Protein AF-A0A357HHH8-F1 (afdb_monomer_lite)

Structure (mmCIF, N/CA/C/O backbone):
data_AF-A0A357HHH8-F1
#
_entry.id   AF-A0A357HHH8-F1
#
loop_
_atom_site.group_PDB
_atom_site.id
_atom_site.type_symbol
_atom_site.label_atom_id
_atom_site.label_alt_id
_atom_site.label_comp_id
_atom_site.label_asym_id
_atom_site.label_entity_id
_atom_site.label_seq_id
_atom_site.pdbx_PDB_ins_code
_atom_site.Cartn_x
_atom_site.Cartn_y
_atom_site.Cartn_z
_atom_site.occupancy
_atom_site.B_iso_or_equiv
_atom_site.auth_seq_id
_atom_site.auth_comp_id
_atom_site.auth_asym_id
_atom_site.auth_atom_id
_atom_site.pdbx_PDB_model_num
ATOM 1 N N . THR A 1 1 ? 8.959 -11.131 15.916 1.00 44.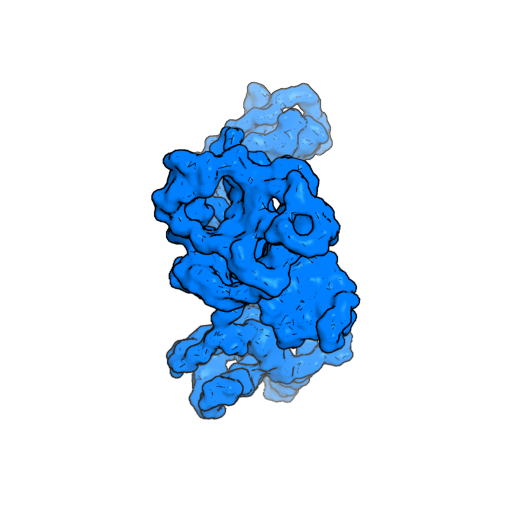88 1 THR A N 1
ATOM 2 C CA . THR A 1 1 ? 7.538 -11.019 15.528 1.00 44.88 1 THR A CA 1
ATOM 3 C C . THR A 1 1 ? 6.631 -10.989 16.749 1.00 44.88 1 THR A C 1
ATOM 5 O O . THR A 1 1 ? 6.007 -11.987 17.120 1.00 44.88 1 THR A O 1
ATOM 8 N N . TYR A 1 2 ? 6.577 -9.843 17.410 1.00 46.47 2 TYR A N 1
ATOM 9 C CA . TYR A 1 2 ? 5.491 -9.471 18.298 1.00 46.47 2 TYR A CA 1
ATOM 10 C C . TYR A 1 2 ? 4.338 -8.964 17.455 1.00 46.47 2 TYR A C 1
ATOM 12 O O . TYR A 1 2 ? 4.516 -8.138 16.579 1.00 46.47 2 TYR A O 1
ATOM 20 N N . ASN A 1 3 ? 3.145 -9.479 17.712 1.00 57.16 3 ASN A N 1
ATOM 21 C CA . ASN A 1 3 ? 1.934 -8.790 17.320 1.00 57.16 3 ASN A CA 1
ATOM 22 C C . ASN A 1 3 ? 1.091 -8.622 18.585 1.00 57.16 3 ASN A C 1
ATOM 24 O O . ASN A 1 3 ? 1.027 -9.519 19.432 1.00 57.16 3 ASN A O 1
ATOM 28 N N . GLY A 1 4 ? 0.433 -7.471 18.735 1.00 55.28 4 GLY A N 1
ATOM 29 C CA . GLY A 1 4 ? -0.492 -7.235 19.850 1.00 55.28 4 GLY A CA 1
ATOM 30 C C . GLY A 1 4 ? -1.575 -8.319 19.948 1.00 55.28 4 GLY A C 1
ATOM 31 O O . GLY A 1 4 ? -2.078 -8.599 21.032 1.00 55.28 4 GLY A O 1
ATOM 32 N N . LEU A 1 5 ? -1.858 -9.013 18.837 1.00 58.38 5 LEU A N 1
ATOM 33 C CA . LEU A 1 5 ? -2.715 -10.195 18.785 1.00 58.38 5 LEU A CA 1
ATOM 34 C C . LEU A 1 5 ? -2.187 -11.388 19.594 1.00 58.38 5 LEU A C 1
ATOM 36 O O . LEU A 1 5 ? -3.002 -12.103 20.160 1.00 58.38 5 LEU A O 1
ATOM 40 N N . ALA A 1 6 ? -0.877 -11.622 19.694 1.00 64.06 6 ALA A N 1
ATOM 41 C CA . ALA A 1 6 ? -0.313 -12.711 20.494 1.00 64.06 6 ALA A CA 1
ATOM 42 C C . ALA A 1 6 ? -0.426 -12.419 21.993 1.00 64.06 6 ALA A C 1
ATOM 44 O O . ALA A 1 6 ? -0.793 -13.307 22.762 1.00 64.06 6 ALA A O 1
ATOM 45 N N . ALA A 1 7 ? -0.175 -11.172 22.406 1.00 64.75 7 ALA A N 1
ATOM 46 C CA . ALA A 1 7 ? -0.401 -10.739 23.784 1.00 64.75 7 ALA A CA 1
ATOM 47 C C . ALA A 1 7 ? -1.900 -10.775 24.132 1.00 64.75 7 ALA A C 1
ATOM 49 O O . ALA A 1 7 ? -2.282 -11.305 25.175 1.00 64.75 7 ALA A O 1
ATOM 50 N N . LEU A 1 8 ? -2.765 -10.306 23.226 1.00 65.75 8 LEU A N 1
ATOM 51 C CA . LEU A 1 8 ? -4.217 -10.393 23.389 1.00 65.75 8 LEU A CA 1
ATOM 52 C C . LEU A 1 8 ? -4.681 -11.850 23.447 1.00 65.75 8 LEU A C 1
ATOM 54 O O . LEU A 1 8 ? -5.467 -12.210 24.314 1.00 65.75 8 LEU A O 1
ATOM 58 N N . SER A 1 9 ? -4.149 -12.711 22.580 1.00 69.75 9 SER A N 1
ATOM 59 C CA . SER A 1 9 ? -4.424 -14.147 22.580 1.00 69.75 9 SER A CA 1
ATOM 60 C C . SER A 1 9 ? -3.980 -14.800 23.884 1.00 69.75 9 SER A C 1
ATOM 62 O O . SER A 1 9 ? -4.678 -15.690 24.362 1.00 69.75 9 SER A O 1
ATOM 64 N N . ALA A 1 10 ? -2.857 -14.386 24.477 1.00 71.56 10 ALA A N 1
ATOM 65 C CA . ALA A 1 10 ? -2.412 -14.884 25.776 1.00 71.56 10 ALA A CA 1
ATOM 66 C C . ALA A 1 10 ? -3.374 -14.467 26.899 1.00 71.56 10 ALA A C 1
ATOM 68 O O . ALA A 1 10 ? -3.723 -15.301 27.733 1.00 71.56 10 ALA A O 1
ATOM 69 N N . ILE A 1 11 ? -3.857 -13.219 26.880 1.00 74.75 11 ILE A N 1
ATOM 70 C CA . ILE A 1 11 ? -4.878 -12.734 27.820 1.00 74.75 11 ILE A CA 1
ATOM 71 C C . ILE A 1 11 ? -6.183 -13.509 27.650 1.00 74.75 11 ILE A C 1
ATOM 73 O O . ILE A 1 11 ? -6.695 -14.035 28.630 1.00 74.75 11 ILE A O 1
ATOM 77 N N . LEU A 1 12 ? -6.693 -13.635 26.424 1.00 70.88 12 LEU A N 1
ATOM 78 C CA . LEU A 1 12 ? -7.927 -14.370 26.133 1.00 70.88 12 LEU A CA 1
ATOM 79 C C . LEU A 1 12 ? -7.806 -15.847 26.527 1.00 70.88 12 LEU A C 1
ATOM 81 O O . LEU A 1 12 ? -8.693 -16.390 27.173 1.00 70.88 12 LEU A O 1
ATOM 85 N N . THR A 1 13 ? -6.668 -16.482 26.240 1.00 72.06 13 THR A N 1
ATOM 86 C CA . THR A 1 13 ? -6.409 -17.873 26.646 1.00 72.06 13 THR A CA 1
ATOM 87 C C . THR A 1 13 ? -6.391 -18.022 28.169 1.00 72.06 13 THR A C 1
ATOM 89 O O . THR A 1 13 ? -6.942 -18.986 28.698 1.00 72.06 13 THR A O 1
ATOM 92 N N . ALA A 1 14 ? -5.775 -17.078 28.889 1.00 72.94 14 ALA A N 1
ATOM 93 C CA . ALA A 1 14 ? -5.769 -17.077 30.352 1.00 72.94 14 ALA A CA 1
ATOM 94 C C . ALA A 1 14 ? -7.162 -16.784 30.938 1.00 72.94 14 ALA A C 1
ATOM 96 O O . ALA A 1 14 ? -7.526 -17.343 31.972 1.00 72.94 14 ALA A O 1
ATOM 97 N N . ALA A 1 15 ? -7.946 -15.941 30.266 1.00 71.38 15 ALA A N 1
ATOM 98 C CA . ALA A 1 15 ? -9.301 -15.580 30.662 1.00 71.38 15 ALA A CA 1
ATOM 99 C C . ALA A 1 15 ? -10.331 -16.688 30.365 1.00 71.38 15 ALA A C 1
ATOM 101 O O . ALA A 1 15 ? -11.365 -16.742 31.028 1.00 71.38 15 ALA A O 1
ATOM 102 N N . GLY A 1 16 ? -10.025 -17.612 29.447 1.00 69.31 16 GLY A N 1
ATOM 103 C CA . GLY A 1 16 ? -10.891 -18.726 29.048 1.00 69.31 16 GLY A CA 1
ATOM 104 C C . GLY A 1 16 ? -11.807 -18.407 27.863 1.00 69.31 16 GLY A C 1
ATOM 105 O O . GLY A 1 16 ? -11.861 -17.273 27.395 1.00 69.31 16 GLY A O 1
ATOM 106 N N . ASP A 1 17 ? -12.519 -19.429 27.381 1.00 67.62 17 ASP A N 1
ATOM 107 C CA . ASP A 1 17 ? -13.553 -19.267 26.351 1.00 67.62 17 ASP A CA 1
ATOM 108 C C . ASP A 1 17 ? -14.755 -18.476 26.910 1.00 67.62 17 ASP A C 1
ATOM 110 O O . ASP A 1 17 ? -15.022 -18.504 28.110 1.00 67.62 17 ASP A O 1
ATOM 114 N N . ASP A 1 18 ? -15.477 -17.780 26.032 1.00 63.06 18 ASP A N 1
ATOM 115 C CA . ASP A 1 18 ? -16.805 -17.202 26.287 1.00 63.06 18 ASP A CA 1
ATOM 116 C C . ASP A 1 18 ? -17.836 -18.145 25.643 1.00 63.06 18 ASP A C 1
ATOM 118 O O . ASP A 1 18 ? -18.181 -18.016 24.463 1.00 63.06 18 ASP A O 1
ATOM 122 N N . ALA A 1 19 ? -18.215 -19.209 26.360 1.00 63.72 19 ALA A N 1
ATOM 123 C CA . ALA A 1 19 ? -19.038 -20.270 25.785 1.00 63.72 19 ALA A CA 1
ATOM 124 C C . ALA A 1 19 ? -20.502 -19.852 25.571 1.00 63.72 19 ALA A C 1
ATOM 126 O O . ALA A 1 19 ? -21.213 -20.518 24.805 1.00 63.72 19 ALA A O 1
ATOM 127 N N . ASP A 1 20 ? -20.968 -18.794 26.239 1.00 55.25 20 ASP A N 1
ATOM 128 C CA . ASP A 1 20 ? -22.347 -18.310 26.163 1.00 55.25 20 ASP A CA 1
ATOM 129 C C . ASP A 1 20 ? -22.523 -17.012 25.354 1.00 55.25 20 ASP A C 1
ATOM 131 O O . ASP A 1 20 ? -23.655 -16.685 24.974 1.00 55.25 20 ASP A O 1
ATOM 135 N N . GLY A 1 21 ? -21.422 -16.380 24.943 1.00 49.72 21 GLY A N 1
ATOM 136 C CA . GLY A 1 21 ? -21.378 -15.274 23.993 1.00 49.72 21 GLY A CA 1
ATOM 137 C C . GLY A 1 21 ? -21.816 -13.942 24.594 1.00 49.72 21 GLY A C 1
ATOM 138 O O . GLY A 1 21 ? -22.363 -13.108 23.863 1.00 49.72 21 GLY A O 1
ATOM 139 N N . ASP A 1 22 ? -21.651 -13.761 25.905 1.00 54.41 22 ASP A N 1
ATOM 140 C CA . ASP A 1 22 ? -22.041 -12.545 26.621 1.00 54.41 22 ASP A CA 1
ATOM 141 C C . ASP A 1 22 ? -20.946 -11.460 26.641 1.00 54.41 22 ASP A C 1
ATOM 143 O O . ASP A 1 22 ? -21.197 -10.333 27.080 1.00 54.41 22 ASP A O 1
ATOM 147 N N . GLY A 1 23 ? -19.767 -11.767 26.090 1.00 49.19 23 GLY A N 1
ATOM 148 C CA . GLY A 1 23 ? -18.612 -10.879 26.033 1.00 49.19 23 GLY A CA 1
ATOM 149 C C . GLY A 1 23 ? -17.696 -10.966 27.258 1.00 49.19 23 GLY A C 1
ATOM 150 O O . GLY A 1 23 ? -16.742 -10.186 27.344 1.00 49.19 23 GLY A O 1
ATOM 151 N N . ILE A 1 24 ? -17.949 -11.885 28.197 1.00 58.06 24 ILE A N 1
ATOM 152 C CA . ILE A 1 24 ? -17.159 -12.098 29.412 1.00 58.06 24 ILE A CA 1
ATOM 153 C C . ILE A 1 24 ? -16.554 -13.514 29.404 1.00 58.06 24 ILE A C 1
ATOM 155 O O . ILE A 1 24 ? -17.271 -14.503 29.330 1.00 58.06 24 ILE A O 1
ATOM 159 N N . PRO A 1 25 ? -15.228 -13.661 29.564 1.00 66.75 25 PRO A N 1
ATOM 160 C CA . PRO A 1 25 ? -14.601 -14.982 29.628 1.00 66.75 25 PRO A CA 1
ATOM 161 C C . PRO A 1 25 ? -15.040 -15.824 30.845 1.00 66.75 25 PRO A C 1
ATOM 163 O O . PRO A 1 25 ? -14.994 -15.358 31.993 1.00 66.75 25 PRO A O 1
ATOM 166 N N . ASP A 1 26 ? -15.382 -17.098 30.623 1.00 66.44 26 ASP A N 1
ATOM 167 C CA . ASP A 1 26 ? -15.958 -17.996 31.637 1.00 66.44 26 ASP A CA 1
ATOM 168 C C . ASP A 1 26 ? -15.027 -18.232 32.840 1.00 66.44 26 ASP A C 1
ATOM 170 O O . ASP A 1 26 ? -15.484 -18.307 33.988 1.00 66.44 26 ASP A O 1
ATOM 174 N N . ASN A 1 27 ? -13.705 -18.323 32.625 1.00 74.62 27 ASN A N 1
ATOM 175 C CA . ASN A 1 27 ? -12.772 -18.532 33.740 1.00 74.62 27 ASN A CA 1
ATOM 176 C C . ASN A 1 27 ? -12.619 -17.270 34.590 1.00 74.62 27 ASN A C 1
ATOM 178 O O . ASN A 1 27 ? -12.414 -17.386 35.800 1.00 74.62 27 ASN A O 1
ATOM 182 N N . LEU A 1 28 ? -12.767 -16.076 34.006 1.00 79.75 28 LEU A N 1
ATOM 183 C CA . LEU A 1 28 ? -12.794 -14.844 34.787 1.00 79.75 28 LEU A CA 1
ATOM 184 C C . LEU A 1 28 ? -14.019 -14.832 35.705 1.00 79.75 28 LEU A C 1
ATOM 186 O O . LEU A 1 28 ? -13.878 -14.596 36.904 1.00 79.75 28 LEU A O 1
ATOM 190 N N . MET A 1 29 ? -15.206 -15.153 35.184 1.00 76.69 29 MET A N 1
ATOM 191 C CA . MET A 1 29 ? -16.418 -15.206 36.005 1.00 76.69 29 MET A CA 1
ATOM 192 C C . MET A 1 29 ? -16.320 -16.284 37.093 1.00 76.69 29 MET A C 1
ATOM 194 O O . MET A 1 29 ? -16.665 -16.039 38.252 1.00 76.69 29 MET A O 1
ATOM 198 N N . ALA A 1 30 ? -15.775 -17.458 36.764 1.00 80.44 30 ALA A N 1
ATOM 199 C CA . ALA A 1 30 ? -15.530 -18.520 37.736 1.00 80.44 30 ALA A CA 1
ATOM 200 C C . ALA A 1 30 ? -14.566 -18.081 38.857 1.00 80.44 30 ALA A C 1
ATOM 202 O O . ALA A 1 30 ? -14.814 -18.382 40.029 1.00 80.44 30 ALA A O 1
ATOM 203 N N . LEU A 1 31 ? -13.504 -17.335 38.527 1.00 84.06 31 LEU A N 1
ATOM 204 C CA . LEU A 1 31 ? -12.573 -16.763 39.505 1.00 84.06 31 LEU A CA 1
ATOM 205 C C . LEU A 1 31 ? -13.253 -15.710 40.388 1.00 84.06 31 LEU A C 1
ATOM 207 O O . LEU A 1 31 ? -13.107 -15.762 41.610 1.00 84.06 31 LEU A O 1
ATOM 211 N N . ILE A 1 32 ? -14.053 -14.810 39.806 1.00 87.88 32 ILE A N 1
ATOM 212 C CA . ILE A 1 32 ? -14.824 -13.805 40.558 1.00 87.88 32 ILE A CA 1
ATOM 213 C C . ILE A 1 32 ? -15.751 -14.491 41.559 1.00 87.88 32 ILE A C 1
ATOM 215 O O . ILE A 1 32 ? -15.731 -14.169 42.748 1.00 87.88 32 ILE A O 1
ATOM 219 N N . VAL A 1 33 ? -16.529 -15.478 41.107 1.00 86.19 33 VAL A N 1
ATOM 220 C CA . VAL A 1 33 ? -17.435 -16.253 41.966 1.00 86.19 33 VAL A CA 1
ATOM 221 C C . VAL A 1 33 ? -16.657 -17.003 43.051 1.00 86.19 33 VAL A C 1
ATOM 223 O O . VAL A 1 33 ? -17.101 -17.046 44.200 1.00 86.19 33 VAL A O 1
ATOM 226 N N . GLY A 1 34 ? -15.481 -17.546 42.727 1.00 88.00 34 GLY A N 1
ATOM 227 C CA . GLY A 1 34 ? -14.582 -18.180 43.690 1.00 88.00 34 GLY A CA 1
ATOM 228 C C . GLY A 1 34 ? -14.143 -17.224 44.802 1.00 88.00 34 GLY A C 1
ATOM 229 O O . GLY A 1 34 ? -14.286 -17.544 45.986 1.00 88.00 34 GLY A O 1
ATOM 230 N N . TYR A 1 35 ? -13.686 -16.022 44.443 1.00 91.56 35 TYR A N 1
ATOM 231 C CA . TYR A 1 35 ? -13.295 -14.987 45.403 1.00 91.56 35 TYR A CA 1
ATOM 232 C C . TYR A 1 35 ? -14.480 -14.461 46.219 1.00 91.56 35 TYR A C 1
ATOM 234 O O . TYR A 1 35 ? -14.374 -14.299 47.437 1.00 91.56 35 TYR A O 1
ATOM 242 N N . MET A 1 36 ? -15.647 -14.281 45.603 1.00 92.50 36 MET A N 1
ATOM 243 C CA . MET A 1 36 ? -16.869 -13.944 46.339 1.00 92.50 36 MET A CA 1
ATOM 244 C C . MET A 1 36 ? -17.252 -15.047 47.336 1.00 92.50 36 MET A C 1
ATOM 246 O O . MET A 1 36 ? -17.614 -14.756 48.477 1.00 92.50 36 MET A O 1
ATOM 250 N N . GLY A 1 37 ? -17.102 -16.319 46.955 1.00 88.94 37 GLY A N 1
ATOM 251 C CA . GLY A 1 37 ? -17.293 -17.475 47.836 1.00 88.94 37 GLY A CA 1
ATOM 252 C C . GLY A 1 37 ? -16.300 -17.533 49.003 1.00 88.94 37 GLY A C 1
ATOM 253 O O . GLY A 1 37 ? -16.635 -18.053 50.069 1.00 88.94 37 GLY A O 1
ATOM 254 N N . ALA A 1 38 ? -15.113 -16.946 48.838 1.00 90.94 38 ALA A N 1
ATOM 255 C CA . ALA A 1 38 ? -14.117 -16.764 49.894 1.00 90.94 38 ALA A CA 1
ATOM 256 C C . ALA A 1 38 ? -14.388 -15.542 50.802 1.00 90.94 38 ALA A C 1
ATOM 258 O O . ALA A 1 38 ? -13.660 -15.332 51.773 1.00 90.94 38 ALA A O 1
ATOM 259 N N . GLY A 1 39 ? -15.448 -14.766 50.537 1.00 91.69 39 GLY A N 1
ATOM 260 C CA . GLY A 1 39 ? -15.911 -13.664 51.386 1.00 91.69 39 GLY A CA 1
ATOM 261 C C . GLY A 1 39 ? -15.473 -12.264 50.947 1.00 91.69 39 GLY A C 1
ATOM 262 O O . GLY A 1 39 ? -15.675 -11.313 51.705 1.00 91.69 39 GLY A O 1
ATOM 263 N N . TYR A 1 40 ? -14.893 -12.114 49.753 1.00 92.94 40 TYR A N 1
ATOM 264 C CA . TYR A 1 40 ? -14.553 -10.804 49.192 1.00 92.94 40 TYR A CA 1
ATOM 265 C C . TYR A 1 40 ? -15.785 -10.129 48.558 1.00 92.94 40 TYR A C 1
ATOM 267 O O . TYR A 1 40 ? -16.629 -10.816 47.976 1.00 92.94 40 TYR A O 1
ATOM 275 N N . PRO A 1 41 ? -15.925 -8.792 48.653 1.00 92.19 41 PRO A N 1
ATOM 276 C CA . PRO A 1 41 ? -16.975 -8.073 47.936 1.00 92.19 41 PRO A CA 1
ATOM 277 C C . PRO A 1 41 ? -16.732 -8.136 46.419 1.00 92.19 41 PRO A C 1
ATOM 279 O O . PRO A 1 41 ? -15.605 -8.347 45.976 1.00 92.19 41 PRO A O 1
ATOM 282 N N . GLN A 1 42 ? -17.795 -7.994 45.621 1.00 87.06 42 GLN A N 1
ATOM 283 C CA . GLN A 1 42 ? -17.763 -8.243 44.172 1.00 87.06 42 GLN A CA 1
ATOM 284 C C . GLN A 1 42 ? -16.734 -7.377 43.426 1.00 87.06 42 GLN A C 1
ATOM 286 O O . GLN A 1 42 ? -16.058 -7.862 42.523 1.00 87.06 42 GLN A O 1
ATOM 291 N N . ASP A 1 43 ? -16.584 -6.116 43.817 1.00 86.38 43 ASP A N 1
ATOM 292 C CA . ASP A 1 43 ? -15.596 -5.184 43.270 1.00 86.38 43 ASP A CA 1
ATOM 293 C C . ASP A 1 43 ? -14.156 -5.654 43.530 1.00 86.38 43 ASP A C 1
ATOM 295 O O . ASP A 1 43 ? -13.354 -5.752 42.601 1.00 86.38 43 ASP A O 1
ATOM 299 N N . ALA A 1 44 ? -13.845 -6.036 44.771 1.00 89.19 44 ALA A N 1
ATOM 300 C CA . ALA A 1 44 ? -12.538 -6.580 45.131 1.00 89.19 44 ALA A CA 1
ATOM 301 C C . ALA A 1 44 ? -12.281 -7.941 44.467 1.00 89.19 44 ALA A C 1
ATOM 303 O O . ALA A 1 44 ? -11.192 -8.175 43.953 1.00 89.19 44 ALA A O 1
ATOM 304 N N . ALA A 1 45 ? -13.288 -8.818 44.428 1.00 89.44 45 ALA A N 1
ATOM 305 C CA . ALA A 1 45 ? -13.211 -10.119 43.769 1.00 89.44 45 ALA A CA 1
ATOM 306 C C . ALA A 1 45 ? -12.917 -9.985 42.265 1.00 89.44 45 ALA A C 1
ATOM 308 O O . ALA A 1 45 ? -12.124 -10.752 41.727 1.00 89.44 45 ALA A O 1
ATOM 309 N N . THR A 1 46 ? -13.495 -8.974 41.608 1.00 88.38 46 THR A N 1
ATOM 310 C CA . THR A 1 46 ? -13.246 -8.674 40.189 1.00 88.38 46 THR A CA 1
ATOM 311 C C . THR A 1 46 ? -11.812 -8.227 39.944 1.00 88.38 46 THR A C 1
ATOM 313 O O . THR A 1 46 ? -11.153 -8.742 39.045 1.00 88.38 46 THR A O 1
ATOM 316 N N . LEU A 1 47 ? -11.286 -7.329 40.778 1.00 90.12 47 LEU A N 1
ATOM 317 C CA . LEU A 1 47 ? -9.897 -6.881 40.665 1.00 90.12 47 LEU A CA 1
ATOM 318 C C . LEU A 1 47 ? -8.887 -7.999 40.956 1.00 90.12 47 LEU A C 1
ATOM 320 O O . LEU A 1 47 ? -7.823 -8.026 40.339 1.00 90.12 47 LEU A O 1
ATOM 324 N N . MET A 1 48 ? -9.205 -8.910 41.880 1.00 89.81 48 MET A N 1
ATOM 325 C CA . MET A 1 48 ? -8.372 -10.080 42.180 1.00 89.81 48 MET A CA 1
ATOM 326 C C . MET A 1 48 ? -8.379 -11.089 41.029 1.00 89.81 48 MET A C 1
ATOM 328 O O . MET A 1 48 ? -7.318 -11.529 40.602 1.00 89.81 48 MET A O 1
ATOM 332 N N . ALA A 1 49 ? -9.551 -11.396 40.472 1.00 89.25 49 ALA A N 1
ATOM 333 C CA . ALA A 1 49 ? -9.661 -12.274 39.311 1.00 89.25 49 ALA A CA 1
ATOM 334 C C . ALA A 1 49 ? -8.933 -11.699 38.083 1.00 89.25 49 ALA A C 1
ATOM 336 O O . ALA A 1 49 ? -8.214 -12.421 37.396 1.00 89.25 49 ALA A O 1
ATOM 337 N N . LEU A 1 50 ? -9.061 -10.388 37.842 1.00 88.19 50 LEU A N 1
ATOM 338 C CA . LEU A 1 50 ? -8.339 -9.697 36.773 1.00 88.19 50 LEU A CA 1
ATOM 339 C C . LEU A 1 50 ? -6.818 -9.788 36.966 1.00 88.19 50 LEU A C 1
ATOM 341 O O . LEU A 1 50 ? -6.096 -10.021 36.001 1.00 88.19 50 LEU A O 1
ATOM 345 N N . ALA A 1 51 ? -6.331 -9.631 38.200 1.00 90.75 51 ALA A N 1
ATOM 346 C CA . ALA A 1 51 ? -4.909 -9.763 38.504 1.00 90.75 51 ALA A CA 1
ATOM 347 C C . ALA A 1 51 ? -4.373 -11.155 38.157 1.00 90.75 51 ALA A C 1
ATOM 349 O O . ALA A 1 51 ? -3.366 -11.246 37.460 1.00 90.75 51 ALA A O 1
ATOM 350 N N . ASP A 1 52 ? -5.071 -12.216 38.569 1.00 88.00 52 ASP A N 1
ATOM 351 C CA . ASP A 1 52 ? -4.649 -13.595 38.300 1.00 88.00 52 ASP A CA 1
ATOM 352 C C . ASP A 1 52 ? -4.582 -13.895 36.796 1.00 88.00 52 ASP A C 1
ATOM 354 O O . ASP A 1 52 ? -3.624 -14.508 36.319 1.00 88.00 52 ASP A O 1
ATOM 358 N N . VAL A 1 53 ? -5.583 -13.438 36.035 1.00 88.50 53 VAL A N 1
ATOM 359 C CA . VAL A 1 53 ? -5.638 -13.627 34.578 1.00 88.50 53 VAL A CA 1
ATOM 360 C C . VAL A 1 53 ? -4.491 -12.889 33.887 1.00 88.50 53 VAL A C 1
ATOM 362 O O . VAL A 1 53 ? -3.797 -13.474 33.056 1.00 88.50 53 VAL A O 1
ATOM 365 N N . ILE A 1 54 ? -4.261 -11.621 34.238 1.00 89.19 54 ILE A N 1
ATOM 366 C CA . ILE A 1 54 ? -3.205 -10.801 33.630 1.00 89.19 54 ILE A CA 1
ATOM 367 C C . ILE A 1 54 ? -1.811 -11.305 34.010 1.00 89.19 54 ILE A C 1
ATOM 369 O O . ILE A 1 54 ? -0.930 -11.356 33.150 1.00 89.19 54 ILE A O 1
ATOM 373 N N . GLU A 1 55 ? -1.606 -11.715 35.262 1.00 91.00 55 GLU A N 1
ATOM 374 C CA . GLU A 1 55 ? -0.348 -12.314 35.704 1.00 91.00 55 GLU A CA 1
ATOM 375 C C . GLU A 1 55 ? -0.067 -13.615 34.948 1.00 91.00 55 GLU A C 1
ATOM 377 O O . GLU A 1 55 ? 1.009 -13.769 34.366 1.00 91.00 55 GLU A O 1
ATOM 382 N N . GLY A 1 56 ? -1.046 -14.523 34.886 1.00 86.06 56 GLY A N 1
ATOM 383 C CA . GLY A 1 56 ? -0.921 -15.781 34.153 1.00 86.06 56 GLY A CA 1
ATOM 384 C C . GLY A 1 56 ? -0.635 -15.570 32.665 1.00 86.06 56 GLY A C 1
ATOM 385 O O . GLY A 1 56 ? 0.255 -16.219 32.110 1.00 86.06 56 GLY A O 1
ATOM 386 N N . ALA A 1 57 ? -1.335 -14.624 32.034 1.00 87.94 57 ALA A N 1
ATOM 387 C CA . ALA A 1 57 ? -1.128 -14.257 30.638 1.00 87.94 57 ALA A CA 1
ATOM 388 C C . ALA A 1 57 ? 0.283 -13.711 30.389 1.00 87.94 57 ALA A C 1
ATOM 390 O O . ALA A 1 57 ? 0.967 -14.181 29.480 1.00 87.94 57 ALA A O 1
ATOM 391 N N . PHE A 1 58 ? 0.748 -12.769 31.216 1.00 88.81 58 PHE A N 1
ATOM 392 C CA . PHE A 1 58 ? 2.088 -12.203 31.078 1.00 88.81 58 PHE A CA 1
ATOM 393 C C . PHE A 1 58 ? 3.172 -13.259 31.290 1.00 88.81 58 PHE A C 1
ATOM 395 O O . PHE A 1 58 ? 4.116 -13.323 30.511 1.00 88.81 58 PHE A O 1
ATOM 402 N N . VAL A 1 59 ? 3.037 -14.118 32.305 1.00 88.44 59 VAL A N 1
ATOM 403 C CA . VAL A 1 59 ? 4.009 -15.187 32.581 1.00 88.44 59 VAL A CA 1
ATOM 404 C C . VAL A 1 59 ? 4.080 -16.181 31.423 1.00 88.44 59 VAL A C 1
ATOM 406 O O . VAL A 1 59 ? 5.177 -16.541 30.992 1.00 88.44 59 VAL A O 1
ATOM 409 N N . ALA A 1 60 ? 2.930 -16.599 30.888 1.00 84.56 60 ALA A N 1
ATOM 410 C CA . ALA A 1 60 ? 2.876 -17.481 29.726 1.00 84.56 60 ALA A CA 1
ATOM 411 C C . ALA A 1 60 ? 3.504 -16.823 28.492 1.00 84.56 60 ALA A C 1
ATOM 413 O O . ALA A 1 60 ? 4.252 -17.467 27.759 1.00 84.56 60 ALA A O 1
ATOM 414 N N . TRP A 1 61 ? 3.231 -15.536 28.285 1.00 83.56 61 TRP A N 1
ATOM 415 C CA . TRP A 1 61 ? 3.750 -14.781 27.155 1.00 83.56 61 TRP A CA 1
ATOM 416 C C . TRP A 1 61 ? 5.267 -14.547 27.252 1.00 83.56 61 TRP A C 1
ATOM 418 O O . TRP A 1 61 ? 6.003 -14.851 26.318 1.00 83.56 61 TRP A O 1
ATOM 428 N N . ALA A 1 62 ? 5.763 -14.123 28.414 1.00 86.12 62 ALA A N 1
ATOM 429 C CA . ALA A 1 62 ? 7.183 -13.927 28.700 1.00 86.12 62 ALA A CA 1
ATOM 430 C C . ALA A 1 62 ? 8.005 -15.219 28.531 1.00 86.12 62 ALA A C 1
ATOM 432 O O . ALA A 1 62 ? 9.150 -15.178 28.077 1.00 86.12 62 ALA A O 1
ATOM 433 N N . ALA A 1 63 ? 7.414 -16.381 28.834 1.00 85.06 63 ALA A N 1
ATOM 434 C CA . ALA A 1 63 ? 8.063 -17.672 28.630 1.00 85.06 63 ALA A CA 1
ATOM 435 C C . ALA A 1 63 ? 8.399 -17.947 27.150 1.00 85.06 63 ALA A C 1
ATOM 437 O O . ALA A 1 63 ? 9.425 -18.573 26.877 1.00 85.06 63 ALA A O 1
ATOM 438 N N . TYR A 1 64 ? 7.606 -17.442 26.191 1.00 81.81 64 TYR A N 1
ATOM 439 C CA . TYR A 1 64 ? 7.932 -17.549 24.759 1.00 81.81 64 TYR A CA 1
ATOM 440 C C . TYR A 1 64 ? 9.225 -16.813 24.395 1.00 81.81 64 TYR A C 1
ATOM 442 O O . TYR A 1 64 ? 9.943 -17.249 23.498 1.00 81.81 64 TYR A O 1
ATOM 450 N N . PHE A 1 65 ? 9.555 -15.746 25.124 1.00 82.56 65 PHE A N 1
ATOM 451 C CA . PHE A 1 65 ? 10.785 -14.971 24.953 1.00 82.56 65 PHE A CA 1
ATOM 452 C C . PHE A 1 65 ? 11.932 -15.456 25.853 1.00 82.56 65 PHE A C 1
ATOM 454 O O . PHE A 1 65 ? 12.959 -14.793 25.978 1.00 82.56 65 PHE A O 1
ATOM 461 N N . GLY A 1 66 ? 11.783 -16.624 26.485 1.00 86.44 66 GLY A N 1
ATOM 462 C CA . GLY A 1 66 ? 12.831 -17.239 27.299 1.00 86.44 66 GLY A CA 1
ATOM 463 C C . GLY A 1 66 ? 12.991 -16.644 28.700 1.00 86.44 66 GLY A C 1
ATOM 464 O O . GLY A 1 66 ? 14.004 -16.906 29.349 1.00 86.44 66 GLY A O 1
ATOM 465 N N . VAL A 1 67 ? 12.013 -15.878 29.190 1.00 88.25 67 VAL A N 1
ATOM 466 C CA . VAL A 1 67 ? 12.003 -15.377 30.572 1.00 88.25 67 VAL A CA 1
ATOM 467 C C . VAL A 1 67 ? 11.618 -16.500 31.530 1.00 88.25 67 VAL A C 1
ATOM 469 O O . VAL A 1 67 ? 10.639 -17.213 31.309 1.00 88.25 67 VAL A O 1
ATOM 472 N N . ASP A 1 68 ? 12.368 -16.664 32.620 1.00 91.44 68 ASP A N 1
ATOM 473 C CA . ASP A 1 68 ? 12.005 -17.626 33.657 1.00 91.44 68 ASP A CA 1
ATOM 474 C C . ASP A 1 68 ? 10.774 -17.164 34.455 1.00 91.44 68 ASP A C 1
ATOM 476 O O . ASP A 1 68 ? 10.541 -15.970 34.647 1.00 91.44 68 ASP A O 1
ATOM 480 N N . ALA A 1 69 ? 10.006 -18.120 34.980 1.00 85.12 69 ALA A N 1
ATOM 481 C CA . ALA A 1 69 ? 8.753 -17.834 35.676 1.00 85.12 69 ALA A CA 1
ATOM 482 C C . ALA A 1 69 ? 8.914 -16.902 36.892 1.00 85.12 69 ALA A C 1
ATOM 484 O O . ALA A 1 69 ? 8.015 -16.121 37.174 1.00 85.12 69 ALA A O 1
ATOM 485 N N . THR A 1 70 ? 10.050 -16.940 37.600 1.00 90.56 70 THR A N 1
ATOM 486 C CA . THR A 1 70 ? 10.251 -16.095 38.792 1.00 90.56 70 THR A CA 1
ATOM 487 C C . THR A 1 70 ? 10.425 -14.637 38.382 1.00 90.56 70 THR A C 1
ATOM 489 O O . THR A 1 70 ? 9.805 -13.745 38.963 1.00 90.56 70 THR A O 1
ATOM 492 N N . THR A 1 71 ? 11.241 -14.399 37.355 1.00 89.38 71 THR A N 1
ATOM 493 C CA . THR A 1 71 ? 11.452 -13.065 36.786 1.00 89.38 71 THR A CA 1
ATOM 494 C C . THR A 1 71 ? 10.181 -12.546 36.109 1.00 89.38 71 THR A C 1
ATOM 496 O O . THR A 1 71 ? 9.813 -11.390 36.314 1.00 89.38 71 THR A O 1
ATOM 499 N N . ALA A 1 72 ? 9.465 -13.399 35.371 1.00 89.12 72 ALA A N 1
ATOM 500 C CA . ALA A 1 72 ? 8.211 -13.036 34.717 1.00 89.12 72 ALA A CA 1
ATOM 501 C C . ALA A 1 72 ? 7.119 -12.647 35.728 1.00 89.12 72 ALA A C 1
ATOM 503 O O . ALA A 1 72 ? 6.497 -11.602 35.568 1.00 89.12 72 ALA A O 1
ATOM 504 N N . THR A 1 73 ? 6.931 -13.415 36.807 1.00 89.88 73 THR A N 1
ATOM 505 C CA . THR A 1 73 ? 5.973 -13.076 37.876 1.00 89.88 73 THR A CA 1
ATOM 506 C C . THR A 1 73 ? 6.327 -11.756 38.565 1.00 89.88 73 THR A C 1
ATOM 508 O O . THR A 1 73 ? 5.449 -10.939 38.830 1.00 89.88 73 THR A O 1
ATOM 511 N N . ALA A 1 74 ? 7.613 -11.494 38.822 1.00 88.38 74 ALA A N 1
ATOM 512 C CA . ALA A 1 74 ? 8.032 -10.225 39.419 1.00 88.38 74 ALA A CA 1
ATOM 513 C C . ALA A 1 74 ? 7.734 -9.021 38.503 1.00 88.38 74 ALA A C 1
ATOM 515 O O . ALA A 1 74 ? 7.311 -7.970 38.985 1.00 88.38 74 ALA A O 1
ATOM 516 N N . ALA A 1 75 ? 7.926 -9.178 37.192 1.00 87.50 75 ALA A N 1
ATOM 517 C CA . ALA A 1 75 ? 7.638 -8.148 36.197 1.00 87.50 75 ALA A CA 1
ATOM 518 C C . ALA A 1 75 ? 6.128 -7.972 35.932 1.00 87.50 75 ALA A C 1
ATOM 520 O O . ALA A 1 75 ? 5.670 -6.849 35.704 1.00 87.50 75 ALA A O 1
ATOM 521 N N . ALA A 1 76 ? 5.338 -9.044 36.058 1.00 90.38 76 ALA A N 1
ATOM 522 C CA . ALA A 1 76 ? 3.885 -9.021 35.891 1.00 90.38 76 ALA A CA 1
ATOM 523 C C . ALA A 1 76 ? 3.186 -8.038 36.843 1.00 90.38 76 ALA A C 1
ATOM 525 O O . ALA A 1 76 ? 2.150 -7.479 36.491 1.00 90.38 76 ALA A O 1
ATOM 526 N N . ALA A 1 77 ? 3.764 -7.761 38.018 1.00 87.88 77 ALA A N 1
ATOM 527 C CA . ALA A 1 77 ? 3.192 -6.839 38.999 1.00 87.88 77 ALA A CA 1
ATOM 528 C C . ALA A 1 77 ? 2.904 -5.437 38.424 1.00 87.88 77 ALA A C 1
ATOM 530 O O . ALA A 1 77 ? 1.892 -4.825 38.771 1.00 87.88 77 ALA A O 1
ATOM 531 N N . ALA A 1 78 ? 3.758 -4.933 37.524 1.00 84.19 78 ALA A N 1
ATOM 532 C CA . ALA A 1 78 ? 3.546 -3.641 36.867 1.00 84.19 78 ALA A CA 1
ATOM 533 C C . ALA A 1 78 ? 2.360 -3.682 35.888 1.00 84.19 78 ALA A C 1
ATOM 535 O O . ALA A 1 78 ? 1.550 -2.756 35.846 1.00 84.19 78 ALA A O 1
ATOM 536 N N . VAL A 1 79 ? 2.232 -4.784 35.145 1.00 85.62 79 VAL A N 1
ATOM 537 C CA . VAL A 1 79 ? 1.141 -5.022 34.192 1.00 85.62 79 VAL A CA 1
ATOM 538 C C . VAL A 1 79 ? -0.195 -5.167 34.927 1.00 85.62 79 VAL A C 1
ATOM 540 O O . VAL A 1 79 ? -1.184 -4.540 34.551 1.00 85.62 79 VAL A O 1
ATOM 543 N N . VAL A 1 80 ? -0.218 -5.937 36.016 1.00 91.06 80 VAL A N 1
ATOM 544 C CA . VAL A 1 80 ? -1.399 -6.132 36.868 1.00 91.06 80 VAL A CA 1
ATOM 545 C C . VAL A 1 80 ? -1.875 -4.806 37.463 1.00 91.06 80 VAL A C 1
ATOM 547 O O . VAL A 1 80 ? -3.064 -4.492 37.394 1.00 91.06 80 VAL A O 1
ATOM 550 N N . ALA A 1 81 ? -0.957 -3.999 38.005 1.00 85.25 81 ALA A N 1
ATOM 551 C CA . ALA A 1 81 ? -1.297 -2.701 38.583 1.00 85.25 81 ALA A CA 1
ATOM 552 C C . ALA A 1 81 ? -1.919 -1.751 37.546 1.00 85.25 81 ALA A C 1
ATOM 554 O O . ALA A 1 81 ? -2.885 -1.043 37.851 1.00 85.25 81 ALA A O 1
ATOM 555 N N . TYR A 1 82 ? -1.397 -1.761 36.315 1.00 85.62 82 TYR A N 1
ATOM 556 C CA . TYR A 1 82 ? -1.980 -1.011 35.207 1.00 85.62 82 TYR A CA 1
ATOM 557 C C . TYR A 1 82 ? -3.395 -1.504 34.884 1.00 85.62 82 TYR A C 1
ATOM 559 O O . TYR A 1 82 ? -4.328 -0.705 34.905 1.00 85.62 82 TYR A O 1
ATOM 567 N N . ALA A 1 83 ? -3.580 -2.811 34.675 1.00 85.12 83 ALA A N 1
ATOM 568 C CA . ALA A 1 83 ? -4.878 -3.395 34.335 1.00 85.12 83 ALA A CA 1
ATOM 569 C C . ALA A 1 83 ? -5.961 -3.060 35.374 1.00 85.12 83 ALA A C 1
ATOM 571 O O . ALA A 1 83 ? -7.050 -2.606 35.025 1.00 85.12 83 ALA A O 1
ATOM 572 N N . GLN A 1 84 ? -5.651 -3.208 36.665 1.00 88.00 84 GLN A N 1
ATOM 573 C CA . GLN A 1 84 ? -6.580 -2.886 37.751 1.00 88.00 84 GLN A CA 1
ATOM 574 C C . GLN A 1 84 ? -6.953 -1.397 37.787 1.00 88.00 84 GLN A C 1
ATOM 576 O O . GLN A 1 84 ? -8.117 -1.054 38.004 1.00 88.00 84 GLN A O 1
ATOM 581 N N . THR A 1 85 ? -5.979 -0.512 37.557 1.00 83.56 85 THR A N 1
ATOM 582 C CA . THR A 1 85 ? -6.205 0.942 37.537 1.00 83.56 85 THR A CA 1
ATOM 583 C C . THR A 1 85 ? -7.067 1.349 36.344 1.00 83.56 85 THR A C 1
ATOM 585 O O . THR A 1 85 ? -8.014 2.121 36.502 1.00 83.56 85 THR A O 1
ATOM 588 N N . THR A 1 86 ? -6.776 0.797 35.166 1.00 79.69 86 THR A N 1
ATOM 589 C CA . THR A 1 86 ? -7.521 1.045 33.928 1.00 79.69 86 THR A CA 1
ATOM 590 C C . THR A 1 86 ? -8.962 0.561 34.048 1.00 79.69 86 THR A C 1
ATOM 592 O O . THR A 1 86 ? -9.885 1.331 33.787 1.00 79.69 86 THR A O 1
ATOM 595 N N . TYR A 1 87 ? -9.175 -0.657 34.552 1.00 85.62 87 TYR A N 1
ATOM 596 C CA . TYR A 1 87 ? -10.517 -1.191 34.783 1.00 85.62 87 TYR A CA 1
ATOM 597 C C . TYR A 1 87 ? -11.332 -0.306 35.729 1.00 85.62 87 TYR A C 1
ATOM 599 O O . TYR A 1 87 ? -12.460 0.073 35.417 1.00 85.62 87 TYR A O 1
ATOM 607 N N . ALA A 1 88 ? -10.749 0.089 36.865 1.00 83.88 88 ALA A N 1
ATOM 608 C CA . ALA A 1 88 ? -11.426 0.957 37.824 1.00 83.88 88 ALA A CA 1
ATOM 609 C C . ALA A 1 88 ? -11.808 2.319 37.213 1.00 83.88 88 ALA A C 1
ATOM 611 O O . ALA A 1 88 ? -12.888 2.839 37.501 1.00 83.88 88 ALA A O 1
ATOM 612 N N . ALA A 1 89 ? -10.952 2.884 36.356 1.00 78.56 89 ALA A N 1
ATOM 613 C CA . ALA A 1 89 ? -11.222 4.142 35.667 1.00 78.56 89 ALA A CA 1
ATOM 614 C C . ALA A 1 89 ? -12.366 4.019 34.647 1.00 78.56 89 ALA A C 1
ATOM 616 O O . ALA A 1 89 ? -13.256 4.869 34.637 1.00 78.56 89 ALA A O 1
ATOM 617 N N . LEU A 1 90 ? -12.379 2.958 33.836 1.00 75.12 90 LEU A N 1
ATOM 618 C CA . LEU A 1 90 ? -13.421 2.719 32.830 1.00 75.12 90 LEU A CA 1
ATOM 619 C C . LEU A 1 90 ? -14.785 2.443 33.476 1.00 75.12 90 LEU A C 1
ATOM 621 O O . LEU A 1 90 ? -15.795 3.030 33.086 1.00 75.12 90 LEU A O 1
ATOM 625 N N . VAL A 1 91 ? -14.813 1.652 34.552 1.00 83.25 91 VAL A N 1
ATOM 626 C CA . VAL A 1 91 ? -16.036 1.428 35.339 1.00 83.25 91 VAL A CA 1
ATOM 627 C C . VAL A 1 91 ? -16.557 2.735 35.942 1.00 83.25 91 VAL A C 1
ATOM 629 O O . VAL A 1 91 ? -17.760 2.992 35.903 1.00 83.25 91 VAL A O 1
ATOM 632 N N . ALA A 1 92 ? -15.678 3.599 36.462 1.00 80.19 92 ALA A N 1
ATOM 633 C CA . ALA A 1 92 ? -16.081 4.901 37.002 1.00 80.19 92 ALA A CA 1
ATOM 634 C C . ALA A 1 92 ? -16.678 5.837 35.933 1.00 80.19 92 ALA A C 1
ATOM 636 O O . ALA A 1 92 ? -17.484 6.708 36.264 1.00 80.19 92 ALA A O 1
ATOM 637 N N . GLN A 1 93 ? -16.311 5.644 34.664 1.00 79.69 93 GLN A N 1
ATOM 638 C CA . GLN A 1 93 ? -16.866 6.361 33.514 1.00 79.69 93 GLN A CA 1
ATOM 639 C C . GLN A 1 93 ? -18.165 5.734 32.980 1.00 79.69 93 GLN A C 1
ATOM 641 O O . GLN A 1 93 ? -18.822 6.330 32.129 1.00 79.69 93 GLN A O 1
ATOM 646 N N . GLY A 1 94 ? -18.572 4.573 33.502 1.00 82.25 94 GLY A N 1
ATOM 647 C CA . GLY A 1 94 ? -19.763 3.856 33.053 1.00 82.25 94 GLY A CA 1
ATOM 648 C C . GLY A 1 94 ? -19.583 3.140 31.713 1.00 82.25 94 GLY A C 1
ATOM 649 O O . GLY A 1 94 ? -20.569 2.960 31.002 1.00 82.25 94 GLY A O 1
ATOM 650 N N . ASP A 1 95 ? -18.351 2.760 31.366 1.00 68.31 95 ASP A N 1
ATOM 651 C CA . ASP A 1 95 ? -18.050 2.002 30.151 1.00 68.31 95 ASP A CA 1
ATOM 652 C C . ASP A 1 95 ? -18.650 0.578 30.235 1.00 68.31 95 ASP A C 1
ATOM 654 O O . ASP A 1 95 ? -18.278 -0.179 31.141 1.00 68.31 95 ASP A O 1
ATOM 658 N N . PRO A 1 96 ? -19.582 0.198 29.336 1.00 68.44 96 PRO A N 1
ATOM 659 C CA . PRO A 1 96 ? -20.163 -1.144 29.322 1.00 68.44 96 PRO A CA 1
ATOM 660 C C . PRO A 1 96 ? -19.153 -2.234 28.931 1.00 68.44 96 PRO A C 1
ATOM 662 O O . PRO A 1 96 ? -19.338 -3.379 29.330 1.00 68.44 96 PRO A O 1
ATOM 665 N N . ASP A 1 97 ? -18.075 -1.876 28.227 1.00 72.12 97 ASP A N 1
ATOM 666 C CA . ASP A 1 97 ? -17.061 -2.796 27.700 1.00 72.12 97 ASP A CA 1
ATOM 667 C C . ASP A 1 97 ? -15.732 -2.692 28.474 1.00 72.12 97 ASP A C 1
ATOM 669 O O . ASP A 1 97 ? -14.669 -3.090 27.987 1.00 72.12 97 ASP A O 1
ATOM 673 N N . ALA A 1 98 ? -15.775 -2.176 29.710 1.00 72.56 98 ALA A N 1
ATOM 674 C CA . ALA A 1 98 ? -14.602 -1.850 30.526 1.00 72.56 98 ALA A CA 1
ATOM 675 C C . ALA A 1 98 ? -13.576 -2.992 30.631 1.00 72.56 98 ALA A C 1
ATOM 677 O O . ALA A 1 98 ? -12.368 -2.751 30.670 1.00 72.56 98 ALA A O 1
ATOM 678 N N . LEU A 1 99 ? -14.043 -4.241 30.681 1.00 71.56 99 LEU A N 1
ATOM 679 C CA . LEU A 1 99 ? -13.188 -5.421 30.765 1.00 71.56 99 LEU A CA 1
ATOM 680 C C . LEU A 1 99 ? -12.407 -5.669 29.462 1.00 71.56 99 LEU A C 1
ATOM 682 O O . LEU A 1 99 ? -11.191 -5.856 29.505 1.00 71.56 99 LEU A O 1
ATOM 686 N N . MET A 1 100 ? -13.088 -5.614 28.315 1.00 68.12 100 MET A N 1
ATOM 687 C CA . MET A 1 100 ? -12.473 -5.797 26.998 1.00 68.12 100 MET A CA 1
ATOM 688 C C . MET A 1 100 ? -11.505 -4.649 26.691 1.00 68.12 100 MET A C 1
ATOM 690 O O . MET A 1 100 ? -10.361 -4.880 26.299 1.00 68.12 100 MET A O 1
ATOM 694 N N . ASN A 1 101 ? -11.913 -3.414 26.985 1.00 69.25 101 ASN A N 1
ATOM 695 C CA . ASN A 1 101 ? -11.068 -2.232 26.822 1.00 69.25 101 ASN A CA 1
ATOM 696 C C . ASN A 1 101 ? -9.836 -2.266 27.742 1.00 69.25 101 ASN A C 1
ATOM 698 O O . ASN A 1 101 ? -8.738 -1.898 27.325 1.00 69.25 101 ASN A O 1
ATOM 702 N N . THR A 1 102 ? -9.973 -2.787 28.967 1.00 76.75 102 THR A N 1
ATOM 703 C CA . THR A 1 102 ? -8.827 -3.028 29.857 1.00 76.75 102 THR A CA 1
ATOM 704 C C . THR A 1 102 ? -7.883 -4.078 29.280 1.00 76.75 102 THR A C 1
ATOM 706 O O . THR A 1 102 ? -6.670 -3.868 29.297 1.00 76.75 102 THR A O 1
ATOM 709 N N . ALA A 1 103 ? -8.405 -5.192 28.757 1.00 70.94 103 ALA A N 1
ATOM 710 C CA . ALA A 1 103 ? -7.587 -6.243 28.158 1.00 70.94 103 ALA A CA 1
ATOM 711 C C . ALA A 1 103 ? -6.764 -5.696 26.982 1.00 70.94 103 ALA A C 1
ATOM 713 O O . ALA A 1 103 ? -5.546 -5.868 26.966 1.00 70.94 103 ALA A O 1
ATOM 714 N N . MET A 1 104 ? -7.399 -4.948 26.073 1.00 66.56 104 MET A N 1
ATOM 715 C CA . MET A 1 104 ? -6.734 -4.292 24.941 1.00 66.56 104 MET A CA 1
ATOM 716 C C . MET A 1 104 ? -5.689 -3.254 25.370 1.00 66.56 104 MET A C 1
ATOM 718 O O . MET A 1 104 ? -4.611 -3.194 24.793 1.00 66.56 104 MET A O 1
ATOM 722 N N . ALA A 1 105 ? -5.961 -2.442 26.394 1.00 68.81 105 ALA A N 1
ATOM 723 C CA . ALA A 1 105 ? -4.974 -1.483 26.895 1.00 68.81 105 ALA A CA 1
ATOM 724 C C . ALA A 1 105 ? -3.773 -2.185 27.559 1.00 68.81 105 ALA A C 1
ATOM 726 O O . ALA A 1 105 ? -2.636 -1.716 27.497 1.00 68.81 105 ALA A O 1
ATOM 727 N N . THR A 1 106 ? -4.018 -3.331 28.199 1.00 75.44 106 THR A N 1
ATOM 728 C CA . THR A 1 106 ? -2.999 -4.061 28.959 1.00 75.44 106 THR A CA 1
ATOM 729 C C . THR A 1 106 ? -1.995 -4.778 28.052 1.00 75.44 106 THR A C 1
ATOM 731 O O . THR A 1 106 ? -0.831 -4.900 28.437 1.00 75.44 106 THR A O 1
ATOM 734 N N . THR A 1 107 ? -2.375 -5.191 26.835 1.00 71.62 107 THR A N 1
ATOM 735 C CA . THR A 1 107 ? -1.452 -5.864 25.897 1.00 71.62 107 THR A CA 1
ATOM 736 C C . THR A 1 107 ? -0.235 -5.012 25.551 1.00 71.62 107 THR A C 1
ATOM 738 O O . THR A 1 107 ? 0.883 -5.518 25.536 1.00 71.62 107 THR A O 1
ATOM 741 N N . THR A 1 108 ? -0.424 -3.707 25.349 1.00 67.00 108 THR A N 1
ATOM 742 C CA . THR A 1 108 ? 0.671 -2.775 25.038 1.00 67.00 108 THR A CA 1
ATOM 743 C C . THR A 1 108 ? 1.641 -2.640 26.212 1.00 67.00 108 THR A C 1
ATOM 745 O O . THR A 1 108 ? 2.860 -2.626 26.035 1.00 67.00 108 THR A O 1
ATOM 748 N N . VAL A 1 109 ? 1.112 -2.601 27.438 1.00 76.44 109 VAL A N 1
ATOM 749 C CA . VAL A 1 109 ? 1.926 -2.502 28.658 1.00 76.44 109 VAL A CA 1
ATOM 750 C C . VAL A 1 109 ? 2.745 -3.768 28.888 1.00 76.44 109 VAL A C 1
ATOM 752 O O . VAL A 1 109 ? 3.896 -3.667 29.311 1.00 76.44 109 VAL A O 1
ATOM 755 N N . MET A 1 110 ? 2.206 -4.948 28.561 1.00 81.88 110 MET A N 1
ATOM 756 C CA . MET A 1 110 ? 2.978 -6.193 28.600 1.00 81.88 110 MET A CA 1
ATOM 757 C C . MET A 1 110 ? 4.248 -6.083 27.742 1.00 81.88 110 MET A C 1
ATOM 759 O O . MET A 1 110 ? 5.337 -6.395 28.227 1.00 81.88 110 MET A O 1
ATOM 763 N N . GLY A 1 111 ? 4.134 -5.603 26.498 1.00 77.69 111 GLY A N 1
ATOM 764 C CA . GLY A 1 111 ? 5.288 -5.416 25.611 1.00 77.69 111 GLY A CA 1
ATOM 765 C C . GLY A 1 111 ? 6.307 -4.422 26.166 1.00 77.69 111 GLY A C 1
ATOM 766 O O . GLY A 1 111 ? 7.495 -4.728 26.251 1.00 77.69 111 GLY A O 1
ATOM 767 N N . GLY A 1 112 ? 5.845 -3.270 26.661 1.00 75.19 112 GLY A N 1
ATOM 768 C CA . GLY A 1 112 ? 6.725 -2.278 27.285 1.00 75.19 112 GLY A CA 1
ATOM 769 C C . GLY A 1 112 ? 7.511 -2.820 28.487 1.00 75.19 112 GLY A C 1
ATOM 770 O O . GLY A 1 112 ? 8.688 -2.498 28.650 1.00 75.19 112 GLY A O 1
ATOM 771 N N . VAL A 1 113 ? 6.895 -3.677 29.310 1.00 80.94 113 VAL A N 1
ATOM 772 C CA . VAL A 1 113 ? 7.560 -4.298 30.468 1.00 80.94 113 VAL A CA 1
ATOM 773 C C . VAL A 1 113 ? 8.653 -5.278 30.037 1.00 80.94 113 VAL A C 1
ATOM 775 O O . VAL A 1 113 ? 9.746 -5.236 30.597 1.00 80.94 113 VAL A O 1
ATOM 778 N N . LEU A 1 114 ? 8.405 -6.122 29.033 1.00 81.12 114 LEU A N 1
ATOM 779 C CA . LEU A 1 114 ? 9.427 -7.032 28.503 1.00 81.12 114 LEU A CA 1
ATOM 780 C C . LEU A 1 114 ? 10.577 -6.262 27.820 1.00 81.12 114 LEU A C 1
ATOM 782 O O . LEU A 1 114 ? 11.742 -6.585 28.053 1.00 81.12 114 LEU A O 1
ATOM 786 N N . ASN A 1 115 ? 10.287 -5.184 27.086 1.00 77.06 115 ASN A N 1
ATOM 787 C CA . ASN A 1 115 ? 11.321 -4.327 26.496 1.00 77.06 115 ASN A CA 1
ATOM 788 C C . ASN A 1 115 ? 12.197 -3.673 27.583 1.00 77.06 115 ASN A C 1
ATOM 790 O O . ASN A 1 115 ? 13.425 -3.686 27.516 1.00 77.06 115 ASN A O 1
ATOM 794 N N . ALA A 1 116 ? 11.583 -3.199 28.673 1.00 76.88 116 ALA A N 1
ATOM 795 C CA . ALA A 1 116 ? 12.310 -2.676 29.831 1.00 76.88 116 ALA A CA 1
ATOM 796 C C . ALA A 1 116 ? 13.205 -3.727 30.526 1.00 76.88 116 ALA A C 1
ATOM 798 O O . ALA A 1 116 ? 14.143 -3.361 31.237 1.00 76.88 116 ALA A O 1
ATOM 799 N N . MET A 1 117 ? 12.955 -5.023 30.309 1.00 78.50 117 MET A N 1
ATOM 800 C CA . MET A 1 117 ? 13.815 -6.124 30.762 1.00 78.50 117 MET A CA 1
ATOM 801 C C . MET A 1 117 ? 14.993 -6.406 29.812 1.00 78.50 117 MET A C 1
ATOM 803 O O . MET A 1 117 ? 15.788 -7.305 30.085 1.00 78.50 117 MET A O 1
ATOM 807 N N . GLY A 1 118 ? 15.137 -5.640 28.726 1.00 75.31 118 GLY A N 1
ATOM 808 C CA . GLY A 1 118 ? 16.172 -5.827 27.707 1.00 75.31 118 GLY A CA 1
ATOM 809 C C . GLY A 1 118 ? 15.873 -6.969 26.736 1.00 75.31 118 GLY A C 1
ATOM 810 O O . GLY A 1 118 ? 16.793 -7.482 26.101 1.00 75.31 118 GLY A O 1
ATOM 811 N N . ILE A 1 119 ? 14.612 -7.399 26.660 1.00 77.62 119 ILE A N 1
ATOM 812 C CA . ILE A 1 119 ? 14.145 -8.384 25.688 1.00 77.62 119 ILE A CA 1
ATOM 813 C C . ILE A 1 119 ? 13.734 -7.609 24.450 1.00 77.62 119 ILE A C 1
ATOM 815 O O . ILE A 1 119 ? 12.824 -6.787 24.514 1.00 77.62 119 ILE A O 1
ATOM 819 N N . ASP A 1 120 ? 14.422 -7.874 23.346 1.00 66.19 120 ASP A N 1
ATOM 820 C CA . ASP A 1 120 ? 14.078 -7.299 22.056 1.00 66.19 120 ASP A CA 1
ATOM 821 C C . ASP A 1 120 ? 12.804 -7.969 21.542 1.00 66.19 120 ASP A C 1
ATOM 823 O O . ASP A 1 120 ? 12.797 -9.127 21.108 1.00 66.19 120 ASP A O 1
ATOM 827 N N . ILE A 1 121 ? 11.699 -7.257 21.708 1.00 63.19 121 ILE A N 1
ATOM 828 C CA . ILE A 1 121 ? 10.402 -7.660 21.203 1.00 63.19 121 ILE A CA 1
ATOM 829 C C . ILE A 1 121 ? 10.280 -7.037 19.819 1.00 63.19 121 ILE A C 1
ATOM 831 O O . ILE A 1 121 ? 9.639 -6.012 19.651 1.00 63.19 121 ILE A O 1
ATOM 835 N N . ASP A 1 122 ? 10.942 -7.652 18.847 1.00 51.41 122 ASP A N 1
ATOM 836 C CA . ASP A 1 122 ? 10.843 -7.275 17.439 1.00 51.41 122 ASP A CA 1
ATOM 837 C C . ASP A 1 122 ? 9.378 -7.422 16.970 1.00 51.41 122 ASP A C 1
ATOM 839 O O . ASP A 1 122 ? 8.902 -8.546 16.755 1.00 51.41 122 ASP A O 1
ATOM 843 N N . ASP A 1 123 ? 8.655 -6.305 16.865 1.00 52.75 123 ASP A N 1
ATOM 844 C CA . ASP A 1 123 ? 7.426 -6.089 16.087 1.00 52.75 123 ASP A CA 1
ATOM 845 C C . ASP A 1 123 ? 7.700 -5.309 14.805 1.00 52.75 123 ASP A C 1
ATOM 847 O O . ASP A 1 123 ? 6.857 -4.531 14.370 1.00 52.75 123 ASP A O 1
ATOM 851 N N . SER A 1 124 ? 8.858 -5.520 14.175 1.00 44.81 124 SER A N 1
ATOM 852 C CA . SER A 1 124 ? 9.310 -4.779 12.992 1.00 44.81 124 SER A CA 1
ATOM 853 C C . SER A 1 124 ? 8.446 -4.954 11.732 1.00 44.81 124 SER A C 1
ATOM 855 O O . SER A 1 124 ? 8.857 -4.570 10.641 1.00 44.81 124 SER A O 1
ATOM 857 N N . ASP A 1 125 ? 7.246 -5.525 11.840 1.00 48.91 125 ASP A N 1
ATOM 858 C CA . ASP A 1 125 ? 6.180 -5.383 10.850 1.00 48.91 125 ASP A CA 1
ATOM 859 C C . ASP A 1 125 ? 5.172 -4.258 11.188 1.00 48.91 125 ASP A C 1
ATOM 861 O O . ASP A 1 125 ? 4.234 -4.035 10.421 1.00 48.91 125 ASP A O 1
ATOM 865 N N . HIS A 1 126 ? 5.341 -3.535 12.304 1.00 43.12 126 HIS A N 1
ATOM 866 C CA . HIS A 1 126 ? 4.352 -2.597 12.847 1.00 43.12 126 HIS A CA 1
ATOM 867 C C . HIS A 1 126 ? 4.901 -1.307 13.501 1.00 43.12 126 HIS A C 1
ATOM 869 O O . HIS A 1 126 ? 4.082 -0.439 13.830 1.00 43.12 126 HIS A O 1
ATOM 875 N N . ASP A 1 127 ? 6.216 -1.099 13.653 1.00 40.50 127 ASP A N 1
ATOM 876 C CA . ASP A 1 127 ? 6.774 0.187 14.090 1.00 40.50 127 ASP A CA 1
ATOM 877 C C . ASP A 1 127 ? 7.137 1.098 12.901 1.00 40.50 127 ASP A C 1
ATOM 879 O O . ASP A 1 127 ? 7.948 0.795 12.029 1.00 40.50 127 ASP A O 1
ATOM 883 N N . TYR A 1 128 ? 6.498 2.269 12.840 1.00 37.41 128 TYR A N 1
ATOM 884 C CA . TYR A 1 128 ? 6.897 3.314 11.902 1.00 37.41 128 TYR A CA 1
ATOM 885 C C . TYR A 1 128 ? 8.238 3.894 12.356 1.00 37.41 128 TYR A C 1
ATOM 887 O O . TYR A 1 128 ? 8.293 4.754 13.239 1.00 37.41 128 TYR A O 1
ATOM 895 N N . ASP A 1 129 ? 9.318 3.423 11.742 1.00 37.69 129 ASP A N 1
ATOM 896 C CA . ASP A 1 129 ? 10.647 4.005 11.874 1.00 37.69 129 ASP A CA 1
ATOM 897 C C . ASP A 1 129 ? 10.848 5.084 10.783 1.00 37.69 129 ASP A C 1
ATOM 899 O O . ASP A 1 129 ? 11.056 4.751 9.615 1.00 37.69 129 ASP A O 1
ATOM 903 N N . PRO A 1 130 ? 10.844 6.391 11.123 1.00 38.47 130 PRO A N 1
ATOM 904 C CA . PRO A 1 130 ? 11.083 7.474 10.162 1.00 38.47 130 PRO A CA 1
ATOM 905 C C . PRO A 1 130 ? 12.533 7.525 9.644 1.00 38.47 130 PRO A C 1
ATOM 907 O O . PRO A 1 130 ? 12.882 8.422 8.875 1.00 38.47 130 PRO A O 1
ATOM 910 N N . THR A 1 131 ? 13.393 6.617 10.108 1.00 35.75 131 THR A N 1
ATOM 911 C CA . THR A 1 131 ? 14.772 6.414 9.655 1.00 35.75 131 THR A CA 1
ATOM 912 C C . THR A 1 131 ? 14.990 5.060 8.973 1.00 35.75 131 THR A C 1
ATOM 914 O O . THR A 1 131 ? 16.071 4.834 8.420 1.00 35.75 131 THR A O 1
ATOM 917 N N . SER A 1 132 ? 13.968 4.197 8.939 1.00 35.09 132 SER A N 1
ATOM 918 C CA . SER A 1 132 ? 14.008 2.932 8.216 1.00 35.09 132 SER A CA 1
ATOM 919 C C . SER A 1 132 ? 13.956 3.218 6.723 1.00 35.09 132 SER A C 1
ATOM 921 O O . SER A 1 132 ? 13.036 3.841 6.199 1.00 35.09 132 SER A O 1
ATOM 923 N N . THR A 1 133 ? 14.987 2.749 6.033 1.00 38.75 133 THR A N 1
ATOM 924 C CA . THR A 1 133 ? 15.046 2.679 4.568 1.00 38.75 133 THR A CA 1
ATOM 925 C C . THR A 1 133 ? 14.629 1.296 4.066 1.00 38.75 133 THR A C 1
ATOM 927 O O . THR A 1 133 ? 14.661 1.043 2.865 1.00 38.75 133 THR A O 1
ATOM 930 N N . THR A 1 134 ? 14.213 0.387 4.958 1.00 38.47 134 THR A N 1
ATOM 931 C CA . THR A 1 134 ? 13.627 -0.900 4.575 1.00 38.47 134 THR A CA 1
ATOM 932 C C . THR A 1 134 ? 12.127 -0.719 4.437 1.00 38.47 134 THR A C 1
ATOM 934 O O . THR A 1 134 ? 11.344 -0.909 5.362 1.00 38.47 134 THR A O 1
ATOM 937 N N . SER A 1 135 ? 11.790 -0.262 3.242 1.00 45.41 135 SER A N 1
ATOM 938 C CA . SER A 1 135 ? 10.467 -0.110 2.673 1.00 45.41 135 SER A CA 1
ATOM 939 C C . SER A 1 135 ? 9.538 -1.293 2.963 1.00 45.41 135 SER A C 1
ATOM 941 O O . SER A 1 135 ? 9.899 -2.443 2.732 1.00 45.41 135 SER A O 1
ATOM 943 N N . ASP A 1 136 ? 8.284 -0.982 3.283 1.00 62.09 136 ASP A N 1
ATOM 944 C CA . ASP A 1 136 ? 7.098 -1.852 3.148 1.00 62.09 136 ASP A CA 1
ATOM 945 C C . ASP A 1 136 ? 6.945 -2.462 1.722 1.00 62.09 136 ASP A C 1
ATOM 947 O O . ASP A 1 136 ? 6.142 -3.358 1.460 1.00 62.09 136 ASP A O 1
ATOM 951 N N . ASN A 1 137 ? 7.778 -2.004 0.787 1.00 72.00 137 ASN A N 1
ATOM 952 C CA . ASN A 1 137 ? 7.946 -2.544 -0.547 1.00 72.00 137 ASN A CA 1
ATOM 953 C C . ASN A 1 137 ? 8.601 -3.937 -0.534 1.00 72.00 137 ASN A C 1
ATOM 955 O O . ASN A 1 137 ? 9.734 -4.125 -0.092 1.00 72.00 137 ASN A O 1
ATOM 959 N N . GLN A 1 138 ? 7.890 -4.911 -1.093 1.00 83.69 138 GLN A N 1
ATOM 960 C CA . GLN A 1 138 ? 8.316 -6.305 -1.194 1.00 83.69 138 GLN A CA 1
ATOM 961 C C . GLN A 1 138 ? 9.330 -6.559 -2.324 1.00 83.69 138 GLN A C 1
ATOM 963 O O . GLN A 1 138 ? 9.814 -7.688 -2.461 1.00 83.69 138 GLN A O 1
ATOM 968 N N . LEU A 1 139 ? 9.619 -5.560 -3.167 1.00 84.25 139 LEU A N 1
ATOM 969 C CA . LEU A 1 139 ? 10.569 -5.662 -4.277 1.00 84.25 139 LEU A CA 1
ATOM 970 C C . LEU A 1 139 ? 11.977 -5.273 -3.825 1.00 84.25 139 LEU A C 1
ATOM 972 O O . LEU A 1 139 ? 12.195 -4.228 -3.219 1.00 84.25 139 LEU A O 1
ATOM 976 N N . ALA A 1 140 ? 12.966 -6.092 -4.180 1.00 88.19 140 ALA A N 1
ATOM 977 C CA . ALA A 1 140 ? 14.368 -5.755 -3.947 1.00 88.19 140 ALA A CA 1
ATOM 978 C C . ALA A 1 140 ? 14.901 -4.837 -5.057 1.00 88.19 140 ALA A C 1
ATOM 980 O O . ALA A 1 140 ? 14.583 -5.054 -6.222 1.00 88.19 140 ALA A O 1
ATOM 981 N N . ASN A 1 141 ? 15.779 -3.879 -4.742 1.00 86.31 141 ASN A N 1
ATOM 982 C CA . ASN A 1 141 ? 16.383 -2.990 -5.752 1.00 86.31 141 ASN A CA 1
ATOM 983 C C . ASN A 1 141 ? 15.316 -2.297 -6.636 1.00 86.31 141 ASN A C 1
ATOM 985 O O . ASN A 1 141 ? 15.384 -2.326 -7.867 1.00 86.31 141 ASN A O 1
ATOM 989 N N . SER A 1 142 ? 14.286 -1.741 -5.994 1.00 86.69 142 SER A N 1
ATOM 990 C CA . SER A 1 142 ? 13.119 -1.104 -6.619 1.00 86.69 142 SER A CA 1
ATOM 991 C C . SER A 1 142 ? 13.445 0.128 -7.464 1.00 86.69 142 SER A C 1
ATOM 993 O O . SER A 1 142 ? 12.851 0.295 -8.527 1.00 86.69 142 SER A O 1
ATOM 995 N N . GLY A 1 143 ? 14.394 0.950 -7.008 1.00 84.06 143 GLY A N 1
ATOM 996 C CA . GLY A 1 143 ? 14.918 2.125 -7.724 1.00 84.06 143 GLY A CA 1
ATOM 997 C C . GLY A 1 143 ? 16.134 1.825 -8.607 1.00 84.06 143 GLY A C 1
ATOM 998 O O . GLY A 1 143 ? 16.826 2.721 -9.052 1.00 84.06 143 GLY A O 1
ATOM 999 N N . PHE A 1 144 ? 16.467 0.549 -8.825 1.00 89.06 144 PHE A N 1
ATOM 1000 C CA . PHE A 1 144 ? 17.557 0.111 -9.709 1.00 89.06 144 PHE A CA 1
ATOM 1001 C C . PHE A 1 144 ? 18.984 0.624 -9.418 1.00 89.06 144 PHE A C 1
ATOM 1003 O O . PHE A 1 144 ? 19.880 0.411 -10.240 1.00 89.06 144 PHE A O 1
ATOM 1010 N N . GLU A 1 145 ? 19.246 1.189 -8.240 1.00 89.00 145 GLU A N 1
ATOM 1011 C CA . GLU A 1 145 ? 20.566 1.716 -7.854 1.00 89.00 145 GLU A CA 1
ATOM 1012 C C . GLU A 1 145 ? 21.680 0.659 -7.816 1.00 89.00 145 GLU A C 1
ATOM 1014 O O . GLU A 1 145 ? 22.856 0.961 -8.032 1.00 89.00 145 GLU A O 1
ATOM 1019 N N . ASP A 1 146 ? 21.314 -0.614 -7.649 1.00 90.62 146 ASP A N 1
ATOM 1020 C CA . ASP A 1 146 ? 22.233 -1.754 -7.730 1.00 90.62 146 ASP A CA 1
ATOM 1021 C C . ASP A 1 146 ? 22.224 -2.424 -9.122 1.00 90.62 146 ASP A C 1
ATOM 1023 O O . ASP A 1 146 ? 22.516 -3.620 -9.286 1.00 90.62 146 ASP A O 1
ATOM 1027 N N . GLY A 1 147 ? 21.864 -1.660 -10.157 1.00 89.94 147 GLY A N 1
ATOM 1028 C CA . GLY A 1 147 ? 21.809 -2.089 -11.550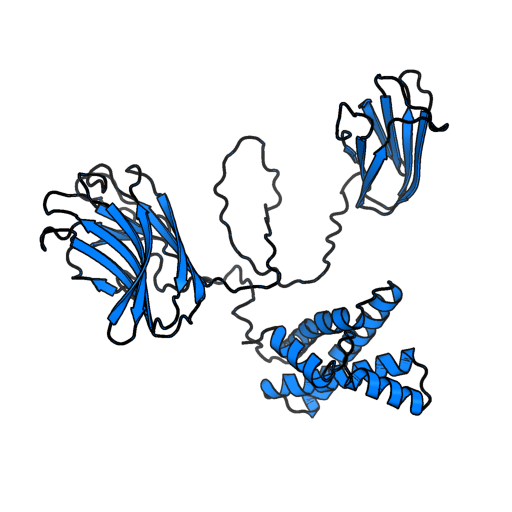 1.00 89.94 147 GLY A CA 1
ATOM 1029 C C . GLY A 1 147 ? 20.769 -3.187 -11.785 1.00 89.94 147 GLY A C 1
ATOM 1030 O O . GLY A 1 147 ? 19.606 -3.071 -11.409 1.00 89.94 147 GLY A O 1
ATOM 1031 N N . PHE A 1 148 ? 21.178 -4.291 -12.419 1.00 91.31 148 PHE A N 1
ATOM 1032 C CA . PHE A 1 148 ? 20.275 -5.405 -12.753 1.00 91.31 148 PHE A CA 1
ATOM 1033 C C . PHE A 1 148 ? 20.026 -6.393 -11.603 1.00 91.31 148 PHE A C 1
ATOM 1035 O O . PHE A 1 148 ? 19.335 -7.393 -11.802 1.00 91.31 148 PHE A O 1
ATOM 1042 N N . THR A 1 149 ? 20.610 -6.166 -10.426 1.00 92.56 149 THR A N 1
ATOM 1043 C CA . THR A 1 149 ? 20.517 -7.089 -9.286 1.00 92.56 149 THR A CA 1
ATOM 1044 C C . THR A 1 149 ? 19.057 -7.351 -8.908 1.00 92.56 149 THR A C 1
ATOM 1046 O O . THR A 1 149 ? 18.244 -6.432 -8.924 1.00 92.56 149 THR A O 1
ATOM 1049 N N . SER A 1 150 ? 18.730 -8.607 -8.585 1.00 91.38 150 SER A N 1
ATOM 1050 C CA . SER A 1 150 ? 17.390 -9.088 -8.186 1.00 91.38 150 SER A CA 1
ATOM 1051 C C . SER A 1 150 ? 16.302 -9.089 -9.266 1.00 91.38 150 SER A C 1
ATOM 1053 O O . SER A 1 150 ? 15.230 -9.637 -9.027 1.00 91.38 150 SER A O 1
ATOM 1055 N N . TRP A 1 151 ? 16.573 -8.568 -10.464 1.00 95.69 151 TRP A N 1
ATOM 1056 C CA . TRP A 1 151 ? 15.599 -8.515 -11.552 1.00 95.69 151 TRP A CA 1
ATOM 1057 C C . TRP A 1 151 ? 15.855 -9.582 -12.619 1.00 95.69 151 TRP A C 1
ATOM 1059 O O . TRP A 1 151 ? 16.920 -9.641 -13.238 1.00 95.69 151 TRP A O 1
ATOM 1069 N N . GLU A 1 152 ? 14.835 -10.384 -12.892 1.00 97.06 152 GLU A N 1
ATOM 1070 C CA . GLU A 1 152 ? 14.793 -11.372 -13.965 1.00 97.06 152 GLU A CA 1
ATOM 1071 C C . GLU A 1 152 ? 14.269 -10.759 -15.267 1.00 97.06 152 GLU A C 1
ATOM 1073 O O . GLU A 1 152 ? 13.659 -9.686 -15.281 1.00 97.06 152 GLU A O 1
ATOM 1078 N N . VAL A 1 153 ? 14.548 -11.429 -16.389 1.00 96.06 153 VAL A N 1
ATOM 1079 C CA . VAL A 1 153 ? 14.209 -10.943 -17.732 1.00 96.06 153 VAL A CA 1
ATOM 1080 C C . VAL A 1 153 ? 13.657 -12.061 -18.598 1.00 96.06 153 VAL A C 1
ATOM 1082 O O . VAL A 1 153 ? 14.065 -13.216 -18.478 1.00 96.06 153 VAL A O 1
ATOM 1085 N N . TYR A 1 154 ? 12.777 -11.706 -19.528 1.00 93.88 154 TYR A N 1
ATOM 1086 C CA . TYR A 1 154 ? 12.293 -12.622 -20.559 1.00 93.88 154 TYR A CA 1
ATOM 1087 C C . TYR A 1 154 ? 11.970 -11.858 -21.848 1.00 93.88 154 TYR A C 1
ATOM 1089 O O . TYR A 1 154 ? 11.326 -10.814 -21.765 1.00 93.88 154 TYR A O 1
ATOM 1097 N N . PRO A 1 155 ? 12.339 -12.363 -23.038 1.00 91.69 155 PRO A N 1
ATOM 1098 C CA . PRO A 1 155 ? 13.031 -13.628 -23.306 1.00 91.69 155 PRO A CA 1
ATOM 1099 C C . PRO A 1 155 ? 14.553 -13.570 -23.102 1.00 91.69 155 PRO A C 1
ATOM 1101 O O . PRO A 1 155 ? 15.179 -14.610 -22.907 1.00 91.69 155 PRO A O 1
ATOM 1104 N N . HIS A 1 156 ? 15.158 -12.381 -23.148 1.00 91.25 156 HIS A N 1
ATOM 1105 C CA . HIS A 1 156 ? 16.588 -12.150 -22.916 1.00 91.25 156 HIS A CA 1
ATOM 1106 C C . HIS A 1 156 ? 16.865 -10.667 -22.645 1.00 91.25 156 HIS A C 1
ATOM 1108 O O . HIS A 1 156 ? 16.075 -9.795 -22.988 1.00 91.25 156 HIS A O 1
ATOM 1114 N N . GLY A 1 157 ? 18.038 -10.360 -22.091 1.00 89.25 157 GLY A N 1
ATOM 1115 C CA . GLY A 1 157 ? 18.396 -9.005 -21.666 1.00 89.25 157 GLY A CA 1
ATOM 1116 C C . GLY A 1 157 ? 18.983 -8.075 -22.734 1.00 89.25 157 GLY A C 1
ATOM 1117 O O . GLY A 1 157 ? 19.668 -7.129 -22.366 1.00 89.25 157 GLY A O 1
ATOM 1118 N N . ASN A 1 158 ? 18.767 -8.337 -24.028 1.00 92.38 158 ASN A N 1
ATOM 1119 C CA . ASN A 1 158 ? 19.403 -7.564 -25.115 1.00 92.38 158 ASN A CA 1
ATOM 1120 C C . ASN A 1 158 ? 18.675 -6.251 -25.448 1.00 92.38 158 ASN A C 1
ATOM 1122 O O . ASN A 1 158 ? 19.294 -5.360 -26.027 1.00 92.38 158 ASN A O 1
ATOM 1126 N N . SER A 1 159 ? 17.389 -6.132 -25.100 1.00 93.31 159 SER A N 1
ATOM 1127 C CA . SER A 1 159 ? 16.560 -4.957 -25.414 1.00 93.31 159 SER A CA 1
ATOM 1128 C C . SER A 1 159 ? 16.285 -4.076 -24.194 1.00 93.31 159 SER A C 1
ATOM 1130 O O . SER A 1 159 ? 15.168 -3.615 -23.961 1.00 93.31 159 SER A O 1
ATOM 1132 N N . GLN A 1 160 ? 17.306 -3.896 -23.364 1.00 94.56 160 GLN A N 1
ATOM 1133 C CA . GLN A 1 160 ? 17.221 -3.132 -22.127 1.00 94.56 160 GLN A CA 1
ATOM 1134 C C . GLN A 1 160 ? 18.591 -2.586 -21.719 1.00 94.56 160 GLN A C 1
ATOM 1136 O O . GLN A 1 160 ? 19.629 -3.146 -22.076 1.00 94.56 160 GLN A O 1
ATOM 1141 N N . ALA A 1 161 ? 18.595 -1.502 -20.953 1.00 95.81 161 ALA A N 1
ATOM 1142 C CA . ALA A 1 161 ? 19.807 -0.885 -20.429 1.00 95.81 161 ALA A CA 1
ATOM 1143 C C . ALA A 1 161 ? 19.520 -0.189 -19.099 1.00 95.81 161 ALA A C 1
ATOM 1145 O O . ALA A 1 161 ? 18.391 0.226 -18.850 1.00 95.81 161 ALA A O 1
ATOM 1146 N N . MET A 1 162 ? 20.553 -0.033 -18.277 1.00 95.75 162 MET A N 1
ATOM 1147 C CA . MET A 1 162 ? 20.538 0.959 -17.206 1.00 95.75 162 MET A CA 1
ATOM 1148 C C . MET A 1 162 ? 20.863 2.328 -17.797 1.00 95.75 162 MET A C 1
ATOM 1150 O O . MET A 1 162 ? 21.650 2.409 -18.743 1.00 95.75 162 MET A O 1
ATOM 1154 N N . ILE A 1 163 ? 20.263 3.378 -17.250 1.00 96.06 163 ILE A N 1
ATOM 1155 C CA . ILE A 1 163 ? 20.625 4.761 -17.545 1.00 96.06 163 ILE A CA 1
ATOM 1156 C C . ILE A 1 163 ? 20.775 5.525 -16.233 1.00 96.06 163 ILE A C 1
ATOM 1158 O O . ILE A 1 163 ? 19.945 5.390 -15.337 1.00 96.06 163 ILE A O 1
ATOM 1162 N N . GLY A 1 164 ? 21.851 6.293 -16.115 1.00 93.88 164 GLY A N 1
ATOM 1163 C CA . GLY A 1 164 ? 22.103 7.136 -14.949 1.00 93.88 164 GLY A CA 1
ATOM 1164 C C . GLY A 1 164 ? 21.584 8.562 -15.126 1.00 93.88 164 GLY A C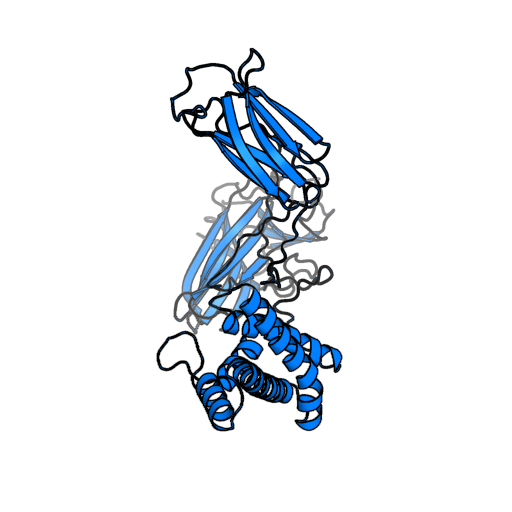 1
ATOM 1165 O O . GLY A 1 164 ? 21.527 9.089 -16.243 1.00 93.88 164 GLY A O 1
ATOM 1166 N N . THR A 1 165 ? 21.270 9.230 -14.019 1.00 91.12 165 THR A N 1
ATOM 1167 C CA . THR A 1 165 ? 21.024 10.674 -13.994 1.00 91.12 165 THR A CA 1
ATOM 1168 C C . THR A 1 165 ? 22.242 11.419 -14.555 1.00 91.12 165 THR A C 1
ATOM 1170 O O . THR A 1 165 ? 23.382 11.225 -14.135 1.00 91.12 165 THR A O 1
ATOM 1173 N N . GLY A 1 166 ? 22.003 12.288 -15.537 1.00 92.94 166 GLY A N 1
ATOM 1174 C CA . GLY A 1 166 ? 23.035 13.036 -16.256 1.00 92.94 166 GLY A CA 1
ATOM 1175 C C . GLY A 1 166 ? 23.562 12.359 -17.526 1.00 92.94 166 GLY A C 1
ATOM 1176 O O . GLY A 1 166 ? 24.295 13.003 -18.281 1.00 92.94 166 GLY A O 1
ATOM 1177 N N . GLU A 1 167 ? 23.186 11.110 -17.816 1.00 95.69 167 GLU A N 1
ATOM 1178 C CA . GLU A 1 167 ? 23.545 10.450 -19.075 1.00 95.69 167 GLU A CA 1
ATOM 1179 C C . GLU A 1 167 ? 22.674 10.932 -20.240 1.00 95.69 167 GLU A C 1
ATOM 1181 O O . GLU A 1 167 ? 21.510 11.282 -20.069 1.00 95.69 167 GLU A O 1
ATOM 1186 N N . VAL A 1 168 ? 23.231 10.966 -21.454 1.00 95.69 168 VAL A N 1
ATOM 1187 C CA . VAL A 1 168 ? 22.495 11.439 -22.637 1.00 95.69 168 VAL A CA 1
ATOM 1188 C C . VAL A 1 168 ? 21.510 10.372 -23.109 1.00 95.69 168 VAL A C 1
ATOM 1190 O O . VAL A 1 168 ? 21.906 9.245 -23.416 1.00 95.69 168 VAL A O 1
ATOM 1193 N N . MET A 1 169 ? 20.234 10.739 -23.223 1.00 94.06 169 MET A N 1
ATOM 1194 C CA . MET A 1 169 ? 19.196 9.836 -23.714 1.00 94.06 169 MET A CA 1
ATOM 1195 C C . MET A 1 169 ? 19.388 9.519 -25.200 1.00 94.06 169 MET A C 1
ATOM 1197 O O . MET A 1 169 ? 19.804 10.365 -25.997 1.00 94.06 169 MET A O 1
ATOM 1201 N N . TYR A 1 170 ? 19.056 8.284 -25.582 1.00 90.69 170 TYR A N 1
ATOM 1202 C CA . TYR A 1 170 ? 19.184 7.801 -26.957 1.00 90.69 170 TYR A CA 1
ATOM 1203 C C . TYR A 1 170 ? 18.501 8.740 -27.960 1.00 90.69 170 TYR A C 1
ATOM 1205 O O . TYR A 1 170 ? 17.370 9.155 -27.744 1.00 90.69 170 TYR A O 1
ATOM 1213 N N . ASN A 1 171 ? 19.184 9.027 -29.073 1.00 91.00 171 ASN A N 1
ATOM 1214 C CA . ASN A 1 171 ? 18.695 9.883 -30.161 1.00 91.00 171 ASN A CA 1
ATOM 1215 C C . ASN A 1 171 ? 18.416 11.352 -29.764 1.00 91.00 171 ASN A C 1
ATOM 1217 O O . ASN A 1 171 ? 17.758 12.082 -30.503 1.00 91.00 171 ASN A O 1
ATOM 1221 N N . THR A 1 172 ? 18.952 11.806 -28.628 1.00 92.19 172 THR A N 1
ATOM 1222 C CA . THR A 1 172 ? 18.774 13.175 -28.121 1.00 92.19 172 THR A CA 1
ATOM 1223 C C . THR A 1 172 ? 20.124 13.826 -27.798 1.00 92.19 172 THR A C 1
ATOM 1225 O O . THR A 1 172 ? 21.178 13.189 -27.847 1.00 92.19 172 THR A O 1
ATOM 1228 N N . THR A 1 173 ? 20.089 15.108 -27.431 1.00 93.06 173 THR A N 1
ATOM 1229 C CA . THR A 1 173 ? 21.174 15.783 -26.694 1.00 93.06 173 THR A CA 1
ATOM 1230 C C . THR A 1 173 ? 20.803 16.060 -25.234 1.00 93.06 173 THR A C 1
ATOM 1232 O O . THR A 1 173 ? 21.520 16.787 -24.550 1.00 93.06 173 THR A O 1
ATOM 1235 N N . GLU A 1 174 ? 19.657 15.557 -24.786 1.00 93.62 174 GLU A N 1
ATOM 1236 C CA . GLU A 1 174 ? 19.101 15.807 -23.461 1.00 93.62 174 GLU A CA 1
ATOM 1237 C C . GLU A 1 174 ? 19.633 14.782 -22.464 1.00 93.62 174 GLU A C 1
ATOM 1239 O O . GLU A 1 174 ? 19.889 13.624 -22.805 1.00 93.62 174 GLU A O 1
ATOM 1244 N N . THR A 1 175 ? 19.828 15.220 -21.225 1.00 94.00 175 THR A N 1
ATOM 1245 C CA . THR A 1 175 ? 20.277 14.351 -20.139 1.00 94.00 175 THR A CA 1
ATOM 1246 C C . THR A 1 175 ? 19.084 13.740 -19.424 1.00 94.00 175 THR A C 1
ATOM 1248 O O . THR A 1 175 ? 18.126 14.447 -19.115 1.00 94.00 175 THR A O 1
ATOM 1251 N N . PHE A 1 176 ? 19.170 12.450 -19.126 1.00 94.88 176 PHE A N 1
ATOM 1252 C CA . PHE A 1 176 ? 18.205 11.733 -18.310 1.00 94.88 176 PHE A CA 1
ATOM 1253 C C . PHE A 1 176 ? 18.267 12.201 -16.853 1.00 94.88 176 PHE A C 1
ATOM 1255 O O . PHE A 1 176 ? 19.334 12.567 -16.355 1.00 94.88 176 PHE A O 1
ATOM 1262 N N . VAL A 1 177 ? 17.125 12.174 -16.176 1.00 92.38 177 VAL A N 1
ATOM 1263 C CA . VAL A 1 177 ? 17.013 12.381 -14.732 1.00 92.38 177 VAL A CA 1
ATOM 1264 C C . VAL A 1 177 ? 16.085 11.290 -14.212 1.00 92.38 177 VAL A C 1
ATOM 1266 O O . VAL A 1 177 ? 14.940 11.219 -14.664 1.00 92.38 177 VAL A O 1
ATOM 1269 N N . ALA A 1 178 ? 16.606 10.440 -13.324 1.00 86.62 178 ALA A N 1
ATOM 1270 C CA . ALA A 1 178 ? 15.841 9.404 -12.635 1.00 86.62 178 ALA A CA 1
ATOM 1271 C C . ALA A 1 178 ? 14.676 10.026 -11.849 1.00 86.62 178 ALA A C 1
ATOM 1273 O O . ALA A 1 178 ? 14.701 11.224 -11.540 1.00 86.62 178 ALA A O 1
ATOM 1274 N N . PHE A 1 179 ? 13.633 9.243 -11.582 1.00 81.56 179 PHE A N 1
ATOM 1275 C CA . PHE A 1 179 ? 12.500 9.735 -10.803 1.00 81.56 179 PHE A CA 1
ATOM 1276 C C . PHE A 1 179 ? 12.928 9.965 -9.352 1.00 81.56 179 PHE A C 1
ATOM 1278 O O . PHE A 1 179 ? 12.727 11.051 -8.802 1.00 81.56 179 PHE A O 1
ATOM 1285 N N . GLU A 1 180 ? 13.594 8.965 -8.782 1.00 81.50 180 GLU A N 1
ATOM 1286 C CA . GLU A 1 180 ? 14.261 9.018 -7.490 1.00 81.50 180 GLU A CA 1
ATOM 1287 C C . GLU A 1 180 ? 15.648 8.374 -7.624 1.00 81.50 180 GLU A C 1
ATOM 1289 O O . GLU A 1 180 ? 15.872 7.546 -8.495 1.00 81.50 180 GLU A O 1
ATOM 1294 N N . GLY A 1 181 ? 16.609 8.791 -6.797 1.00 81.94 181 GLY A N 1
ATOM 1295 C CA . GLY A 1 181 ? 17.962 8.234 -6.844 1.00 81.94 181 GLY A CA 1
ATOM 1296 C C . GLY A 1 181 ? 18.787 8.660 -8.067 1.00 81.94 181 GLY A C 1
ATOM 1297 O O . GLY A 1 181 ? 18.673 9.784 -8.572 1.00 81.94 181 GLY A O 1
ATOM 1298 N N . ASP A 1 182 ? 19.694 7.781 -8.487 1.00 87.06 182 ASP A N 1
ATOM 1299 C CA . ASP A 1 182 ? 20.730 8.043 -9.482 1.00 87.06 182 ASP A CA 1
ATOM 1300 C C . ASP A 1 182 ? 20.526 7.253 -10.784 1.00 87.06 182 ASP A C 1
ATOM 1302 O O . ASP A 1 182 ? 21.203 7.563 -11.773 1.00 87.06 182 ASP A O 1
ATOM 1306 N N . SER A 1 183 ? 19.621 6.268 -10.849 1.00 90.69 183 SER A N 1
ATOM 1307 C CA . SER A 1 183 ? 19.467 5.444 -12.053 1.00 90.69 183 SER A CA 1
ATOM 1308 C C . SER A 1 183 ? 18.052 4.938 -12.319 1.00 90.69 183 SER A C 1
ATOM 1310 O O . SER A 1 183 ? 17.217 4.860 -11.442 1.00 90.69 183 SER A O 1
ATOM 1312 N N . ALA A 1 184 ? 17.789 4.574 -13.573 1.00 95.19 184 ALA A N 1
ATOM 1313 C CA . ALA A 1 184 ? 16.544 3.936 -13.982 1.00 95.19 184 ALA A CA 1
ATOM 1314 C C . ALA A 1 184 ? 16.811 2.868 -15.042 1.00 95.19 184 ALA A C 1
ATOM 1316 O O . ALA A 1 184 ? 17.898 2.781 -15.634 1.00 95.19 184 ALA A O 1
ATOM 1317 N N . ARG A 1 185 ? 15.788 2.071 -15.350 1.00 95.44 185 ARG A N 1
ATOM 1318 C CA . ARG A 1 185 ? 15.886 1.021 -16.364 1.00 95.44 185 ARG A CA 1
ATOM 1319 C C . ARG A 1 185 ? 15.151 1.393 -17.641 1.00 95.44 185 ARG A C 1
ATOM 1321 O O . ARG A 1 185 ? 13.959 1.664 -17.629 1.00 95.44 185 ARG A O 1
ATOM 1328 N N . LYS A 1 186 ? 15.846 1.330 -18.776 1.00 96.31 186 LYS A N 1
ATOM 1329 C CA . LYS A 1 186 ? 15.274 1.491 -20.118 1.00 96.31 186 LYS A CA 1
ATOM 1330 C C . LYS A 1 186 ? 14.882 0.136 -20.709 1.00 96.31 186 LYS A C 1
ATOM 1332 O O . LYS A 1 186 ? 15.695 -0.789 -20.699 1.00 96.31 186 LYS A O 1
ATOM 1337 N N . LEU A 1 187 ? 13.689 0.043 -21.296 1.00 95.56 187 LEU A N 1
ATOM 1338 C CA . LEU A 1 187 ? 13.208 -1.096 -22.084 1.00 95.56 187 LEU A CA 1
ATOM 1339 C C . LEU A 1 187 ? 12.765 -0.634 -23.479 1.00 95.56 187 LEU A C 1
ATOM 1341 O O . LEU A 1 187 ? 12.170 0.433 -23.631 1.00 95.56 187 LEU A O 1
ATOM 1345 N N . TRP A 1 188 ? 13.018 -1.456 -24.498 1.00 93.62 188 TRP A N 1
ATOM 1346 C CA . TRP A 1 188 ? 12.546 -1.230 -25.870 1.00 93.62 188 TRP A CA 1
ATOM 1347 C C . TRP A 1 188 ? 12.134 -2.539 -26.557 1.00 93.62 188 TRP A C 1
ATOM 1349 O O . TRP A 1 188 ? 12.268 -3.628 -25.990 1.00 93.62 188 TRP A O 1
ATOM 1359 N N . GLY A 1 189 ? 11.607 -2.431 -27.779 1.00 89.62 189 GLY A N 1
ATOM 1360 C CA . GLY A 1 189 ? 11.188 -3.575 -28.594 1.00 89.62 189 GLY A CA 1
ATOM 1361 C C . GLY A 1 189 ? 12.293 -4.615 -28.843 1.00 89.62 189 GLY A C 1
ATOM 1362 O O . GLY A 1 189 ? 13.482 -4.300 -28.905 1.00 89.62 189 GLY A O 1
ATOM 1363 N N . LEU A 1 190 ? 11.905 -5.883 -29.000 1.00 89.00 190 LEU A N 1
ATOM 1364 C CA . LEU A 1 190 ? 12.839 -6.972 -29.314 1.00 89.00 190 LEU A CA 1
ATOM 1365 C C . LEU A 1 190 ? 13.345 -6.893 -30.757 1.00 89.00 190 LEU A C 1
ATOM 1367 O O . LEU A 1 190 ? 14.470 -7.294 -31.028 1.00 89.00 190 LEU A O 1
ATOM 1371 N N . TYR A 1 191 ? 12.535 -6.361 -31.681 1.00 84.44 191 TYR A N 1
ATOM 1372 C CA . TYR A 1 191 ? 12.817 -6.358 -33.125 1.00 84.44 191 TYR A CA 1
ATOM 1373 C C . TYR A 1 191 ? 13.103 -7.757 -33.708 1.00 84.44 191 TYR A C 1
ATOM 1375 O O . TYR A 1 191 ? 13.610 -7.897 -34.824 1.00 84.44 191 TYR A O 1
ATOM 1383 N N . GLU A 1 192 ? 12.741 -8.801 -32.963 1.00 80.50 192 GLU A N 1
ATOM 1384 C CA . GLU A 1 192 ? 12.872 -10.208 -33.301 1.00 80.50 192 GLU A CA 1
ATOM 1385 C C . GLU A 1 192 ? 11.771 -11.006 -32.590 1.00 80.50 192 GLU A C 1
ATOM 1387 O O . GLU A 1 192 ? 11.470 -10.752 -31.427 1.00 80.50 192 GLU A O 1
ATOM 1392 N N . GLY A 1 193 ? 11.149 -11.970 -33.282 1.00 71.75 193 GLY A N 1
ATOM 1393 C CA . GLY A 1 193 ? 10.100 -12.819 -32.690 1.00 71.75 193 GLY A CA 1
ATOM 1394 C C . GLY A 1 193 ? 8.712 -12.737 -33.337 1.00 71.75 193 GLY A C 1
ATOM 1395 O O . GLY A 1 193 ? 7.854 -13.555 -33.016 1.00 71.75 193 GLY A O 1
ATOM 1396 N N . GLY A 1 194 ? 8.487 -11.846 -34.309 1.00 78.38 194 GLY A N 1
ATOM 1397 C CA . GLY A 1 194 ? 7.260 -11.828 -35.111 1.00 78.38 194 GLY A CA 1
ATOM 1398 C C . GLY A 1 194 ? 6.165 -10.929 -34.535 1.00 78.38 194 GLY A C 1
ATOM 1399 O O . GLY A 1 194 ? 6.269 -9.713 -34.639 1.00 78.38 194 GLY A O 1
ATOM 1400 N N . THR A 1 195 ? 5.076 -11.510 -34.021 1.00 80.69 195 THR A N 1
ATOM 1401 C CA . THR A 1 195 ? 3.897 -10.757 -33.549 1.00 80.69 195 THR A CA 1
ATOM 1402 C C . THR A 1 195 ? 3.738 -10.830 -32.034 1.00 80.69 195 THR A C 1
ATOM 1404 O O . THR A 1 195 ? 3.852 -11.923 -31.485 1.00 80.69 195 THR A O 1
ATOM 1407 N N . ASN A 1 196 ? 3.364 -9.716 -31.394 1.00 80.81 196 ASN A N 1
ATOM 1408 C CA . ASN A 1 196 ? 3.124 -9.595 -29.943 1.00 80.81 196 ASN A CA 1
ATOM 1409 C C . ASN A 1 196 ? 4.336 -9.992 -29.089 1.00 80.81 196 ASN A C 1
ATOM 1411 O O . ASN A 1 196 ? 4.240 -10.797 -28.166 1.00 80.81 196 ASN A O 1
ATOM 1415 N N . MET A 1 197 ? 5.488 -9.431 -29.435 1.00 88.06 197 MET A N 1
ATOM 1416 C CA . MET A 1 197 ? 6.758 -9.688 -28.772 1.00 88.06 197 MET A CA 1
ATOM 1417 C C . MET A 1 197 ? 6.794 -8.944 -27.432 1.00 88.06 197 MET A C 1
ATOM 1419 O O . MET A 1 197 ? 6.675 -7.719 -27.404 1.00 88.06 197 MET A O 1
ATOM 1423 N N . GLU A 1 198 ? 6.950 -9.676 -26.331 1.00 91.38 198 GLU A N 1
ATOM 1424 C CA . GLU A 1 198 ? 7.033 -9.117 -24.977 1.00 91.38 198 GLU A CA 1
ATOM 1425 C C . GLU A 1 198 ? 8.480 -9.110 -24.471 1.00 91.38 198 GLU A C 1
ATOM 1427 O O . GLU A 1 198 ? 9.141 -10.143 -24.434 1.00 91.38 198 GLU A O 1
ATOM 1432 N N . ASN A 1 199 ? 8.969 -7.945 -24.059 1.00 94.31 199 ASN A N 1
ATOM 1433 C CA . ASN A 1 199 ? 10.253 -7.785 -23.385 1.00 94.31 199 ASN A CA 1
ATOM 1434 C C . ASN A 1 199 ? 9.998 -7.434 -21.921 1.00 94.31 199 ASN A C 1
ATOM 1436 O O . ASN A 1 199 ? 9.499 -6.350 -21.633 1.00 94.31 199 ASN A O 1
ATOM 1440 N N . ASN A 1 200 ? 10.300 -8.360 -21.021 1.00 95.94 200 ASN A N 1
ATOM 1441 C CA . ASN A 1 200 ? 9.874 -8.346 -19.631 1.00 95.94 200 ASN A CA 1
ATOM 1442 C C . ASN A 1 200 ? 11.051 -8.127 -18.688 1.00 95.94 200 ASN A C 1
ATOM 1444 O O . ASN A 1 200 ? 12.134 -8.682 -18.890 1.00 95.94 200 ASN A O 1
ATOM 1448 N N . VAL A 1 201 ? 10.765 -7.426 -17.597 1.00 97.12 201 VAL A N 1
ATOM 1449 C CA . VAL A 1 201 ? 11.612 -7.274 -16.416 1.00 97.12 201 VAL A CA 1
ATOM 1450 C C . VAL A 1 201 ? 10.738 -7.509 -15.190 1.00 97.12 201 VAL A C 1
ATOM 1452 O O . VAL A 1 201 ? 9.722 -6.835 -15.047 1.00 97.12 201 VAL A O 1
ATOM 1455 N N . PHE A 1 202 ? 11.088 -8.469 -14.334 1.00 97.81 202 PHE A N 1
ATOM 1456 C CA . PHE A 1 202 ? 10.238 -8.869 -13.204 1.00 97.81 202 PHE A CA 1
ATOM 1457 C C . PHE A 1 202 ? 11.025 -9.497 -12.050 1.00 97.81 202 PHE A C 1
ATOM 1459 O O . PHE A 1 202 ? 12.181 -9.878 -12.213 1.00 97.81 202 PHE A O 1
ATOM 1466 N N . GLN A 1 203 ? 10.374 -9.647 -10.899 1.00 97.31 203 GLN A N 1
ATOM 1467 C CA . GLN A 1 203 ? 10.817 -10.504 -9.795 1.00 97.31 203 GLN A CA 1
ATOM 1468 C C . GLN A 1 203 ? 9.823 -11.647 -9.593 1.00 97.31 203 GLN A C 1
ATOM 1470 O O . GLN A 1 203 ? 8.611 -11.450 -9.734 1.00 97.31 203 GLN A O 1
ATOM 1475 N N . THR A 1 204 ? 10.330 -12.842 -9.280 1.00 96.94 204 THR A N 1
ATOM 1476 C CA . THR A 1 204 ? 9.507 -14.042 -9.080 1.00 96.94 204 THR A CA 1
ATOM 1477 C C . THR A 1 204 ? 9.376 -14.407 -7.602 1.00 96.94 204 THR A C 1
ATOM 1479 O O . THR A 1 204 ? 10.366 -14.585 -6.894 1.00 96.94 204 THR A O 1
ATOM 1482 N N . TYR A 1 205 ? 8.138 -14.632 -7.171 1.00 94.00 205 TYR A N 1
ATOM 1483 C CA . TYR A 1 205 ? 7.761 -15.066 -5.830 1.00 94.00 205 TYR A CA 1
ATOM 1484 C C . TYR A 1 205 ? 7.244 -16.509 -5.864 1.00 94.00 205 TYR A C 1
ATOM 1486 O O . TYR A 1 205 ? 6.324 -16.838 -6.618 1.00 94.00 205 TYR A O 1
ATOM 1494 N N . TRP A 1 206 ? 7.832 -17.375 -5.034 1.00 92.12 206 TRP A N 1
ATOM 1495 C CA . TRP A 1 206 ? 7.613 -18.826 -5.051 1.00 92.12 206 TRP A CA 1
ATOM 1496 C C . TRP A 1 206 ? 6.856 -19.291 -3.809 1.00 92.12 206 TRP A C 1
ATOM 1498 O O . TRP A 1 206 ? 7.451 -19.467 -2.749 1.00 92.12 206 TRP A O 1
ATOM 1508 N N . GLY A 1 207 ? 5.543 -19.497 -3.926 1.00 75.94 207 GLY A N 1
ATOM 1509 C CA . GLY A 1 207 ? 4.697 -19.987 -2.830 1.00 75.94 207 GLY A CA 1
ATOM 1510 C C . GLY A 1 207 ? 4.638 -19.082 -1.590 1.00 75.94 207 GLY A C 1
ATOM 1511 O O . GLY A 1 207 ? 4.080 -19.492 -0.577 1.00 75.94 207 GLY A O 1
ATOM 1512 N N . THR A 1 208 ? 5.212 -17.877 -1.654 1.00 79.50 208 TH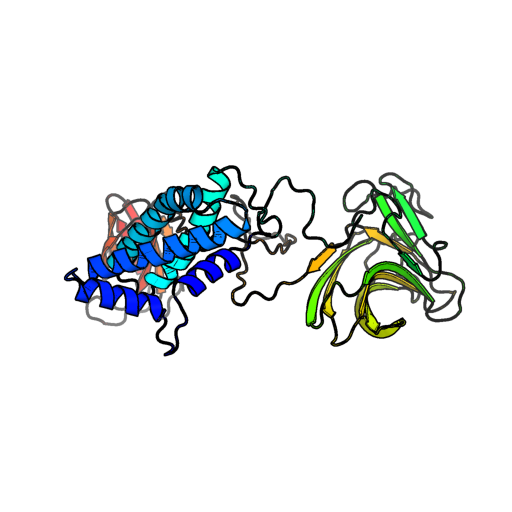R A N 1
ATOM 1513 C CA . THR A 1 208 ? 5.237 -16.895 -0.560 1.00 79.50 208 THR A CA 1
ATOM 1514 C C . THR A 1 208 ? 3.951 -16.079 -0.485 1.00 79.50 208 THR A C 1
ATOM 1516 O O . THR A 1 208 ? 3.545 -15.683 0.603 1.00 79.50 208 THR A O 1
ATOM 1519 N N . LEU A 1 209 ? 3.285 -15.856 -1.622 1.00 81.62 209 LEU A N 1
ATOM 1520 C CA . LEU A 1 209 ? 1.993 -15.176 -1.690 1.00 81.62 209 LEU A CA 1
ATOM 1521 C C . LEU A 1 209 ? 0.877 -16.224 -1.719 1.00 81.62 209 LEU A C 1
ATOM 1523 O O . LEU A 1 209 ? 0.766 -17.006 -2.666 1.00 81.62 209 LEU A O 1
ATOM 1527 N N . GLY A 1 210 ? 0.080 -16.262 -0.653 1.00 79.06 210 GLY A N 1
ATOM 1528 C CA . GLY A 1 210 ? -1.023 -17.205 -0.503 1.00 79.06 210 GLY A CA 1
ATOM 1529 C C . GLY A 1 210 ? -2.195 -16.908 -1.439 1.00 79.06 210 GLY A C 1
ATOM 1530 O O . GLY A 1 210 ? -2.319 -15.828 -2.015 1.00 79.06 210 GLY A O 1
ATOM 1531 N N . ALA A 1 211 ? -3.103 -17.876 -1.576 1.00 78.75 211 ALA A N 1
ATOM 1532 C CA . ALA A 1 211 ? -4.352 -17.655 -2.298 1.00 78.75 211 ALA A CA 1
ATOM 1533 C C . ALA A 1 211 ? -5.141 -16.497 -1.669 1.00 78.75 211 ALA A C 1
ATOM 1535 O O . ALA A 1 211 ? -5.279 -16.426 -0.448 1.00 78.75 211 ALA A O 1
ATOM 1536 N N . TYR A 1 212 ? -5.695 -15.639 -2.524 1.00 78.94 212 TYR A N 1
ATOM 1537 C CA . TYR A 1 212 ? -6.440 -14.432 -2.166 1.00 78.94 212 TYR A CA 1
ATOM 1538 C C . TYR A 1 212 ? -5.624 -13.338 -1.472 1.00 78.94 212 TYR A C 1
ATOM 1540 O O . TYR A 1 212 ? -6.214 -12.350 -1.038 1.00 78.94 212 TYR A O 1
ATOM 1548 N N . THR A 1 213 ? -4.294 -13.463 -1.399 1.00 77.94 213 THR A N 1
ATOM 1549 C CA . THR A 1 213 ? -3.445 -12.335 -1.011 1.00 77.94 213 THR A CA 1
ATOM 1550 C C . THR A 1 213 ? -3.701 -11.179 -1.973 1.00 77.94 213 THR A C 1
ATOM 1552 O O . THR A 1 213 ? -3.577 -11.331 -3.191 1.00 77.94 213 THR A O 1
ATOM 1555 N N . GLN A 1 214 ? -4.091 -10.040 -1.412 1.00 81.19 214 GLN A N 1
ATOM 1556 C CA . GLN A 1 214 ? -4.246 -8.791 -2.139 1.00 81.19 214 GLN A CA 1
ATOM 1557 C C . GLN A 1 214 ? -2.949 -8.003 -2.026 1.00 81.19 214 GLN A C 1
ATOM 1559 O O . GLN A 1 214 ? -2.293 -8.042 -0.988 1.00 81.19 214 GLN A O 1
ATOM 1564 N N . PHE A 1 215 ? -2.562 -7.317 -3.089 1.00 82.25 215 PHE A N 1
ATOM 1565 C CA . PHE A 1 215 ? -1.384 -6.459 -3.094 1.00 82.25 215 PHE A CA 1
ATOM 1566 C C . PHE A 1 215 ? -1.518 -5.410 -4.191 1.00 82.25 215 PHE A C 1
ATOM 1568 O O . PHE A 1 215 ? -2.211 -5.638 -5.182 1.00 82.25 215 PHE A O 1
ATOM 1575 N N . ASP A 1 216 ? -0.852 -4.281 -4.021 1.00 85.50 216 ASP A N 1
ATOM 1576 C CA . ASP A 1 216 ? -0.764 -3.231 -5.026 1.00 85.50 216 ASP A CA 1
ATOM 1577 C C . ASP A 1 216 ? 0.648 -3.189 -5.592 1.00 85.50 216 ASP A C 1
ATOM 1579 O O . ASP A 1 216 ? 1.623 -3.344 -4.858 1.00 85.50 216 ASP A O 1
ATOM 1583 N N . VAL A 1 217 ? 0.747 -2.994 -6.904 1.00 90.81 217 VAL A N 1
ATOM 1584 C CA . VAL A 1 217 ? 2.016 -2.791 -7.604 1.00 90.81 217 VAL A CA 1
ATOM 1585 C C . VAL A 1 217 ? 1.987 -1.419 -8.251 1.00 90.81 217 VAL A C 1
ATOM 1587 O O . VAL A 1 217 ? 1.004 -1.092 -8.917 1.00 90.81 217 VAL A O 1
ATOM 1590 N N . SER A 1 218 ? 3.057 -0.645 -8.112 1.00 91.06 218 SER A N 1
ATOM 1591 C CA . SER A 1 218 ? 3.239 0.626 -8.808 1.00 91.06 218 SER A CA 1
ATOM 1592 C C . SER A 1 218 ? 4.634 0.777 -9.398 1.00 91.06 218 SER A C 1
ATOM 1594 O O . SER A 1 218 ? 5.561 0.075 -9.003 1.00 91.06 218 SER A O 1
ATOM 1596 N N . ALA A 1 219 ? 4.772 1.678 -10.364 1.00 93.06 219 ALA A N 1
ATOM 1597 C CA . ALA A 1 219 ? 6.056 2.119 -10.892 1.00 93.06 219 ALA A CA 1
ATOM 1598 C C . ALA A 1 219 ? 5.910 3.479 -11.580 1.00 93.06 219 ALA A C 1
ATOM 1600 O O . ALA A 1 219 ? 4.835 3.815 -12.094 1.00 93.06 219 ALA A O 1
ATOM 1601 N N . GLU A 1 220 ? 7.012 4.211 -11.660 1.00 92.44 220 GLU A N 1
ATOM 1602 C CA . GLU A 1 220 ? 7.100 5.460 -12.402 1.00 92.44 220 GLU A CA 1
ATOM 1603 C C . GLU A 1 220 ? 7.603 5.194 -13.813 1.00 92.44 220 GLU A C 1
ATOM 1605 O O . GLU A 1 220 ? 8.600 4.504 -14.025 1.00 92.44 220 GLU A O 1
ATOM 1610 N N . ILE A 1 221 ? 6.888 5.726 -14.804 1.00 94.81 221 ILE A N 1
ATOM 1611 C CA . ILE A 1 221 ? 7.160 5.477 -16.219 1.00 94.81 221 ILE A CA 1
ATOM 1612 C C . ILE A 1 221 ? 7.452 6.783 -16.943 1.00 94.81 221 ILE A C 1
ATOM 1614 O O . ILE A 1 221 ? 6.660 7.721 -16.907 1.00 94.81 221 ILE A O 1
ATOM 1618 N N . TYR A 1 222 ? 8.536 6.808 -17.709 1.00 94.25 222 TYR A N 1
ATOM 1619 C CA . TYR A 1 222 ? 8.894 7.922 -18.578 1.00 94.25 222 TYR A CA 1
ATOM 1620 C C . TYR A 1 222 ? 9.138 7.439 -20.007 1.00 94.25 222 TYR A C 1
ATOM 1622 O O . TYR A 1 222 ? 9.698 6.372 -20.241 1.00 94.25 222 TYR A O 1
ATOM 1630 N N . THR A 1 223 ? 8.745 8.228 -21.000 1.00 94.94 223 THR A N 1
ATOM 1631 C CA . THR A 1 223 ? 9.140 8.011 -22.398 1.00 94.94 223 THR A CA 1
ATOM 1632 C C . THR A 1 223 ? 9.628 9.327 -22.979 1.00 94.94 223 THR A C 1
ATOM 1634 O O . THR A 1 223 ? 9.102 10.379 -22.629 1.00 94.94 223 THR A O 1
ATOM 1637 N N . ASN A 1 224 ? 10.651 9.289 -23.830 1.00 94.25 224 ASN A N 1
ATOM 1638 C CA . ASN A 1 224 ? 11.223 10.494 -24.424 1.00 94.25 224 ASN A CA 1
ATOM 1639 C C . ASN A 1 224 ? 10.656 10.713 -25.828 1.00 94.25 224 ASN A C 1
ATOM 1641 O O . ASN A 1 224 ? 10.538 9.759 -26.593 1.00 94.25 224 ASN A O 1
ATOM 1645 N N . SER A 1 225 ? 10.380 11.957 -26.213 1.00 93.94 225 SER A N 1
ATOM 1646 C CA . SER A 1 225 ? 9.816 12.266 -27.536 1.00 93.94 225 SER A CA 1
ATOM 1647 C C . SER A 1 225 ? 10.701 11.833 -28.716 1.00 93.94 225 SER A C 1
ATOM 1649 O O . SER A 1 225 ? 10.185 11.594 -29.811 1.00 93.94 225 SER A O 1
ATOM 1651 N N . ALA A 1 226 ? 12.014 11.667 -28.523 1.00 92.88 226 ALA A N 1
ATOM 1652 C CA . ALA A 1 226 ? 12.938 11.185 -29.552 1.00 92.88 226 ALA A CA 1
ATOM 1653 C C . ALA A 1 226 ? 12.954 9.654 -29.740 1.00 92.88 226 ALA A C 1
ATOM 1655 O O . ALA A 1 226 ? 13.493 9.178 -30.744 1.00 92.88 226 ALA A O 1
ATOM 1656 N N . ASP A 1 227 ? 12.385 8.894 -28.798 1.00 91.81 227 ASP A N 1
ATOM 1657 C CA . ASP A 1 227 ? 12.268 7.424 -28.814 1.00 91.81 227 ASP A CA 1
ATOM 1658 C C . ASP A 1 227 ? 10.962 6.978 -28.125 1.00 91.81 227 ASP A C 1
ATOM 1660 O O . ASP A 1 227 ? 10.938 6.115 -27.242 1.00 91.81 227 ASP A O 1
ATOM 1664 N N . ASP A 1 228 ? 9.884 7.663 -28.506 1.00 90.81 228 ASP A N 1
ATOM 1665 C CA . ASP A 1 228 ? 8.572 7.613 -27.862 1.00 90.81 228 ASP A CA 1
ATOM 1666 C C . ASP A 1 228 ? 7.899 6.237 -28.007 1.00 90.81 228 ASP A C 1
ATOM 1668 O O . ASP A 1 228 ? 7.721 5.731 -29.116 1.00 90.81 228 ASP A O 1
ATOM 1672 N N . LEU A 1 229 ? 7.461 5.665 -26.883 1.00 91.31 229 LEU A N 1
ATOM 1673 C CA . LEU A 1 229 ? 6.668 4.433 -26.796 1.00 91.31 229 LEU A CA 1
ATOM 1674 C C . LEU A 1 229 ? 5.378 4.489 -27.633 1.00 91.31 229 LEU A C 1
ATOM 1676 O O . LEU A 1 229 ? 4.849 3.462 -28.053 1.00 91.31 229 LEU A O 1
ATOM 1680 N N . ASN A 1 230 ? 4.854 5.687 -27.886 1.00 84.44 230 ASN A N 1
ATOM 1681 C CA . ASN A 1 230 ? 3.654 5.900 -28.687 1.00 84.44 230 ASN A CA 1
ATOM 1682 C C . ASN A 1 230 ? 3.882 5.726 -30.196 1.00 84.44 230 ASN A C 1
ATOM 1684 O O . ASN A 1 230 ? 2.923 5.832 -30.970 1.00 84.44 230 ASN A O 1
ATOM 1688 N N . GLN A 1 231 ? 5.117 5.475 -30.640 1.00 83.81 231 GLN A N 1
ATOM 1689 C CA . GLN A 1 231 ? 5.425 5.230 -32.045 1.00 83.81 231 GLN A CA 1
ATOM 1690 C C . GLN A 1 231 ? 4.843 3.888 -32.512 1.00 83.81 231 GLN A C 1
ATOM 1692 O O . GLN A 1 231 ? 5.315 2.802 -32.183 1.00 83.81 231 GLN A O 1
ATOM 1697 N N . GLY A 1 232 ? 3.795 3.970 -33.331 1.00 85.38 232 GLY A N 1
ATOM 1698 C CA . GLY A 1 232 ? 3.079 2.798 -33.826 1.00 85.38 232 GLY A CA 1
ATOM 1699 C C . GLY A 1 232 ? 2.167 2.184 -32.760 1.00 85.38 232 GLY A C 1
ATOM 1700 O O . GLY A 1 232 ? 1.418 2.871 -32.055 1.00 85.38 232 GLY A O 1
ATOM 1701 N N . ASN A 1 233 ? 2.180 0.858 -32.680 1.00 88.75 233 ASN A N 1
ATOM 1702 C CA . ASN A 1 233 ? 1.297 0.076 -31.825 1.00 88.75 233 ASN A CA 1
ATOM 1703 C C . ASN A 1 233 ? 1.982 -0.444 -30.551 1.00 88.75 233 ASN A C 1
ATOM 1705 O O . ASN A 1 233 ? 1.327 -1.142 -29.782 1.00 88.75 233 ASN A O 1
ATOM 1709 N N . GLY A 1 234 ? 3.233 -0.054 -30.281 1.00 89.81 234 GLY A N 1
ATOM 1710 C CA . GLY A 1 234 ? 3.945 -0.389 -29.045 1.00 89.81 234 GLY A CA 1
ATOM 1711 C C . GLY A 1 234 ? 3.234 0.126 -27.790 1.00 89.81 234 GLY A C 1
ATOM 1712 O O . GLY A 1 234 ? 2.520 1.128 -27.827 1.00 89.81 234 GLY A O 1
ATOM 1713 N N . TYR A 1 235 ? 3.339 -0.598 -26.682 1.00 93.56 235 TYR A N 1
ATOM 1714 C CA . TYR A 1 235 ? 2.824 -0.148 -25.387 1.00 93.56 235 TYR A CA 1
ATOM 1715 C C . TYR A 1 235 ? 3.557 -0.842 -24.247 1.00 93.56 235 TYR A C 1
ATOM 1717 O O . TYR A 1 235 ? 4.147 -1.907 -24.428 1.00 93.56 235 TYR A O 1
ATOM 1725 N N . GLY A 1 236 ? 3.517 -0.234 -23.069 1.00 94.94 236 GLY A N 1
ATOM 1726 C CA . GLY A 1 236 ? 4.051 -0.835 -21.861 1.00 94.94 236 GLY A CA 1
ATOM 1727 C C . GLY A 1 236 ? 2.941 -1.444 -21.018 1.00 94.94 236 GLY A C 1
ATOM 1728 O O . GLY A 1 236 ? 1.770 -1.067 -21.133 1.00 94.94 236 GLY A O 1
ATOM 1729 N N . VAL A 1 237 ? 3.305 -2.417 -20.192 1.00 96.75 237 VAL A N 1
ATOM 1730 C CA . VAL A 1 237 ? 2.381 -3.093 -19.285 1.00 96.75 237 VAL A CA 1
ATOM 1731 C C . VAL A 1 237 ? 3.048 -3.278 -17.937 1.00 96.75 237 VAL A C 1
ATOM 1733 O O . VAL A 1 237 ? 4.071 -3.953 -17.867 1.00 96.75 237 VAL A O 1
ATOM 1736 N N . LEU A 1 238 ? 2.451 -2.721 -16.887 1.00 97.44 238 LEU A N 1
ATOM 1737 C CA . LEU A 1 238 ? 2.755 -3.071 -15.501 1.00 97.44 238 LEU A CA 1
ATOM 1738 C C . LEU A 1 238 ? 1.870 -4.261 -15.119 1.00 97.44 238 LEU A C 1
ATOM 1740 O O . LEU A 1 238 ? 0.667 -4.235 -15.394 1.00 97.44 238 LEU A O 1
ATOM 1744 N N . PHE A 1 239 ? 2.451 -5.316 -14.549 1.00 98.00 239 PHE A N 1
ATOM 1745 C CA . PHE A 1 239 ? 1.745 -6.578 -14.346 1.00 98.00 239 PHE A CA 1
ATOM 1746 C C . PHE A 1 239 ? 2.082 -7.293 -13.036 1.00 98.00 239 PHE A C 1
ATOM 1748 O O . PHE A 1 239 ? 3.189 -7.194 -12.504 1.00 98.00 239 PHE A O 1
ATOM 1755 N N . ALA A 1 240 ? 1.141 -8.149 -12.637 1.00 97.81 240 ALA A N 1
ATOM 1756 C CA . ALA A 1 240 ? 1.368 -9.339 -11.835 1.00 97.81 240 ALA A CA 1
ATOM 1757 C C . ALA A 1 240 ? 0.883 -10.584 -12.607 1.00 97.81 240 ALA A C 1
ATOM 1759 O O . ALA A 1 240 ? -0.317 -10.767 -12.808 1.00 97.81 240 ALA A O 1
ATOM 1760 N N . LYS A 1 241 ? 1.803 -11.444 -13.066 1.00 97.88 241 LYS A N 1
ATOM 1761 C CA . LYS A 1 241 ? 1.502 -12.709 -13.763 1.00 97.88 241 LYS A CA 1
ATOM 1762 C C . LYS A 1 241 ? 1.412 -13.859 -12.762 1.00 97.88 241 LYS A C 1
ATOM 1764 O O . LYS A 1 241 ? 2.204 -13.938 -11.825 1.00 97.88 241 LYS A O 1
ATOM 1769 N N . TYR A 1 242 ? 0.491 -14.785 -13.006 1.00 97.50 242 TYR A N 1
ATOM 1770 C CA . TYR A 1 242 ? 0.202 -15.916 -12.132 1.00 97.50 242 TYR A CA 1
ATOM 1771 C C . TYR A 1 242 ? 0.397 -17.242 -12.852 1.00 97.50 242 TYR A C 1
ATOM 1773 O O . TYR A 1 242 ? -0.105 -17.445 -13.964 1.00 97.50 242 TYR A O 1
ATOM 1781 N N . PHE A 1 243 ? 1.050 -18.184 -12.175 1.00 97.19 243 PHE A N 1
ATOM 1782 C CA . PHE A 1 243 ? 1.235 -19.537 -12.679 1.00 97.19 243 PHE A CA 1
ATOM 1783 C C . PHE A 1 243 ? 0.946 -20.580 -11.599 1.00 97.19 243 PHE A C 1
ATOM 1785 O O . PHE A 1 243 ? 1.266 -20.415 -10.417 1.00 97.19 243 PHE A O 1
ATOM 1792 N N . TYR A 1 244 ? 0.349 -21.687 -12.024 1.00 94.69 244 TYR A N 1
ATOM 1793 C CA . TYR A 1 244 ? 0.303 -22.912 -11.238 1.00 94.69 244 TYR A CA 1
ATOM 1794 C C . TYR A 1 244 ? 1.688 -23.574 -11.203 1.00 94.69 244 TYR A C 1
ATOM 1796 O O . TYR A 1 244 ? 2.608 -23.184 -11.930 1.00 94.69 244 TYR A O 1
ATOM 1804 N N . ASP A 1 245 ? 1.821 -24.612 -10.377 1.00 93.00 245 ASP A N 1
ATOM 1805 C CA . ASP A 1 245 ? 3.033 -25.428 -10.338 1.00 93.00 245 ASP A CA 1
ATOM 1806 C C . ASP A 1 245 ? 3.405 -25.949 -11.742 1.00 93.00 245 ASP A C 1
ATOM 1808 O O . ASP A 1 245 ? 2.543 -26.278 -12.563 1.00 93.00 245 ASP A O 1
ATOM 1812 N N . GLY A 1 246 ? 4.703 -25.973 -12.044 1.00 93.12 246 GLY A N 1
ATOM 1813 C CA . GLY A 1 246 ? 5.208 -26.316 -13.375 1.00 93.12 246 GLY A CA 1
ATOM 1814 C C . GLY A 1 246 ? 4.970 -25.261 -14.468 1.00 93.12 246 GLY A C 1
ATOM 1815 O O . GLY A 1 246 ? 4.970 -25.624 -15.643 1.00 93.12 246 GLY A O 1
ATOM 1816 N N . TRP A 1 247 ? 4.795 -23.980 -14.110 1.00 94.50 247 TRP A N 1
ATOM 1817 C CA . TRP A 1 247 ? 4.658 -22.839 -15.039 1.00 94.50 247 TRP A CA 1
ATOM 1818 C C . TRP A 1 247 ? 3.388 -22.838 -15.907 1.00 94.50 247 TRP A C 1
ATOM 1820 O O . TRP A 1 247 ? 3.337 -22.182 -16.950 1.00 94.50 247 TRP A O 1
ATOM 1830 N N . ALA A 1 248 ? 2.335 -23.550 -15.502 1.00 96.12 248 ALA A N 1
ATOM 1831 C CA . ALA A 1 248 ? 1.067 -23.486 -16.224 1.00 96.12 248 ALA A CA 1
ATOM 1832 C C . ALA A 1 248 ? 0.382 -22.125 -15.993 1.00 96.12 248 ALA A C 1
ATOM 1834 O O . ALA A 1 248 ? 0.163 -21.721 -14.854 1.00 96.12 248 ALA A O 1
ATOM 1835 N N . TRP A 1 249 ? 0.036 -21.428 -17.079 1.00 96.31 249 TRP A N 1
ATOM 1836 C CA . TRP A 1 249 ? -0.572 -20.093 -17.048 1.00 96.31 249 TRP A CA 1
ATOM 1837 C C . TRP A 1 249 ? -1.891 -20.068 -16.263 1.00 96.31 249 TRP A C 1
ATOM 1839 O O . TRP A 1 249 ? -2.812 -20.821 -16.587 1.00 96.31 249 TRP A O 1
ATOM 1849 N N . ALA A 1 250 ? -1.992 -19.179 -15.271 1.00 93.50 250 ALA A N 1
ATOM 1850 C CA . ALA A 1 250 ? -3.204 -18.971 -14.476 1.00 93.50 250 ALA A CA 1
ATOM 1851 C C . ALA A 1 250 ? -3.897 -17.629 -14.777 1.00 93.50 250 ALA A C 1
ATOM 1853 O O . ALA A 1 250 ? -5.114 -17.531 -14.631 1.00 93.50 250 ALA A O 1
ATOM 1854 N N . GLY A 1 251 ? -3.159 -16.615 -15.240 1.00 96.31 251 GLY A N 1
ATOM 1855 C CA . GLY A 1 251 ? -3.700 -15.299 -15.595 1.00 96.31 251 GLY A CA 1
ATOM 1856 C C . GLY A 1 251 ? -2.731 -14.164 -15.274 1.00 96.31 251 GLY A C 1
ATOM 1857 O O . GLY A 1 251 ? -1.592 -14.416 -14.886 1.00 96.31 251 GLY A O 1
ATOM 1858 N N . MET A 1 252 ? -3.186 -12.919 -15.421 1.00 96.81 252 MET A N 1
ATOM 1859 C CA . MET A 1 252 ? -2.478 -11.747 -14.902 1.00 96.81 252 MET A CA 1
ATOM 1860 C C . MET A 1 252 ? -3.457 -10.635 -14.531 1.00 96.81 252 MET A C 1
ATOM 1862 O O . MET A 1 252 ? -4.468 -10.471 -15.216 1.00 96.81 252 MET A O 1
ATOM 1866 N N . ASP A 1 253 ? -3.091 -9.853 -13.522 1.00 97.06 253 ASP A N 1
ATOM 1867 C CA . ASP A 1 253 ? -3.607 -8.502 -13.315 1.00 97.06 253 ASP A CA 1
ATOM 1868 C C . ASP A 1 253 ? -2.618 -7.517 -13.954 1.00 97.06 253 ASP A C 1
ATOM 1870 O O . ASP A 1 253 ? -1.400 -7.689 -13.851 1.00 97.06 253 ASP A O 1
ATOM 1874 N N . SER A 1 254 ? -3.113 -6.519 -14.689 1.00 96.94 254 SER A N 1
ATOM 1875 C CA . SER A 1 254 ? -2.236 -5.598 -15.421 1.00 96.94 254 SER A CA 1
ATOM 1876 C C . SER A 1 254 ? -2.882 -4.259 -15.748 1.00 96.94 254 SER A C 1
ATOM 1878 O O . SER A 1 254 ? -4.079 -4.206 -16.036 1.00 96.94 254 SER A O 1
ATOM 1880 N N . VAL A 1 255 ? -2.059 -3.216 -15.851 1.00 95.06 255 VAL A N 1
ATOM 1881 C CA . VAL A 1 255 ? -2.420 -1.938 -16.475 1.00 95.06 255 VAL A CA 1
ATOM 1882 C C . VAL A 1 255 ? -1.543 -1.699 -17.703 1.00 95.06 255 VAL A C 1
ATOM 1884 O O . VAL A 1 255 ? -0.321 -1.835 -17.664 1.00 95.06 255 VAL A O 1
ATOM 1887 N N . HIS A 1 256 ? -2.182 -1.380 -18.827 1.00 94.38 256 HIS A N 1
ATOM 1888 C CA . HIS A 1 256 ? -1.487 -0.981 -20.047 1.00 94.38 256 HIS A CA 1
ATOM 1889 C C . HIS A 1 256 ? -1.291 0.527 -20.027 1.00 94.38 256 HIS A C 1
ATOM 1891 O O . HIS A 1 256 ? -2.240 1.261 -19.746 1.00 94.38 256 HIS A O 1
ATOM 1897 N N . PHE A 1 257 ? -0.107 0.991 -20.407 1.00 92.06 257 PHE A N 1
ATOM 1898 C CA . PHE A 1 257 ? 0.191 2.411 -20.413 1.00 92.06 257 PHE A CA 1
ATOM 1899 C C . PHE A 1 257 ? 0.776 2.894 -21.734 1.00 92.06 257 PHE A C 1
ATOM 1901 O O . PHE A 1 257 ? 1.510 2.208 -22.454 1.00 92.06 257 PHE A O 1
ATOM 1908 N N . ARG A 1 258 ? 0.408 4.143 -22.004 1.00 86.50 258 ARG A N 1
ATOM 1909 C CA . ARG A 1 258 ? 0.934 5.054 -23.010 1.00 86.50 258 ARG A CA 1
ATOM 1910 C C . ARG A 1 258 ? 0.854 6.440 -22.383 1.00 86.50 258 ARG A C 1
ATOM 1912 O O . ARG A 1 258 ? -0.229 6.849 -21.968 1.00 86.50 258 ARG A O 1
ATOM 1919 N N . GLY A 1 259 ? 1.988 7.111 -22.243 1.00 77.56 259 GLY A N 1
ATOM 1920 C CA . GLY A 1 259 ? 2.084 8.408 -21.572 1.00 77.56 259 GLY A CA 1
ATOM 1921 C C . GLY A 1 259 ? 2.426 9.516 -22.556 1.00 77.56 259 GLY A C 1
ATOM 1922 O O . GLY A 1 259 ? 2.947 9.243 -23.635 1.00 77.56 259 GLY A O 1
ATOM 1923 N N . ALA A 1 260 ? 2.148 10.768 -22.191 1.00 87.00 260 ALA A N 1
ATOM 1924 C CA . ALA A 1 260 ? 2.744 11.896 -22.904 1.00 87.00 260 ALA A CA 1
ATOM 1925 C C . ALA A 1 260 ? 4.279 11.816 -22.780 1.00 87.00 260 ALA A C 1
ATOM 1927 O O . ALA A 1 260 ? 4.763 11.513 -21.686 1.00 87.00 260 ALA A O 1
ATOM 1928 N N . PRO A 1 261 ? 5.041 12.056 -23.857 1.00 92.50 261 PRO A N 1
ATOM 1929 C CA . PRO A 1 261 ? 6.489 12.038 -23.763 1.00 92.50 261 PRO A CA 1
ATOM 1930 C C . PRO A 1 261 ? 7.008 13.182 -22.888 1.00 92.50 261 PRO A C 1
ATOM 1932 O O . PRO A 1 261 ? 6.338 14.195 -22.685 1.00 92.50 261 PRO A O 1
ATOM 1935 N N . ASP A 1 262 ? 8.234 13.007 -22.415 1.00 93.56 262 ASP A N 1
ATOM 1936 C CA . ASP A 1 262 ? 9.036 13.976 -21.674 1.00 93.56 262 ASP A CA 1
ATOM 1937 C C . ASP A 1 262 ? 8.504 14.324 -20.272 1.00 93.56 262 ASP A C 1
ATOM 1939 O O . ASP A 1 262 ? 8.924 15.309 -19.665 1.00 93.56 262 ASP A O 1
ATOM 1943 N N . THR A 1 263 ? 7.634 13.477 -19.713 1.00 92.31 263 THR A N 1
ATOM 1944 C CA . THR A 1 263 ? 7.158 13.565 -18.325 1.00 92.31 263 THR A CA 1
ATOM 1945 C C . THR A 1 263 ? 7.060 12.182 -17.682 1.00 92.31 263 THR A C 1
ATOM 1947 O O . THR A 1 263 ? 6.756 11.205 -18.366 1.00 92.31 263 THR A O 1
ATOM 1950 N N . TRP A 1 264 ? 7.288 12.105 -16.369 1.00 91.19 264 TRP A N 1
ATOM 1951 C CA . TRP A 1 264 ? 7.033 10.900 -15.573 1.00 91.19 264 TRP A CA 1
ATOM 1952 C C . TRP A 1 264 ? 5.530 10.690 -15.362 1.00 91.19 264 TRP A C 1
ATOM 1954 O O . TRP A 1 264 ? 4.778 11.654 -15.206 1.00 91.19 264 TRP A O 1
ATOM 1964 N N . HIS A 1 265 ? 5.101 9.430 -15.380 1.00 86.12 265 HIS A N 1
ATOM 1965 C CA . HIS A 1 265 ? 3.724 9.003 -15.160 1.00 86.12 265 HIS A CA 1
ATOM 1966 C C . HIS A 1 265 ? 3.691 7.846 -14.169 1.00 86.12 265 HIS A C 1
ATOM 1968 O O . HIS A 1 265 ? 4.179 6.757 -14.478 1.00 86.12 265 HIS A O 1
ATOM 1974 N N . HIS A 1 266 ? 2.993 8.054 -13.060 1.00 87.25 266 HIS A N 1
ATOM 1975 C CA . HIS A 1 266 ? 2.694 6.999 -12.107 1.00 87.25 266 HIS A CA 1
ATOM 1976 C C . HIS A 1 266 ? 1.742 5.967 -12.719 1.00 87.25 266 HIS A C 1
ATOM 1978 O O . HIS A 1 266 ? 0.694 6.321 -13.275 1.00 87.25 266 HIS A O 1
ATOM 1984 N N . GLN A 1 267 ? 2.081 4.686 -12.603 1.00 89.94 267 GLN A N 1
ATOM 1985 C CA . GLN A 1 267 ? 1.208 3.570 -12.961 1.00 89.94 267 GLN A CA 1
ATOM 1986 C C . GLN A 1 267 ? 1.024 2.657 -11.761 1.00 89.94 267 GLN A C 1
ATOM 1988 O O . GLN A 1 267 ? 1.987 2.361 -11.062 1.00 89.94 267 GLN A O 1
ATOM 1993 N N . SER A 1 268 ? -0.198 2.165 -11.561 1.00 89.94 268 SER A N 1
ATOM 1994 C CA . SER A 1 268 ? -0.498 1.212 -10.498 1.00 89.94 268 SER A CA 1
ATOM 1995 C C . SER A 1 268 ? -1.547 0.180 -10.905 1.00 89.94 268 SER A C 1
ATOM 1997 O O . SER A 1 268 ? -2.388 0.417 -11.777 1.00 89.94 268 SER A O 1
ATOM 1999 N N . VAL A 1 269 ? -1.475 -0.997 -10.284 1.00 88.38 269 VAL A N 1
ATOM 2000 C CA . VAL A 1 269 ? -2.427 -2.093 -10.458 1.00 88.38 269 VAL A CA 1
ATOM 2001 C C . VAL A 1 269 ? -2.657 -2.821 -9.135 1.00 88.38 269 VAL A C 1
ATOM 2003 O O . VAL A 1 269 ? -1.723 -3.322 -8.509 1.00 88.38 269 VAL A O 1
ATOM 2006 N N . SER A 1 270 ? -3.925 -2.912 -8.738 1.00 87.50 270 SER A N 1
ATOM 2007 C CA . SER A 1 270 ? -4.358 -3.737 -7.612 1.00 87.50 270 SER A CA 1
ATOM 2008 C C . SER A 1 270 ? -4.538 -5.178 -8.058 1.00 87.50 270 SER A C 1
ATOM 2010 O O . SER A 1 270 ? -5.198 -5.454 -9.061 1.00 87.50 270 SER A O 1
ATOM 2012 N N . CYS A 1 271 ? -3.967 -6.090 -7.288 1.00 87.50 271 CYS A N 1
ATOM 2013 C CA . CYS A 1 271 ? -3.803 -7.485 -7.649 1.00 87.50 271 CYS A CA 1
ATOM 2014 C C . CYS A 1 271 ? -4.437 -8.400 -6.597 1.00 87.50 271 CYS A C 1
ATOM 2016 O O . CYS A 1 271 ? -4.462 -8.084 -5.405 1.00 87.50 271 CYS A O 1
ATOM 2018 N N . THR A 1 272 ? -4.945 -9.562 -7.012 1.00 85.94 272 THR A N 1
ATOM 2019 C CA . THR A 1 272 ? -5.405 -10.609 -6.080 1.00 85.94 272 THR A CA 1
ATOM 2020 C C . THR A 1 272 ? -4.938 -11.977 -6.547 1.00 85.94 272 THR A C 1
ATOM 2022 O O . THR A 1 272 ? -5.365 -12.449 -7.595 1.00 85.94 272 THR A O 1
ATOM 2025 N N . VAL A 1 273 ? -4.117 -12.660 -5.741 1.00 86.75 273 VAL A N 1
ATOM 2026 C CA . VAL A 1 273 ? -3.589 -13.990 -6.088 1.00 86.75 273 VAL A CA 1
ATOM 2027 C C . VAL A 1 273 ? -4.735 -15.003 -6.256 1.00 86.75 273 VAL A C 1
ATOM 2029 O O . VAL A 1 273 ? -5.456 -15.278 -5.290 1.00 86.75 273 VAL A O 1
ATOM 2032 N N . PRO A 1 274 ? -4.915 -15.613 -7.443 1.00 82.88 274 PRO A N 1
ATOM 2033 C CA . PRO A 1 274 ? -5.943 -16.630 -7.650 1.00 82.88 274 PRO A CA 1
ATOM 2034 C C . PRO A 1 274 ? -5.721 -17.901 -6.815 1.00 82.88 274 PRO A C 1
ATOM 2036 O O . PRO A 1 274 ? -4.597 -18.276 -6.477 1.00 82.88 274 PRO A O 1
ATOM 2039 N N . LEU A 1 275 ? -6.805 -18.630 -6.531 1.00 88.00 275 LEU A N 1
ATOM 2040 C CA . LEU A 1 275 ? -6.727 -19.908 -5.821 1.00 88.00 275 LEU A CA 1
ATOM 2041 C C . LEU A 1 275 ? -5.845 -20.921 -6.572 1.00 88.00 275 LEU A C 1
ATOM 2043 O O . LEU A 1 275 ? -6.063 -21.203 -7.751 1.00 88.00 275 LEU A O 1
ATOM 2047 N N . GLY A 1 276 ? -4.901 -21.528 -5.850 1.00 83.31 276 GLY A N 1
ATOM 2048 C CA . GLY A 1 276 ? -4.038 -22.601 -6.352 1.00 83.31 276 GLY A CA 1
ATOM 2049 C C . GLY A 1 276 ? -2.782 -22.131 -7.089 1.00 83.31 276 GLY A C 1
ATOM 2050 O O . GLY A 1 276 ? -1.995 -22.977 -7.509 1.00 83.31 276 GLY A O 1
ATOM 2051 N N . VAL A 1 277 ? -2.579 -20.820 -7.239 1.00 91.06 277 VAL A N 1
ATOM 2052 C CA . VAL A 1 277 ? -1.355 -20.246 -7.816 1.00 91.06 277 VAL A CA 1
ATOM 2053 C C . VAL A 1 277 ? -0.154 -20.560 -6.928 1.00 91.06 277 VAL A C 1
ATOM 2055 O O . VAL A 1 277 ? -0.237 -20.485 -5.705 1.00 91.06 277 VAL A O 1
ATOM 2058 N N . ALA A 1 278 ? 0.952 -20.943 -7.565 1.00 92.44 278 ALA A N 1
ATOM 2059 C CA . ALA A 1 278 ? 2.202 -21.306 -6.899 1.00 92.44 278 ALA A CA 1
ATOM 2060 C C . ALA A 1 278 ? 3.323 -20.294 -7.170 1.00 92.44 278 ALA A C 1
ATOM 2062 O O . ALA A 1 278 ? 4.264 -20.195 -6.384 1.00 92.44 278 ALA A O 1
ATOM 2063 N N . ILE A 1 279 ? 3.236 -19.562 -8.283 1.00 96.94 279 ILE A N 1
ATOM 2064 C CA . ILE A 1 279 ? 4.271 -18.639 -8.744 1.00 96.94 279 ILE A CA 1
ATOM 2065 C C . ILE A 1 279 ? 3.603 -17.322 -9.129 1.00 96.94 279 ILE A C 1
ATOM 2067 O O . ILE A 1 279 ? 2.643 -17.312 -9.906 1.00 96.94 279 ILE A O 1
ATOM 2071 N N . VAL A 1 280 ? 4.137 -16.220 -8.610 1.00 97.56 280 VAL A N 1
ATOM 2072 C CA . VAL A 1 280 ? 3.728 -14.860 -8.975 1.00 97.56 280 VAL A CA 1
ATOM 2073 C C . VAL A 1 280 ? 4.938 -14.122 -9.531 1.00 97.56 280 VAL A C 1
ATOM 2075 O O . VAL A 1 280 ? 6.010 -14.172 -8.937 1.00 97.56 280 VAL A O 1
ATOM 2078 N N . GLN A 1 281 ? 4.779 -13.444 -10.664 1.00 97.81 281 GLN A N 1
ATOM 2079 C CA . GLN A 1 281 ? 5.800 -12.557 -11.222 1.00 97.81 281 GLN A CA 1
ATOM 2080 C C . GLN A 1 281 ? 5.281 -11.132 -11.248 1.00 97.81 281 GLN A C 1
ATOM 2082 O O . GLN A 1 281 ? 4.232 -10.887 -11.837 1.00 97.81 281 GLN A O 1
ATOM 2087 N N . VAL A 1 282 ? 6.027 -10.204 -10.660 1.00 97.88 282 VAL A N 1
ATOM 2088 C CA . VAL A 1 282 ? 5.672 -8.782 -10.613 1.00 97.88 282 VAL A CA 1
ATOM 2089 C C . VAL A 1 282 ? 6.707 -7.987 -11.388 1.00 97.88 282 VAL A C 1
ATOM 2091 O O . VAL A 1 282 ? 7.906 -8.185 -11.193 1.00 97.88 282 VAL A O 1
ATOM 2094 N N . GLY A 1 283 ? 6.263 -7.115 -12.290 1.00 97.56 283 GLY A N 1
ATOM 2095 C CA . GLY A 1 283 ? 7.184 -6.339 -13.107 1.00 97.56 283 GLY A CA 1
ATOM 2096 C C . GLY A 1 283 ? 6.523 -5.551 -14.226 1.00 97.56 283 GLY A C 1
ATOM 2097 O O . GLY A 1 283 ? 5.321 -5.291 -14.210 1.00 97.56 283 GLY A O 1
ATOM 2098 N N . VAL A 1 284 ? 7.332 -5.180 -15.215 1.00 97.56 284 VAL A N 1
ATOM 2099 C CA . VAL A 1 284 ? 6.896 -4.436 -16.399 1.00 97.56 284 VAL A CA 1
ATOM 2100 C C . VAL A 1 284 ? 7.347 -5.131 -17.673 1.00 97.56 284 VAL A C 1
ATOM 2102 O O . VAL A 1 284 ? 8.362 -5.831 -17.706 1.00 97.56 284 VAL A O 1
ATOM 2105 N N . MET A 1 285 ? 6.601 -4.928 -18.752 1.00 96.00 285 MET A N 1
ATOM 2106 C CA . MET A 1 285 ? 7.019 -5.339 -20.084 1.00 96.00 285 MET A CA 1
ATOM 2107 C C . MET A 1 285 ? 6.759 -4.278 -21.140 1.00 96.00 285 MET A C 1
ATOM 2109 O O . MET A 1 285 ? 5.754 -3.572 -21.104 1.00 96.00 285 MET A O 1
ATOM 2113 N N . HIS A 1 286 ? 7.654 -4.223 -22.121 1.00 95.31 286 HIS A N 1
ATOM 2114 C CA . HIS A 1 286 ? 7.402 -3.584 -23.402 1.00 95.31 286 HIS A CA 1
ATOM 2115 C C . HIS A 1 286 ? 6.755 -4.600 -24.342 1.00 95.31 286 HIS A C 1
ATOM 2117 O O . HIS A 1 286 ? 7.346 -5.642 -24.632 1.00 95.31 286 HIS A O 1
ATOM 2123 N N . VAL A 1 287 ? 5.573 -4.287 -24.866 1.00 93.44 287 VAL A N 1
ATOM 2124 C CA . VAL A 1 287 ? 4.894 -5.100 -25.874 1.00 93.44 287 VAL A CA 1
ATOM 2125 C C . VAL A 1 287 ? 5.044 -4.442 -27.236 1.00 93.44 287 VAL A C 1
ATOM 2127 O O . 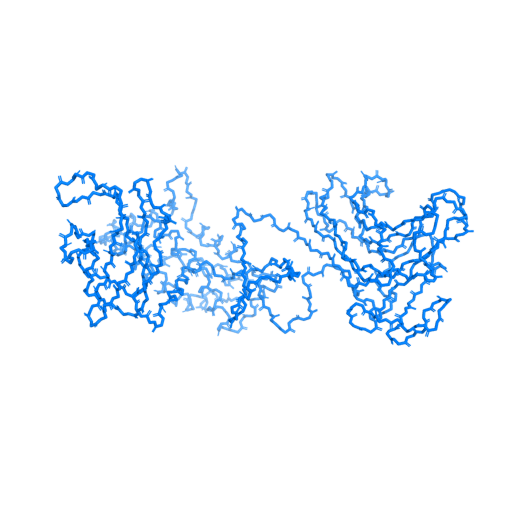VAL A 1 287 ? 4.642 -3.299 -27.449 1.00 93.44 287 VAL A O 1
ATOM 2130 N N . GLN A 1 288 ? 5.614 -5.197 -28.169 1.00 90.88 288 GLN A N 1
ATOM 2131 C CA . GLN A 1 288 ? 5.824 -4.810 -29.554 1.00 90.88 288 GLN A CA 1
ATOM 2132 C C . GLN A 1 288 ? 4.958 -5.707 -30.463 1.00 90.88 288 GLN A C 1
ATOM 2134 O O . GLN A 1 288 ? 5.333 -6.853 -30.740 1.00 90.88 288 GLN A O 1
ATOM 2139 N N . PRO A 1 289 ? 3.776 -5.240 -30.914 1.00 89.75 289 PRO A N 1
ATOM 2140 C CA . PRO A 1 289 ? 2.864 -6.057 -31.719 1.00 89.75 289 PRO A CA 1
ATOM 2141 C C . PRO A 1 289 ? 3.451 -6.545 -33.047 1.00 89.75 289 PRO A C 1
ATOM 2143 O O . PRO A 1 289 ? 3.106 -7.642 -33.486 1.00 89.75 289 PRO A O 1
ATOM 2146 N N . SER A 1 290 ? 4.342 -5.775 -33.668 1.00 87.44 290 SER A N 1
ATOM 2147 C CA . SER A 1 290 ? 5.046 -6.101 -34.909 1.00 87.44 290 SER A CA 1
ATOM 2148 C C . SER A 1 290 ? 6.448 -5.487 -34.940 1.00 87.44 290 SER A C 1
ATOM 2150 O O . SER A 1 290 ? 6.726 -4.528 -34.229 1.00 87.44 290 SER A O 1
ATOM 2152 N N . ASN A 1 291 ? 7.328 -5.984 -35.815 1.00 85.50 291 ASN A N 1
ATOM 2153 C CA . ASN A 1 291 ? 8.690 -5.448 -35.971 1.00 85.50 291 ASN A CA 1
ATOM 2154 C C . ASN A 1 291 ? 8.751 -3.955 -36.358 1.00 85.50 291 ASN A C 1
ATOM 2156 O O . ASN A 1 291 ? 9.808 -3.348 -36.197 1.00 85.50 291 ASN A O 1
ATOM 2160 N N . ASP A 1 292 ? 7.651 -3.393 -36.868 1.00 83.56 292 ASP A N 1
ATOM 2161 C CA . ASP A 1 292 ? 7.542 -1.986 -37.275 1.00 83.56 292 ASP A CA 1
ATOM 2162 C C . ASP A 1 292 ? 7.043 -1.077 -36.135 1.00 83.56 292 ASP A C 1
ATOM 2164 O O . ASP A 1 292 ? 6.951 0.140 -36.300 1.00 83.56 292 ASP A O 1
ATOM 2168 N N . ASP A 1 293 ? 6.687 -1.649 -34.982 1.00 87.12 293 ASP A N 1
ATOM 2169 C CA . ASP A 1 293 ? 6.345 -0.880 -33.790 1.00 87.12 293 ASP A CA 1
ATOM 2170 C C . ASP A 1 293 ? 7.633 -0.545 -33.032 1.00 87.12 293 ASP A C 1
ATOM 2172 O O . ASP A 1 293 ? 8.456 -1.424 -32.770 1.00 87.12 293 ASP A O 1
ATOM 2176 N N . HIS A 1 294 ? 7.823 0.730 -32.712 1.00 83.94 294 HIS A N 1
ATOM 2177 C CA . HIS A 1 294 ? 9.070 1.265 -32.172 1.00 83.94 294 HIS A CA 1
ATOM 2178 C C . HIS A 1 294 ? 8.834 1.918 -30.810 1.00 83.94 294 HIS A C 1
ATOM 2180 O O . HIS A 1 294 ? 7.720 1.922 -30.288 1.00 83.94 294 HIS A O 1
ATOM 2186 N N . GLY A 1 295 ? 9.903 2.480 -30.256 1.00 90.69 295 GLY A N 1
ATOM 2187 C CA . GLY A 1 295 ? 9.858 3.246 -29.028 1.00 90.69 295 GLY A CA 1
ATOM 2188 C C . GLY A 1 295 ? 10.450 2.514 -27.840 1.00 90.69 295 GLY A C 1
ATOM 2189 O O . GLY A 1 295 ? 10.855 1.344 -27.890 1.00 90.69 295 GLY A O 1
ATOM 2190 N N . SER A 1 296 ? 10.517 3.266 -26.755 1.00 94.25 296 SER A N 1
ATOM 2191 C CA . SER A 1 296 ? 11.072 2.820 -25.496 1.00 94.25 296 SER A CA 1
ATOM 2192 C C . SER A 1 296 ? 10.384 3.508 -24.333 1.00 94.25 296 SER A C 1
ATOM 2194 O O . SER A 1 296 ? 9.769 4.569 -24.472 1.00 94.25 296 SER A O 1
ATOM 2196 N N . PHE A 1 297 ? 10.533 2.922 -23.158 1.00 95.94 297 PHE A N 1
ATOM 2197 C CA . PHE A 1 297 ? 10.251 3.622 -21.921 1.00 95.94 297 PHE A CA 1
ATOM 2198 C C . PHE A 1 297 ? 11.347 3.351 -20.904 1.00 95.94 297 PHE A C 1
ATOM 2200 O O . PHE A 1 297 ? 12.141 2.415 -21.022 1.00 95.94 297 PHE A O 1
ATOM 2207 N N . TYR A 1 298 ? 11.365 4.220 -19.917 1.00 96.25 298 TYR A N 1
ATOM 2208 C CA . TYR A 1 298 ? 12.188 4.186 -18.738 1.00 96.25 298 TYR A CA 1
ATOM 2209 C C . TYR A 1 298 ? 11.258 3.902 -17.570 1.00 96.25 298 TYR A C 1
ATOM 2211 O O . TYR A 1 298 ? 10.134 4.407 -17.540 1.00 96.25 298 TYR A O 1
ATOM 2219 N N . VAL A 1 299 ? 11.706 3.056 -16.659 1.00 95.94 299 VAL A N 1
ATOM 2220 C CA . VAL A 1 299 ? 10.970 2.702 -15.457 1.00 95.94 299 VAL A CA 1
ATOM 2221 C C . VAL A 1 299 ? 11.865 2.868 -14.248 1.00 95.94 299 VAL A C 1
ATOM 2223 O O . VAL A 1 299 ? 13.054 2.534 -14.305 1.00 95.94 299 VAL A O 1
ATOM 2226 N N . ASP A 1 300 ? 11.273 3.386 -13.188 1.00 89.31 300 ASP A N 1
ATOM 2227 C 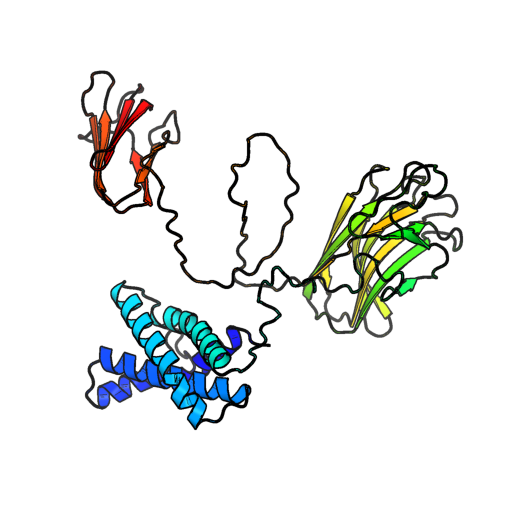CA . ASP A 1 300 ? 11.927 3.666 -11.924 1.00 89.31 300 ASP A CA 1
ATOM 2228 C C . ASP A 1 300 ? 10.928 3.533 -10.764 1.00 89.31 300 ASP A C 1
ATOM 2230 O O . ASP A 1 300 ? 9.725 3.385 -11.000 1.00 89.31 300 ASP A O 1
ATOM 2234 N N . ASP A 1 301 ? 11.447 3.535 -9.539 1.00 86.31 301 ASP A N 1
ATOM 2235 C CA . ASP A 1 301 ? 10.710 3.488 -8.272 1.00 86.31 301 ASP A CA 1
ATOM 2236 C C . ASP A 1 301 ? 9.548 2.475 -8.264 1.00 86.31 301 ASP A C 1
ATOM 2238 O O . ASP A 1 301 ? 8.364 2.786 -8.110 1.00 86.31 301 ASP A O 1
ATOM 2242 N N . PHE A 1 302 ? 9.887 1.207 -8.505 1.00 89.00 302 PHE A N 1
ATOM 2243 C CA . PHE A 1 302 ? 8.912 0.127 -8.408 1.00 89.00 302 PHE A CA 1
ATOM 2244 C C . PHE A 1 302 ? 8.469 -0.083 -6.969 1.00 89.00 302 PHE A C 1
ATOM 2246 O O . PHE A 1 302 ? 9.310 -0.282 -6.103 1.00 89.00 302 PHE A O 1
ATOM 2253 N N . SER A 1 303 ? 7.172 -0.235 -6.727 1.00 85.94 303 SER A N 1
ATOM 2254 C CA . SER A 1 303 ? 6.677 -0.671 -5.427 1.00 85.94 303 SER A CA 1
ATOM 2255 C C . SER A 1 303 ? 5.717 -1.845 -5.507 1.00 85.94 303 SER A C 1
ATOM 2257 O O . SER A 1 303 ? 4.929 -1.961 -6.442 1.00 85.94 303 SER A O 1
ATOM 2259 N N . MET A 1 304 ? 5.789 -2.725 -4.512 1.00 85.62 304 MET A N 1
ATOM 2260 C CA . MET A 1 304 ? 4.808 -3.762 -4.238 1.00 85.62 304 MET A CA 1
ATOM 2261 C C . MET A 1 304 ? 4.462 -3.754 -2.749 1.00 85.62 304 MET A C 1
ATOM 2263 O O . MET A 1 304 ? 5.315 -4.074 -1.928 1.00 85.62 304 MET A O 1
ATOM 2267 N N . HIS A 1 305 ? 3.202 -3.492 -2.410 1.00 78.75 305 HIS A N 1
ATOM 2268 C CA . HIS A 1 305 ? 2.704 -3.517 -1.031 1.00 78.75 305 HIS A CA 1
ATOM 2269 C C . HIS A 1 305 ? 1.669 -4.627 -0.862 1.00 78.75 305 HIS A C 1
ATOM 2271 O O . HIS A 1 305 ? 0.723 -4.714 -1.645 1.00 78.75 305 HIS A O 1
ATOM 2277 N N . ILE A 1 306 ? 1.828 -5.489 0.147 1.00 77.56 306 ILE A N 1
ATOM 2278 C CA . ILE A 1 306 ? 0.826 -6.518 0.460 1.00 77.56 306 ILE A CA 1
ATOM 2279 C C . ILE A 1 306 ? -0.302 -5.881 1.271 1.00 77.56 306 ILE A C 1
ATOM 2281 O O . ILE A 1 306 ? -0.085 -5.330 2.346 1.00 77.56 306 ILE A O 1
ATOM 2285 N N . ASN A 1 307 ? -1.529 -6.015 0.776 1.00 66.75 307 ASN A N 1
ATOM 2286 C CA . ASN A 1 307 ? -2.720 -5.526 1.450 1.00 66.75 307 ASN A CA 1
ATOM 2287 C C . ASN A 1 307 ? -3.148 -6.532 2.512 1.00 66.75 307 ASN A C 1
ATOM 2289 O O . ASN A 1 307 ? -3.699 -7.596 2.211 1.00 66.75 307 ASN A O 1
ATOM 2293 N N . TYR A 1 308 ? -2.923 -6.183 3.772 1.00 59.59 308 TYR A N 1
ATOM 2294 C CA . TYR A 1 308 ? -3.418 -6.966 4.892 1.00 59.59 308 TYR A CA 1
ATOM 2295 C C . TYR A 1 308 ? -4.910 -6.658 5.113 1.00 59.59 308 TYR A C 1
ATOM 2297 O O . TYR A 1 308 ? -5.274 -5.500 5.338 1.00 59.59 308 TYR A O 1
ATOM 2305 N N . PRO A 1 309 ? -5.812 -7.657 5.031 1.00 43.03 309 PRO A N 1
ATOM 2306 C CA . PRO A 1 309 ? -7.233 -7.446 5.261 1.00 43.03 309 PRO A CA 1
ATOM 2307 C C . PRO A 1 309 ? -7.467 -7.152 6.744 1.00 43.03 309 PRO A C 1
ATOM 2309 O O . PRO A 1 309 ? -7.598 -8.058 7.566 1.00 43.03 309 PRO A O 1
ATOM 2312 N N . PHE A 1 310 ? -7.528 -5.873 7.096 1.00 40.91 310 PHE A N 1
ATOM 2313 C CA . PHE A 1 310 ? -7.915 -5.459 8.436 1.00 40.91 310 PHE A CA 1
ATOM 2314 C C . PHE A 1 310 ? -9.443 -5.379 8.525 1.00 40.91 310 PHE A C 1
ATOM 2316 O O . PHE A 1 310 ? -10.058 -4.673 7.722 1.00 40.91 310 PHE A O 1
ATOM 2323 N N . PRO A 1 311 ? -10.079 -6.015 9.528 1.00 34.72 311 PRO A N 1
ATOM 2324 C CA . PRO A 1 311 ? -11.513 -5.861 9.776 1.00 34.72 311 PRO A CA 1
ATOM 2325 C C . PRO A 1 311 ? -11.932 -4.397 9.997 1.00 34.72 311 PRO A C 1
ATOM 2327 O O . PRO A 1 311 ? -13.087 -4.051 9.768 1.00 34.72 311 PRO A O 1
ATOM 2330 N N . ASN A 1 312 ? -10.986 -3.539 10.413 1.00 36.50 312 ASN A N 1
ATOM 2331 C CA . ASN A 1 312 ? -11.241 -2.193 10.928 1.00 36.50 312 ASN A CA 1
ATOM 2332 C C . ASN A 1 312 ? -10.265 -1.132 10.370 1.00 36.50 312 ASN A C 1
ATOM 2334 O O . ASN A 1 312 ? -9.844 -0.237 11.102 1.00 36.50 312 ASN A O 1
ATOM 2338 N N . GLY A 1 313 ? -9.855 -1.229 9.101 1.00 37.59 313 GLY A N 1
ATOM 2339 C CA . GLY A 1 313 ? -8.968 -0.226 8.496 1.00 37.59 313 GLY A CA 1
ATOM 2340 C C . GLY A 1 313 ? -9.571 1.189 8.541 1.00 37.59 313 GLY A C 1
ATOM 2341 O O . GLY A 1 313 ? -10.720 1.393 8.146 1.00 37.59 313 GLY A O 1
ATOM 2342 N N . ARG A 1 314 ? -8.801 2.178 9.015 1.00 35.16 314 ARG A N 1
ATOM 2343 C CA . ARG A 1 314 ? -9.167 3.605 9.006 1.00 35.16 314 ARG A CA 1
ATOM 2344 C C . ARG A 1 314 ? -8.248 4.363 8.055 1.00 35.16 314 ARG A C 1
ATOM 2346 O O . ARG A 1 314 ? -7.034 4.284 8.179 1.00 35.16 314 ARG A O 1
ATOM 2353 N N . LEU A 1 315 ? -8.837 5.147 7.156 1.00 38.28 315 LEU A N 1
ATOM 2354 C CA . LEU A 1 315 ? -8.118 6.093 6.305 1.00 38.28 315 LEU A CA 1
ATOM 2355 C C . LEU A 1 315 ? -7.736 7.331 7.136 1.00 38.28 315 LEU A C 1
ATOM 2357 O O . LEU A 1 315 ? -8.623 8.006 7.662 1.00 38.28 315 LEU A O 1
ATOM 2361 N N . VAL A 1 316 ? -6.440 7.621 7.277 1.00 36.03 316 VAL A N 1
ATOM 2362 C CA . VAL A 1 316 ? -5.932 8.793 8.012 1.00 36.03 316 VAL A CA 1
ATOM 2363 C C . VAL A 1 316 ? -5.251 9.741 7.030 1.00 36.03 316 VAL A C 1
ATOM 2365 O O . VAL A 1 316 ? -4.361 9.341 6.291 1.00 36.03 316 VAL A O 1
ATOM 2368 N N . PHE A 1 317 ? -5.658 11.010 7.036 1.00 37.75 317 PHE A N 1
ATOM 2369 C CA . PHE A 1 317 ? -4.953 12.080 6.335 1.00 37.75 317 PHE A CA 1
ATOM 2370 C C . PHE A 1 317 ? -4.188 12.907 7.366 1.00 37.75 317 PHE A C 1
ATOM 2372 O O . PHE A 1 317 ? -4.812 13.588 8.180 1.00 37.75 317 PHE A O 1
ATOM 2379 N N . GLN A 1 318 ? -2.856 12.883 7.324 1.00 40.19 318 GLN A N 1
ATOM 2380 C CA . GLN A 1 318 ? -2.038 13.843 8.059 1.00 40.19 318 GLN A CA 1
ATOM 2381 C C . GLN A 1 318 ? -1.548 14.915 7.088 1.00 40.19 318 GLN A C 1
ATOM 2383 O O . GLN A 1 318 ? -0.672 14.681 6.262 1.00 40.19 318 GLN A O 1
ATOM 2388 N N . ILE A 1 319 ? -2.121 16.111 7.187 1.00 42.66 319 ILE A N 1
ATOM 2389 C CA . ILE A 1 319 ? -1.572 17.302 6.540 1.00 42.66 319 ILE A CA 1
ATOM 2390 C C . ILE A 1 319 ? -0.790 18.023 7.633 1.00 42.66 319 ILE A C 1
ATOM 2392 O O . ILE A 1 319 ? -1.394 18.539 8.572 1.00 42.66 319 ILE A O 1
ATOM 2396 N N . GLY A 1 320 ? 0.546 17.991 7.559 1.00 34.44 320 GLY A N 1
ATOM 2397 C CA . GLY A 1 320 ? 1.414 18.669 8.532 1.00 34.44 320 GLY A CA 1
ATOM 2398 C C . GLY A 1 320 ? 1.006 20.134 8.728 1.00 34.44 320 GLY A C 1
ATOM 2399 O O . GLY A 1 320 ? 0.419 20.702 7.816 1.00 34.44 320 GLY A O 1
ATOM 2400 N N . ASN A 1 321 ? 1.304 20.721 9.898 1.00 38.03 321 ASN A N 1
ATOM 2401 C CA . ASN A 1 321 ? 0.865 22.038 10.422 1.00 38.03 321 ASN A CA 1
ATOM 2402 C C . ASN A 1 321 ? 0.956 23.261 9.468 1.00 38.03 321 ASN A C 1
ATOM 2404 O O . ASN A 1 321 ? 1.596 24.270 9.760 1.00 38.03 321 ASN A O 1
ATOM 2408 N N . SER A 1 322 ? 0.294 23.240 8.323 1.00 39.12 322 SER A N 1
ATOM 2409 C CA . SER A 1 322 ? 0.197 24.346 7.387 1.00 39.12 322 SER A CA 1
ATOM 2410 C C . SER A 1 322 ? -1.141 24.275 6.681 1.00 39.12 322 SER A C 1
ATOM 2412 O O . SER A 1 322 ? -1.516 23.265 6.092 1.00 39.12 322 SER A O 1
ATOM 2414 N N . CYS A 1 323 ? -1.873 25.381 6.779 1.00 37.25 323 CYS A N 1
ATOM 2415 C CA . CYS A 1 323 ? -3.129 25.605 6.087 1.00 37.25 323 CYS A CA 1
ATOM 2416 C C . CYS A 1 323 ? -2.994 25.227 4.607 1.00 37.25 323 CYS A C 1
ATOM 2418 O O . CYS A 1 323 ? -2.068 25.700 3.953 1.00 37.25 323 CYS A O 1
ATOM 2420 N N . VAL A 1 324 ? -3.938 24.451 4.070 1.00 41.16 324 VAL A N 1
ATOM 2421 C CA . VAL A 1 324 ? -4.068 24.257 2.620 1.00 41.16 324 VAL A CA 1
ATOM 2422 C C . VAL A 1 324 ? -4.634 25.557 2.033 1.00 41.16 324 VAL A C 1
ATOM 2424 O O . VAL A 1 324 ? -5.792 25.886 2.317 1.00 41.16 324 VAL A O 1
ATOM 2427 N N . PRO A 1 325 ? -3.864 26.353 1.267 1.00 39.88 325 PRO A N 1
ATOM 2428 C CA . PRO A 1 325 ? -4.441 27.471 0.537 1.00 39.88 325 PRO A CA 1
ATOM 2429 C C . PRO A 1 325 ? -5.438 26.936 -0.501 1.00 39.88 325 PRO A C 1
ATOM 2431 O O . PRO A 1 325 ? -5.204 25.931 -1.167 1.00 39.88 325 PRO A O 1
ATOM 2434 N N . VAL A 1 326 ? -6.588 27.596 -0.620 1.00 33.09 326 VAL A N 1
ATOM 2435 C CA . VAL A 1 326 ? -7.628 27.224 -1.588 1.00 33.09 326 VAL A CA 1
ATOM 2436 C C . VAL A 1 326 ? -7.077 27.416 -3.014 1.00 33.09 326 VAL A C 1
ATOM 2438 O O . VAL A 1 326 ? -6.515 28.473 -3.291 1.00 33.09 326 VAL A O 1
ATOM 2441 N N . PHE A 1 327 ? -7.304 26.432 -3.901 1.00 34.59 327 PHE A N 1
ATOM 2442 C CA . PHE A 1 327 ? -6.967 26.391 -5.346 1.00 34.59 327 PHE A CA 1
ATOM 2443 C C . PHE A 1 327 ? -5.600 25.819 -5.781 1.00 34.59 327 PHE A C 1
ATOM 2445 O O . PHE A 1 327 ? -5.074 26.243 -6.808 1.00 34.59 327 PHE A O 1
ATOM 2452 N N . GLU A 1 328 ? -5.068 24.799 -5.104 1.00 36.97 328 GLU A N 1
ATOM 2453 C CA . GLU A 1 328 ? -3.979 23.972 -5.654 1.00 36.97 328 GLU A CA 1
ATOM 2454 C C . GLU A 1 328 ? -4.380 22.494 -5.747 1.00 36.97 328 GLU A C 1
ATOM 2456 O O . GLU A 1 328 ? -5.078 21.970 -4.879 1.00 36.97 328 GLU A O 1
ATOM 2461 N N . TYR A 1 329 ? -3.935 21.831 -6.817 1.00 38.16 329 TYR A N 1
ATOM 2462 C CA . TYR A 1 329 ? -3.919 20.374 -6.915 1.00 38.16 329 TYR A CA 1
ATOM 2463 C C . TYR A 1 329 ? -2.566 19.902 -6.380 1.00 38.16 329 TYR A C 1
ATOM 2465 O O . TYR A 1 329 ? -1.529 20.376 -6.842 1.00 38.16 329 TYR A O 1
ATOM 2473 N N . ARG A 1 330 ? -2.576 18.997 -5.402 1.00 39.66 330 ARG A N 1
ATOM 2474 C CA . ARG A 1 330 ? -1.389 18.262 -4.964 1.00 39.66 330 ARG A CA 1
ATOM 2475 C C . ARG A 1 330 ? -1.629 16.780 -5.153 1.00 39.66 330 ARG A C 1
ATOM 2477 O O . ARG A 1 330 ? -2.729 16.306 -4.869 1.00 39.66 330 ARG A O 1
ATOM 2484 N N . ASP A 1 331 ? -0.586 16.079 -5.573 1.00 38.41 331 ASP A N 1
ATOM 2485 C CA . ASP A 1 331 ? -0.571 14.627 -5.547 1.00 38.41 331 ASP A CA 1
ATOM 2486 C C . ASP A 1 331 ? -0.704 14.167 -4.095 1.00 38.41 331 ASP A C 1
ATOM 2488 O O . ASP A 1 331 ? 0.027 14.603 -3.199 1.00 38.41 331 ASP A O 1
ATOM 2492 N N . VAL A 1 332 ? -1.728 13.353 -3.855 1.00 38.28 332 VAL A N 1
ATOM 2493 C CA . VAL A 1 332 ? -1.976 12.727 -2.563 1.00 38.28 332 VAL A CA 1
ATOM 2494 C C . VAL A 1 332 ? -1.316 11.364 -2.624 1.00 38.28 332 VAL A C 1
ATOM 2496 O O . VAL A 1 332 ? -1.859 10.438 -3.223 1.00 38.28 332 VAL A O 1
ATOM 2499 N N . PHE A 1 333 ? -0.150 11.247 -1.999 1.00 34.78 333 PHE A N 1
ATOM 2500 C CA . PHE A 1 333 ? 0.450 9.949 -1.735 1.00 34.78 333 PHE A CA 1
ATOM 2501 C C . PHE A 1 333 ? -0.397 9.254 -0.669 1.00 34.78 333 PHE A C 1
ATOM 2503 O O . PHE A 1 333 ? -0.451 9.688 0.484 1.00 34.78 333 PHE A O 1
ATOM 2510 N N . VAL A 1 334 ? -1.127 8.216 -1.073 1.00 36.97 334 VAL A N 1
ATOM 2511 C CA . VAL A 1 334 ? -1.860 7.362 -0.140 1.00 36.97 334 VAL A CA 1
ATOM 2512 C C . VAL A 1 334 ? -0.848 6.400 0.466 1.00 36.97 334 VAL A C 1
ATOM 2514 O O . VAL A 1 334 ? -0.427 5.447 -0.177 1.00 36.97 334 VAL A O 1
ATOM 2517 N N . SER A 1 335 ? -0.446 6.680 1.700 1.00 36.12 335 SER A N 1
ATOM 2518 C CA . SER A 1 335 ? 0.307 5.753 2.541 1.00 36.12 335 SER A CA 1
ATOM 2519 C C . SER A 1 335 ? -0.660 5.139 3.552 1.00 36.12 335 SER A C 1
ATOM 2521 O O . SER A 1 335 ? -1.396 5.852 4.242 1.00 36.12 335 SER A O 1
ATOM 2523 N N . PHE A 1 336 ? -0.689 3.809 3.626 1.00 37.84 336 PHE A N 1
ATOM 2524 C CA . PHE A 1 336 ? -1.359 3.099 4.708 1.00 37.84 336 PHE A CA 1
ATOM 2525 C C . PHE A 1 336 ? -0.405 3.053 5.902 1.00 37.84 336 PHE A C 1
ATOM 2527 O O . PHE A 1 336 ? 0.385 2.130 6.046 1.00 37.84 336 PHE A O 1
ATOM 2534 N N . ALA A 1 337 ? -0.455 4.072 6.758 1.00 36.09 337 ALA A N 1
ATOM 2535 C CA . ALA A 1 337 ? 0.295 4.065 8.007 1.00 36.09 337 ALA A CA 1
ATOM 2536 C C . ALA A 1 337 ? -0.515 3.378 9.119 1.00 36.09 337 ALA A C 1
ATOM 2538 O O . ALA A 1 337 ? -1.672 3.731 9.377 1.00 36.09 337 ALA A O 1
ATOM 2539 N N . ASN A 1 338 ? 0.108 2.426 9.816 1.00 40.91 338 ASN A N 1
ATOM 2540 C CA . ASN A 1 338 ? -0.378 1.929 11.100 1.00 40.91 338 ASN A CA 1
ATOM 2541 C C . ASN A 1 338 ? -0.293 3.078 12.116 1.00 40.91 338 ASN A C 1
ATOM 2543 O O . ASN A 1 338 ? 0.795 3.477 12.522 1.00 40.91 338 ASN A O 1
ATOM 2547 N N . VAL A 1 339 ? -1.432 3.619 12.553 1.00 37.19 339 VAL A N 1
ATOM 2548 C CA . VAL A 1 339 ? -1.445 4.399 13.794 1.00 37.19 339 VAL A CA 1
ATOM 2549 C C . VAL A 1 339 ? -1.479 3.365 14.912 1.00 37.19 339 VAL A C 1
ATOM 2551 O O . VAL A 1 339 ? -2.542 2.830 15.219 1.00 37.19 339 VAL A O 1
ATOM 2554 N N . GLY A 1 340 ? -0.308 3.051 15.473 1.00 42.38 340 GLY A N 1
ATOM 2555 C CA . GLY A 1 340 ? -0.094 2.148 16.613 1.00 42.38 340 GLY A CA 1
ATOM 2556 C C . GLY A 1 340 ? -0.713 2.632 17.930 1.00 42.38 340 GLY A C 1
ATOM 2557 O O . GLY A 1 340 ? -0.166 2.412 19.003 1.00 42.38 340 GLY A O 1
ATOM 2558 N N . GLU A 1 341 ? -1.868 3.283 17.856 1.00 35.22 341 GLU A N 1
ATOM 2559 C CA . GLU A 1 341 ? -2.703 3.667 18.975 1.00 35.22 341 GLU A CA 1
ATOM 2560 C C . GLU A 1 341 ? -4.168 3.462 18.578 1.00 35.22 341 GLU A C 1
ATOM 2562 O O . GLU A 1 341 ? -4.787 4.277 17.894 1.00 35.22 341 GLU A O 1
ATOM 2567 N N . ALA A 1 342 ? -4.772 2.405 19.117 1.00 40.88 342 ALA A N 1
ATOM 2568 C CA . ALA A 1 342 ? -6.124 2.531 19.646 1.00 40.88 342 ALA A CA 1
ATOM 2569 C C . ALA A 1 342 ? -6.025 3.079 21.078 1.00 40.88 342 ALA A C 1
ATOM 2571 O O . ALA A 1 342 ? -6.475 2.468 22.041 1.00 40.88 342 ALA A O 1
ATOM 2572 N N . GLY A 1 343 ? -5.386 4.236 21.218 1.00 36.03 343 GLY A N 1
ATOM 2573 C CA . GLY A 1 343 ? -5.738 5.166 22.267 1.00 36.03 343 GLY A CA 1
ATOM 2574 C C . GLY A 1 343 ? -6.870 6.020 21.720 1.00 36.03 343 GLY A C 1
ATOM 2575 O O . GLY A 1 343 ? -6.800 6.511 20.592 1.00 36.03 343 GLY A O 1
ATOM 2576 N N . VAL A 1 344 ? -7.889 6.287 22.531 1.00 33.25 344 VAL A N 1
ATOM 2577 C CA . VAL A 1 344 ? -8.497 7.613 22.443 1.00 33.25 344 VAL A CA 1
ATOM 2578 C C . VAL A 1 344 ? -7.428 8.575 22.958 1.00 33.25 344 VAL A C 1
ATOM 2580 O O . VAL A 1 344 ? -7.467 9.018 24.099 1.00 33.25 344 VAL A O 1
ATOM 2583 N N . ILE A 1 345 ? -6.439 8.889 22.122 1.00 36.22 345 ILE A N 1
ATOM 2584 C CA . ILE A 1 345 ? -5.882 10.227 22.159 1.00 36.22 345 ILE A CA 1
ATOM 2585 C C . ILE A 1 345 ? -6.994 11.105 21.605 1.00 36.22 345 ILE A C 1
ATOM 2587 O O . ILE A 1 345 ? -7.071 11.394 20.414 1.00 36.22 345 ILE A O 1
ATOM 2591 N N . SER A 1 346 ? -7.885 11.555 22.492 1.00 36.62 346 SER A N 1
ATOM 2592 C CA . SER A 1 346 ? -8.255 12.948 22.350 1.00 36.62 346 SER A CA 1
ATOM 2593 C C . SER A 1 346 ? -6.946 13.700 22.582 1.00 36.62 346 SER A C 1
ATOM 2595 O O . SER A 1 346 ? -6.619 14.102 23.699 1.00 36.62 346 SER A O 1
ATOM 2597 N N . GLU A 1 347 ? -6.188 13.937 21.512 1.00 36.81 347 GLU A N 1
ATOM 2598 C CA . GLU A 1 347 ? -5.749 15.308 21.361 1.00 36.81 347 GLU A CA 1
ATOM 2599 C C . GLU A 1 347 ? -7.055 16.095 21.297 1.00 36.81 347 GLU A C 1
ATOM 2601 O O . GLU A 1 347 ? -7.651 16.294 20.240 1.00 36.81 347 GLU A O 1
ATOM 2606 N N . ASP A 1 348 ? -7.567 16.458 22.475 1.00 44.44 348 ASP A N 1
ATOM 2607 C CA . ASP A 1 348 ? -8.360 17.653 22.608 1.00 44.44 348 ASP A CA 1
ATOM 2608 C C . ASP A 1 348 ? -7.419 18.728 22.075 1.00 44.44 348 ASP A C 1
ATOM 2610 O O . ASP A 1 348 ? -6.598 19.285 22.807 1.00 44.44 348 ASP A O 1
ATOM 2614 N N . ILE A 1 349 ? -7.469 18.953 20.759 1.00 48.06 349 ILE A N 1
ATOM 2615 C CA . ILE A 1 349 ? -6.925 20.141 20.129 1.00 48.06 349 ILE A CA 1
ATOM 2616 C C . ILE A 1 349 ? -7.827 21.242 20.666 1.00 48.06 349 ILE A C 1
ATOM 2618 O O . ILE A 1 349 ? -8.812 21.648 20.046 1.00 48.06 349 ILE A O 1
ATOM 2622 N N . LEU A 1 350 ? -7.557 21.629 21.911 1.00 70.00 350 LEU A N 1
ATOM 2623 C CA . LEU A 1 350 ? -8.260 22.692 22.576 1.00 70.00 350 LEU A CA 1
ATOM 2624 C C . LEU A 1 350 ? -8.003 23.928 21.727 1.00 70.00 350 LEU A C 1
ATOM 2626 O O . LEU A 1 350 ? -6.844 24.238 21.431 1.00 70.00 350 LEU A O 1
ATOM 2630 N N . PRO A 1 351 ? -9.057 24.626 21.295 1.00 75.62 351 PRO A N 1
ATOM 2631 C CA . PRO A 1 351 ? -8.876 25.839 20.531 1.00 75.62 351 PRO A CA 1
ATOM 2632 C C . PRO A 1 351 ? -7.954 26.803 21.279 1.00 75.62 351 PRO A C 1
ATOM 2634 O O . PRO A 1 351 ? -8.200 27.123 22.436 1.00 75.62 351 PRO A O 1
ATOM 2637 N N . GLU A 1 352 ? -6.912 27.326 20.632 1.00 78.62 352 GLU A N 1
ATOM 2638 C CA . GLU A 1 352 ? -5.985 28.261 21.295 1.00 78.62 352 GLU A CA 1
ATOM 2639 C C . GLU A 1 352 ? -6.675 29.564 21.743 1.00 78.62 352 GLU A C 1
ATOM 2641 O O . GLU A 1 352 ? -6.157 30.315 22.571 1.00 78.62 352 GLU A O 1
ATOM 2646 N N . LYS A 1 353 ? -7.841 29.876 21.162 1.00 87.19 353 LYS A N 1
ATOM 2647 C CA . LYS A 1 353 ? -8.600 31.099 21.430 1.00 87.19 353 LYS A CA 1
ATOM 2648 C C . LYS A 1 353 ? -10.097 30.896 21.248 1.00 87.19 353 LYS A C 1
ATOM 2650 O O . LYS A 1 353 ? -10.542 30.080 20.449 1.00 87.19 353 LYS A O 1
ATOM 2655 N N . PHE A 1 354 ? -10.867 31.745 21.921 1.00 93.06 354 PHE A N 1
ATOM 2656 C CA . PHE A 1 354 ? -12.300 31.860 21.689 1.00 93.06 354 PHE A CA 1
ATOM 2657 C C . PHE A 1 354 ? -12.594 32.333 20.258 1.00 93.06 354 PHE A C 1
ATOM 2659 O O . PHE A 1 354 ? -12.119 33.393 19.832 1.00 93.06 354 PHE A O 1
ATOM 2666 N N . ALA A 1 355 ? -13.415 31.577 19.532 1.00 93.44 355 ALA A N 1
ATOM 2667 C CA . ALA A 1 355 ? -13.874 31.929 18.195 1.00 93.44 355 ALA A CA 1
ATOM 2668 C C . ALA A 1 355 ? -15.343 31.544 18.009 1.00 93.44 355 ALA A C 1
ATOM 2670 O O . ALA A 1 355 ? -15.823 30.564 18.561 1.00 93.44 355 ALA A O 1
ATOM 2671 N N . VAL A 1 356 ? -16.073 32.325 17.215 1.00 94.62 356 VAL A N 1
ATOM 2672 C CA . VAL A 1 356 ? -17.448 32.007 16.812 1.00 94.62 356 VAL A CA 1
ATOM 2673 C C . VAL A 1 356 ? -17.471 31.966 15.297 1.00 94.62 356 VAL A C 1
ATOM 2675 O O . VAL A 1 356 ? -17.015 32.918 14.660 1.00 94.62 356 VAL A O 1
ATOM 2678 N N . TYR A 1 357 ? -17.999 30.887 14.731 1.00 94.00 357 TYR A N 1
ATOM 2679 C CA . TYR A 1 357 ? -18.016 30.632 13.291 1.00 94.00 357 TYR A CA 1
ATOM 2680 C C . TYR A 1 357 ? -19.336 31.048 12.668 1.00 94.00 357 TYR A C 1
ATOM 2682 O O . TYR A 1 357 ? -20.317 31.265 13.380 1.00 94.00 357 TYR A O 1
ATOM 2690 N N . ASP A 1 358 ? -19.345 31.204 11.343 1.00 92.69 358 ASP A N 1
ATOM 2691 C CA . ASP A 1 358 ? -20.582 31.419 10.595 1.00 92.69 358 ASP A CA 1
ATOM 2692 C C . ASP A 1 358 ? -21.517 30.224 10.769 1.00 92.69 358 ASP A C 1
ATOM 2694 O O . ASP A 1 358 ? -21.088 29.071 10.818 1.00 92.69 358 ASP A O 1
ATOM 2698 N N . ASN A 1 359 ? -22.805 30.513 10.907 1.00 91.38 359 ASN A N 1
ATOM 2699 C CA . ASN A 1 359 ? -23.806 29.475 11.051 1.00 91.38 359 ASN A CA 1
ATOM 2700 C C . ASN A 1 359 ? -23.960 28.702 9.729 1.00 91.38 359 ASN A C 1
ATOM 2702 O O . ASN A 1 359 ? -23.889 29.293 8.650 1.00 91.38 359 ASN A O 1
ATOM 2706 N N . TYR A 1 360 ? -24.213 27.394 9.799 1.00 87.00 360 TYR A N 1
ATOM 2707 C CA . TYR A 1 360 ? -24.483 26.578 8.612 1.00 87.00 360 TYR A CA 1
ATOM 2708 C C . TYR A 1 360 ? -25.719 25.680 8.794 1.00 87.00 360 TYR A C 1
ATOM 2710 O O . TYR A 1 360 ? -25.830 24.987 9.813 1.00 87.00 360 TYR A O 1
ATOM 2718 N N . PRO A 1 361 ? -26.636 25.637 7.807 1.00 85.75 361 PRO A N 1
ATOM 2719 C CA . PRO A 1 361 ? -26.662 26.452 6.581 1.00 85.75 361 PRO A CA 1
ATOM 2720 C C . PRO A 1 361 ? -27.016 27.937 6.822 1.00 85.75 361 PRO A C 1
ATOM 2722 O O . PRO A 1 361 ? -27.827 28.250 7.690 1.00 85.75 361 PRO A O 1
ATOM 2725 N N . ASN A 1 362 ? -26.454 28.845 6.010 1.00 83.25 362 ASN A N 1
ATOM 2726 C CA . ASN A 1 362 ? -26.847 30.260 5.908 1.00 83.25 362 ASN A CA 1
ATOM 2727 C C . ASN A 1 362 ? -27.006 30.655 4.417 1.00 83.25 362 ASN A C 1
ATOM 2729 O O . ASN A 1 362 ? -26.010 30.598 3.691 1.00 83.25 362 ASN A O 1
ATOM 2733 N N . PRO A 1 363 ? -28.206 31.042 3.930 1.00 84.50 363 PRO A N 1
ATOM 2734 C CA . PRO A 1 363 ? -29.457 31.213 4.679 1.00 84.50 363 PRO A CA 1
ATOM 2735 C C . PRO A 1 363 ? -29.998 29.904 5.269 1.00 84.50 363 PRO A C 1
ATOM 2737 O O . PRO A 1 363 ? -29.907 28.848 4.645 1.00 84.50 363 PRO A O 1
ATOM 2740 N N . PHE A 1 364 ? -30.576 29.973 6.468 1.00 85.88 364 PHE A N 1
ATOM 2741 C CA . PHE A 1 364 ? -31.130 28.811 7.166 1.00 85.88 364 PHE A CA 1
ATOM 2742 C C . PHE A 1 364 ? -32.613 28.588 6.833 1.00 85.88 364 PHE A C 1
ATOM 2744 O O . PHE A 1 364 ? -33.357 29.548 6.631 1.00 85.88 364 PHE A O 1
ATOM 2751 N N . ASN A 1 365 ? -33.069 27.329 6.788 1.00 79.56 365 ASN A N 1
ATOM 2752 C CA . ASN A 1 365 ? -34.486 27.002 6.572 1.00 79.56 365 ASN A CA 1
ATOM 2753 C C . ASN A 1 365 ? -34.890 25.625 7.149 1.00 79.56 365 ASN A C 1
ATOM 2755 O O . ASN A 1 365 ? -34.538 24.602 6.562 1.00 79.56 365 ASN A O 1
ATOM 2759 N N . PRO A 1 366 ? -35.676 25.557 8.242 1.00 78.50 366 PRO A N 1
ATOM 2760 C CA . PRO A 1 366 ? -35.773 26.526 9.337 1.00 78.50 366 PRO A CA 1
ATOM 2761 C C . PRO A 1 366 ? -34.639 26.354 10.364 1.00 78.50 366 PRO A C 1
ATOM 2763 O O . PRO A 1 366 ? -34.601 27.072 11.357 1.00 78.50 366 PRO A O 1
ATOM 2766 N N . THR A 1 367 ? -33.723 25.401 10.158 1.00 89.94 367 THR A N 1
ATOM 2767 C CA . THR A 1 367 ? -32.664 25.069 11.118 1.00 89.94 367 THR A CA 1
ATOM 2768 C C . THR A 1 367 ? -31.283 25.506 10.648 1.00 89.94 367 THR A C 1
ATOM 2770 O O . THR A 1 367 ? -30.963 25.367 9.468 1.00 89.94 367 THR A O 1
ATOM 2773 N N . THR A 1 368 ? -30.439 25.926 11.586 1.00 91.31 368 THR A N 1
ATOM 2774 C CA . THR A 1 368 ? -28.994 26.114 11.396 1.00 91.31 368 THR A CA 1
ATOM 2775 C C . THR A 1 368 ? -28.232 25.630 12.615 1.00 91.31 368 THR A C 1
ATOM 2777 O O . THR A 1 368 ? -28.795 25.465 13.697 1.00 91.31 368 THR A O 1
ATOM 2780 N N . GLN A 1 369 ? -26.939 25.417 12.443 1.00 93.44 369 GLN A N 1
ATOM 2781 C CA . GLN A 1 369 ? -26.001 25.150 13.519 1.00 93.44 369 GLN A CA 1
ATOM 2782 C C . GLN A 1 369 ? -25.124 26.376 13.744 1.00 93.44 369 GLN A C 1
ATOM 2784 O O . GLN A 1 369 ? -24.764 27.059 12.786 1.00 93.44 369 GLN A O 1
ATOM 2789 N N . ILE A 1 370 ? -24.834 26.670 15.007 1.00 94.06 370 ILE A N 1
ATOM 2790 C CA . ILE A 1 370 ? -23.910 27.715 15.441 1.00 94.06 370 ILE A CA 1
ATOM 2791 C C . ILE A 1 370 ? -22.749 27.009 16.126 1.00 94.06 370 ILE A C 1
ATOM 2793 O O . ILE A 1 370 ? -22.944 26.407 17.182 1.00 94.06 370 ILE A O 1
ATOM 2797 N N . SER A 1 371 ? -21.565 27.099 15.527 1.00 92.88 371 SER A N 1
ATOM 2798 C CA . SER A 1 371 ? -20.344 26.502 16.065 1.00 92.88 371 SER A CA 1
ATOM 2799 C C . SER A 1 371 ? -19.446 27.572 16.679 1.00 92.88 371 SER A C 1
ATOM 2801 O O . SER A 1 371 ? -19.354 28.697 16.170 1.00 92.88 371 SER A O 1
ATOM 2803 N N . PHE A 1 372 ? -18.804 27.239 17.791 1.00 92.50 372 PHE A N 1
ATOM 2804 C CA . PHE A 1 372 ? -17.882 28.116 18.501 1.00 92.50 372 PHE A CA 1
ATOM 2805 C C . PHE A 1 372 ? -16.865 27.310 19.304 1.00 92.50 372 PHE A C 1
ATOM 2807 O O . PHE A 1 372 ? -17.118 26.179 19.707 1.00 92.50 372 PHE A O 1
ATOM 2814 N N . ASP A 1 373 ? -15.738 27.947 19.566 1.00 93.94 373 ASP A N 1
ATOM 2815 C CA . ASP A 1 373 ? -14.569 27.373 20.206 1.00 93.94 373 ASP A CA 1
ATOM 2816 C C . ASP A 1 373 ? -14.359 28.005 21.582 1.00 93.94 373 ASP A C 1
ATOM 2818 O O . ASP A 1 373 ? -14.443 29.230 21.731 1.00 93.94 373 ASP A O 1
ATOM 2822 N N . LEU A 1 374 ? -14.058 27.176 22.582 1.00 89.69 374 LEU A N 1
ATOM 2823 C CA . LEU A 1 374 ? -13.692 27.586 23.936 1.00 89.69 374 LEU A CA 1
ATOM 2824 C C . LEU A 1 374 ? -12.255 27.150 24.234 1.00 89.69 374 LEU A C 1
ATOM 2826 O O . LEU A 1 374 ? -11.966 25.959 24.243 1.00 89.69 374 LEU A O 1
ATOM 2830 N N . ALA A 1 375 ? -11.371 28.106 24.523 1.00 87.25 375 ALA A N 1
ATOM 2831 C CA . ALA A 1 375 ? -9.984 27.809 24.898 1.00 87.25 375 ALA A CA 1
ATOM 2832 C C . ALA A 1 375 ? -9.832 27.299 26.339 1.00 87.25 375 ALA A C 1
ATOM 2834 O O . ALA A 1 375 ? -8.861 26.631 26.676 1.00 87.25 375 ALA A O 1
ATOM 2835 N N . GLU A 1 376 ? -10.799 27.619 27.198 1.00 86.44 376 GLU A N 1
ATOM 2836 C CA . GLU A 1 376 ? -10.838 27.228 28.604 1.00 86.44 376 GLU A CA 1
ATOM 2837 C C . GLU A 1 376 ? -12.289 26.998 29.044 1.00 86.44 376 GLU A C 1
ATOM 2839 O O . GLU A 1 376 ? -13.225 27.553 28.453 1.00 86.44 376 GLU A O 1
ATOM 2844 N N . ASN A 1 377 ? -12.481 26.209 30.103 1.00 90.38 377 ASN A N 1
ATOM 2845 C CA . ASN A 1 377 ? -13.801 25.951 30.678 1.00 90.38 377 ASN A CA 1
ATOM 2846 C C . ASN A 1 377 ? -14.484 27.276 31.052 1.00 90.38 377 ASN A C 1
ATOM 2848 O O . ASN A 1 377 ? -13.916 28.086 31.785 1.00 90.38 377 ASN A O 1
ATOM 2852 N N . SER A 1 378 ? -15.699 27.506 30.554 1.00 90.62 378 SER A N 1
ATOM 2853 C CA . SER A 1 378 ? -16.366 28.807 30.652 1.00 90.62 378 SER A CA 1
ATOM 2854 C C . SER A 1 378 ? -17.875 28.683 30.843 1.00 90.62 378 SER A C 1
ATOM 2856 O O . SER A 1 378 ? -18.546 27.912 30.152 1.00 90.62 378 SER A O 1
ATOM 2858 N N . VAL A 1 379 ? -18.431 29.545 31.703 1.00 94.19 379 VAL A N 1
ATOM 2859 C CA . VAL A 1 379 ? -19.880 29.795 31.755 1.00 94.19 379 VAL A CA 1
ATOM 2860 C C . VAL A 1 379 ? -20.291 30.426 30.427 1.00 94.19 379 VAL A C 1
ATOM 2862 O O . VAL A 1 379 ? -19.855 31.539 30.109 1.00 94.19 379 VAL A O 1
ATOM 2865 N N . THR A 1 380 ? -21.109 29.714 29.656 1.00 95.12 380 THR A N 1
ATOM 2866 C CA . THR A 1 380 ? -21.431 30.056 28.270 1.00 95.12 380 THR A CA 1
ATOM 2867 C C . THR A 1 380 ? -22.927 30.299 28.074 1.00 95.12 380 THR A C 1
ATOM 2869 O O . THR A 1 380 ? -23.757 29.473 28.446 1.00 95.12 380 THR A O 1
ATOM 2872 N N . GLU A 1 381 ? -23.282 31.419 27.437 1.00 97.56 381 GLU A N 1
ATOM 2873 C CA . GLU A 1 381 ? -24.632 31.716 26.946 1.00 97.56 381 GLU A CA 1
ATOM 2874 C C . GLU A 1 381 ? -24.612 31.892 25.422 1.00 97.56 381 GLU A C 1
ATOM 2876 O O . GLU A 1 381 ? -23.924 32.769 24.893 1.00 97.56 381 GLU A O 1
ATOM 2881 N N . VAL A 1 382 ? -25.434 31.107 24.721 1.00 97.31 382 VAL A N 1
ATOM 2882 C CA . VAL A 1 382 ? -25.698 31.263 23.285 1.00 97.31 382 VAL A CA 1
ATOM 2883 C C . VAL A 1 382 ? -27.113 31.797 23.112 1.00 97.31 382 VAL A C 1
ATOM 2885 O O . VAL A 1 382 ? -28.080 31.153 23.517 1.00 97.31 382 VAL A O 1
ATOM 2888 N N . SER A 1 383 ? -27.262 32.977 22.515 1.00 97.25 383 SER A N 1
ATOM 2889 C CA . SER A 1 383 ? -28.560 33.641 22.350 1.00 97.25 383 SER A CA 1
ATOM 2890 C C . SER A 1 383 ? -28.752 34.235 20.959 1.00 97.25 383 SER A C 1
ATOM 2892 O O . SER A 1 383 ? -27.799 34.626 20.291 1.00 97.25 383 SER A O 1
ATOM 2894 N N . VAL A 1 384 ? -30.009 34.322 20.528 1.00 96.75 384 VAL A N 1
ATOM 2895 C CA . VAL A 1 384 ? -30.427 34.911 19.249 1.00 96.75 384 VAL A CA 1
ATOM 2896 C C . VAL A 1 384 ? -31.147 36.230 19.508 1.00 96.75 384 VAL A C 1
ATOM 2898 O O . VAL A 1 384 ? -31.956 36.336 20.428 1.00 96.75 384 VAL A O 1
ATOM 2901 N N . TRP A 1 385 ? -30.868 37.230 18.682 1.00 96.56 385 TRP A N 1
ATOM 2902 C CA . TRP A 1 385 ? -31.306 38.614 18.802 1.00 96.56 385 TRP A CA 1
ATOM 2903 C C . TRP A 1 385 ? -31.831 39.124 17.459 1.00 96.56 385 TRP A C 1
ATOM 2905 O O . TRP A 1 385 ? -31.395 38.685 16.393 1.00 96.56 385 TRP A O 1
ATOM 2915 N N . ASN A 1 386 ? -32.759 40.076 17.500 1.00 93.19 386 ASN A N 1
ATOM 2916 C CA . ASN A 1 386 ? -33.182 40.807 16.306 1.00 93.19 386 ASN A CA 1
ATOM 2917 C C . ASN A 1 386 ? -32.347 42.084 16.093 1.00 93.19 386 ASN A C 1
ATOM 2919 O O . ASN A 1 386 ? -31.588 42.512 16.962 1.00 93.19 386 ASN A O 1
ATOM 2923 N N . LEU A 1 387 ? -32.532 42.735 14.941 1.00 90.88 387 LEU A N 1
ATOM 2924 C CA . LEU A 1 387 ? -31.844 43.988 14.592 1.00 90.88 387 LEU A CA 1
ATOM 2925 C C . LEU A 1 387 ? -32.169 45.172 15.522 1.00 90.88 387 LEU A C 1
ATOM 2927 O O . LEU A 1 387 ? -31.443 46.161 15.517 1.00 90.88 387 LEU A O 1
ATOM 2931 N N . LEU A 1 388 ? -33.240 45.084 16.317 1.00 91.56 388 LEU A N 1
ATOM 2932 C CA . LEU A 1 388 ? -33.601 46.091 17.321 1.00 91.56 388 LEU A CA 1
ATOM 2933 C C . LEU A 1 388 ? -32.880 45.864 18.662 1.00 91.56 388 LEU A C 1
ATOM 2935 O O . LEU A 1 388 ? -33.130 46.598 19.616 1.00 91.56 388 LEU A O 1
ATOM 2939 N N . GLY A 1 389 ? -32.011 44.851 18.759 1.00 89.88 389 GLY A N 1
ATOM 2940 C CA . GLY A 1 389 ? -31.301 44.505 19.990 1.00 89.88 389 GLY A CA 1
ATOM 2941 C C . GLY A 1 389 ? -32.183 43.805 21.025 1.00 89.88 389 GLY A C 1
ATOM 2942 O O . GLY A 1 389 ? -31.857 43.810 22.209 1.00 89.88 389 GLY A O 1
ATOM 2943 N N . GLN A 1 390 ? -33.300 43.202 20.611 1.00 91.06 390 GLN A N 1
ATOM 2944 C CA . GLN A 1 390 ? -34.156 42.411 21.495 1.00 91.06 390 GLN A CA 1
ATOM 2945 C C . GLN A 1 390 ? -33.750 40.938 21.428 1.00 91.06 390 GLN A C 1
ATOM 2947 O O . GLN A 1 390 ? -33.641 40.369 20.338 1.00 91.06 390 GLN A O 1
ATOM 2952 N N . LYS A 1 391 ? -33.552 40.317 22.597 1.00 95.25 391 LYS A N 1
ATOM 2953 C CA . LYS A 1 391 ? -33.268 38.884 22.711 1.00 95.25 391 LYS A CA 1
ATOM 2954 C C . LYS A 1 391 ? -34.522 38.086 22.365 1.00 95.25 391 LYS A C 1
ATOM 2956 O O . LYS A 1 391 ? -35.564 38.268 22.987 1.00 95.25 391 LYS A O 1
ATOM 2961 N N . ILE A 1 392 ? -34.398 37.209 21.382 1.00 95.31 392 ILE A N 1
ATOM 2962 C CA . ILE A 1 392 ? -35.473 36.367 20.858 1.00 95.31 392 ILE A CA 1
ATOM 2963 C C . ILE A 1 392 ? -35.558 35.055 21.636 1.00 95.31 392 ILE A C 1
ATOM 2965 O O . ILE A 1 392 ? -36.631 34.660 22.097 1.00 95.31 392 ILE A O 1
ATOM 2969 N N . THR A 1 393 ? -34.417 34.386 21.799 1.00 95.94 393 THR A N 1
ATOM 2970 C CA . THR A 1 393 ? -34.314 33.132 22.547 1.00 95.94 393 THR A CA 1
ATOM 2971 C C . THR A 1 393 ? -32.882 32.897 23.035 1.00 95.94 393 THR A C 1
ATOM 2973 O O . THR A 1 393 ? -31.930 33.461 22.487 1.00 95.94 393 THR A O 1
ATOM 2976 N N . THR A 1 394 ? -32.733 32.072 24.068 1.00 96.44 394 THR A N 1
ATOM 2977 C CA . THR A 1 394 ? -31.449 31.531 24.529 1.00 96.44 394 THR A CA 1
ATOM 2978 C C . THR A 1 394 ? -31.414 30.059 24.131 1.00 96.44 394 THR A C 1
ATOM 2980 O O . THR A 1 394 ? -32.295 29.300 24.522 1.00 96.44 394 THR A O 1
ATOM 2983 N N . LEU A 1 395 ? -30.420 29.672 23.335 1.00 95.00 395 LEU A N 1
ATOM 2984 C CA . LEU A 1 395 ? -30.258 28.308 22.829 1.00 95.00 395 LEU A CA 1
ATOM 2985 C C . LEU A 1 395 ? -29.515 27.416 23.823 1.00 95.00 395 LEU A C 1
ATOM 2987 O O . LEU A 1 395 ? -29.781 26.222 23.902 1.00 95.00 395 LEU A O 1
ATOM 2991 N N . TYR A 1 396 ? -28.589 28.006 24.577 1.00 96.25 396 TYR A N 1
ATOM 2992 C CA . TYR A 1 396 ? -27.814 27.320 25.599 1.00 96.25 396 TYR A CA 1
ATOM 2993 C C . TYR A 1 396 ? -27.436 28.289 26.720 1.00 96.25 396 TYR A C 1
ATOM 2995 O O . TYR A 1 396 ? -27.121 29.452 26.452 1.00 96.25 396 TYR A O 1
ATOM 3003 N N . THR A 1 397 ? -27.461 27.806 27.961 1.00 95.19 397 THR A N 1
ATOM 3004 C CA . THR A 1 397 ? -26.897 28.489 29.129 1.00 95.19 397 THR A CA 1
ATOM 3005 C C . THR A 1 397 ? -26.370 27.448 30.112 1.00 95.19 397 THR A C 1
ATOM 3007 O O . THR A 1 397 ? -27.102 26.529 30.480 1.00 95.19 397 THR A O 1
ATOM 3010 N N . GLY A 1 398 ? -25.104 27.560 30.502 1.00 92.94 398 GLY A N 1
ATOM 3011 C CA . GLY A 1 398 ? -24.471 26.624 31.430 1.00 92.94 398 GLY A CA 1
ATOM 3012 C C . GLY A 1 398 ? -22.951 26.617 31.323 1.00 92.94 398 GLY A C 1
ATOM 3013 O O . GLY A 1 398 ? -22.369 27.361 30.535 1.00 92.94 398 GLY A O 1
ATOM 3014 N N . ASP A 1 399 ? -22.315 25.761 32.113 1.00 91.56 399 ASP A N 1
ATOM 3015 C CA . ASP A 1 399 ? -20.875 25.520 32.043 1.00 91.56 399 ASP A CA 1
ATOM 3016 C C . ASP A 1 399 ? -20.546 24.628 30.842 1.00 91.56 399 ASP A C 1
ATOM 3018 O O . ASP A 1 399 ? -21.236 23.641 30.587 1.00 91.56 399 ASP A O 1
ATOM 3022 N N . LEU A 1 400 ? -19.510 24.986 30.086 1.00 86.25 400 LEU A N 1
ATOM 3023 C CA . LEU A 1 400 ? -18.945 24.150 29.028 1.00 86.25 400 LEU A CA 1
ATOM 3024 C C . LEU A 1 400 ? -17.444 23.999 29.250 1.00 86.25 400 LEU A C 1
ATOM 3026 O O . LEU A 1 400 ? -16.767 24.959 29.627 1.00 86.25 400 LEU A O 1
ATOM 3030 N N . ASN A 1 401 ? -16.935 22.796 28.996 1.00 88.00 401 ASN A N 1
ATOM 3031 C CA . ASN A 1 401 ? -15.500 22.537 28.990 1.00 88.00 401 ASN A CA 1
ATOM 3032 C C . ASN A 1 401 ? -14.832 23.213 27.782 1.00 88.00 401 ASN A C 1
ATOM 3034 O O . ASN A 1 401 ? -15.499 23.543 26.797 1.00 88.00 401 ASN A O 1
ATOM 3038 N N . ALA A 1 402 ? -13.518 23.406 27.850 1.00 81.94 402 ALA A N 1
ATOM 3039 C CA . ALA A 1 402 ? -12.707 23.783 26.701 1.00 81.94 402 ALA A CA 1
ATOM 3040 C C . ALA A 1 402 ? -12.930 22.787 25.544 1.00 81.94 402 ALA A C 1
ATOM 3042 O O . ALA A 1 402 ? -13.164 21.604 25.780 1.00 81.94 402 ALA A O 1
ATOM 3043 N N . GLY A 1 403 ? -12.911 23.277 24.305 1.00 83.81 403 GLY A N 1
ATOM 3044 C CA . GLY A 1 403 ? -13.199 22.485 23.110 1.00 83.81 403 GLY A CA 1
ATOM 3045 C C . GLY A 1 403 ? -14.116 23.197 22.117 1.00 83.81 403 GLY A C 1
ATOM 3046 O O . GLY A 1 403 ? -14.530 24.343 22.323 1.00 83.81 403 GLY A O 1
ATOM 3047 N N . GLN A 1 404 ? -14.429 22.508 21.021 1.00 88.69 404 GLN A N 1
ATOM 3048 C CA . GLN A 1 404 ? -15.363 22.985 20.005 1.00 88.69 404 GLN A CA 1
ATOM 3049 C C . GLN A 1 404 ? -16.792 22.539 20.325 1.00 88.69 404 GLN A C 1
ATOM 3051 O O . GLN A 1 404 ? -17.063 21.366 20.574 1.00 88.69 404 GLN A O 1
ATOM 3056 N N . HIS A 1 405 ? -17.728 23.481 20.262 1.00 88.88 405 HIS A N 1
ATOM 3057 C CA . HIS A 1 405 ? -19.131 23.275 20.603 1.00 88.88 405 HIS A CA 1
ATOM 3058 C C . HIS A 1 405 ? -20.029 23.677 19.445 1.00 88.88 405 HIS A C 1
ATOM 3060 O O . HIS A 1 405 ? -19.757 24.635 18.722 1.00 88.88 405 HIS A O 1
ATOM 3066 N N . THR A 1 406 ? -21.140 22.960 19.286 1.00 93.56 406 THR A N 1
ATOM 3067 C CA . THR A 1 406 ? -22.154 23.279 18.279 1.00 93.56 406 THR A CA 1
ATOM 3068 C C . THR A 1 406 ? -23.540 23.270 18.901 1.00 93.56 406 THR A C 1
ATOM 3070 O O . THR A 1 406 ? -23.951 22.299 19.532 1.00 93.56 406 THR A O 1
ATOM 3073 N N . VAL A 1 407 ? -24.285 24.357 18.698 1.00 92.19 407 VAL A N 1
ATOM 3074 C CA . VAL A 1 407 ? -25.657 24.512 19.184 1.00 92.19 407 VAL A CA 1
ATOM 3075 C C . VAL A 1 407 ? -26.606 24.657 18.002 1.00 92.19 407 VAL A C 1
ATOM 3077 O O . VAL A 1 407 ? -26.387 25.456 17.089 1.00 92.19 407 VAL A O 1
ATOM 3080 N N . LYS A 1 408 ? -27.689 23.878 18.017 1.00 94.56 408 LYS A N 1
ATOM 3081 C CA . LYS A 1 408 ? -28.728 23.920 16.988 1.00 94.56 408 LYS A CA 1
ATOM 3082 C C . LYS A 1 408 ? -29.714 25.052 17.262 1.00 94.56 408 LYS A C 1
ATOM 3084 O O . LYS A 1 408 ? -30.218 25.198 18.371 1.00 94.56 408 LYS A O 1
ATOM 3089 N N . PHE A 1 409 ? -30.057 25.787 16.214 1.00 94.19 409 PHE A N 1
ATOM 3090 C CA . PHE A 1 409 ? -31.175 26.718 16.187 1.00 94.19 409 PHE A CA 1
ATOM 3091 C C . PHE A 1 409 ? -32.240 26.214 15.216 1.00 94.19 409 PHE A C 1
ATOM 3093 O O . PHE A 1 409 ? -31.913 25.833 14.095 1.00 94.19 409 PHE A O 1
ATOM 3100 N N . ASP A 1 410 ? -33.507 26.201 15.628 1.00 91.94 410 ASP A N 1
ATOM 3101 C CA . ASP A 1 410 ? -34.635 25.699 14.833 1.00 91.94 410 ASP A CA 1
ATOM 3102 C C . ASP A 1 410 ? -35.572 26.797 14.309 1.00 91.94 410 ASP A C 1
ATOM 3104 O O . ASP A 1 410 ? -36.682 26.503 13.858 1.00 91.94 410 ASP A O 1
ATOM 3108 N N . GLY A 1 411 ? -35.124 28.055 14.359 1.00 91.62 411 GLY A N 1
ATOM 3109 C CA . GLY A 1 411 ? -35.862 29.185 13.805 1.00 91.62 411 GLY A CA 1
ATOM 3110 C C . GLY A 1 411 ? -37.070 29.602 14.642 1.00 91.62 411 GLY A C 1
ATOM 3111 O O . GLY A 1 411 ? -37.977 30.229 14.097 1.00 91.62 411 GLY A O 1
ATOM 3112 N N . LYS A 1 412 ? -37.117 29.256 15.935 1.00 92.94 412 LYS A N 1
ATOM 3113 C CA . LYS A 1 412 ? -38.223 29.610 16.837 1.00 92.94 412 LYS A CA 1
ATOM 3114 C C . LYS A 1 412 ? -37.821 30.611 17.917 1.00 92.94 412 LYS A C 1
ATOM 3116 O O . LYS A 1 412 ? -36.663 30.689 18.325 1.00 92.94 412 LYS A O 1
ATOM 3121 N N . ASP A 1 413 ? -38.794 31.384 18.390 1.00 91.69 413 ASP A N 1
ATOM 3122 C CA . ASP A 1 413 ? -38.645 32.223 19.578 1.00 91.69 413 ASP A CA 1
ATOM 3123 C C . ASP A 1 413 ? -38.789 31.422 20.886 1.00 91.69 413 ASP A C 1
ATOM 3125 O O . ASP A 1 413 ? -39.053 30.218 20.891 1.00 91.69 413 ASP A O 1
ATOM 3129 N N . SER A 1 414 ? -38.629 32.103 22.022 1.00 90.25 414 SER A N 1
ATOM 3130 C CA . SER A 1 414 ? -38.789 31.506 23.358 1.00 90.25 414 SER A CA 1
ATOM 3131 C C . SER A 1 414 ? -40.198 30.960 23.657 1.00 90.25 414 SER A C 1
ATOM 3133 O O . SER A 1 414 ? -40.348 30.172 24.588 1.00 90.25 414 SER A O 1
ATOM 3135 N N . ASN A 1 415 ? -41.216 31.318 22.866 1.00 89.62 415 ASN A N 1
ATOM 3136 C CA . ASN A 1 415 ? -42.580 30.790 22.967 1.00 89.62 415 ASN A CA 1
ATOM 3137 C C . ASN A 1 415 ? -42.841 29.635 21.980 1.00 89.62 415 ASN A C 1
ATOM 3139 O O . ASN A 1 415 ? -43.977 29.172 21.864 1.00 89.62 415 ASN A O 1
ATOM 3143 N N . GLY A 1 416 ? -41.821 29.180 21.243 1.00 87.88 416 GLY A N 1
ATOM 3144 C CA . GLY A 1 416 ? -41.937 28.128 20.233 1.00 87.88 416 GLY A CA 1
ATOM 3145 C C . GLY A 1 416 ? -42.578 28.582 18.916 1.00 87.88 416 GLY A C 1
ATOM 3146 O O . GLY A 1 416 ? -42.915 27.737 18.084 1.00 87.88 416 GLY A O 1
ATOM 3147 N N . SER A 1 417 ? -42.751 29.889 18.703 1.00 90.94 417 SER A N 1
ATOM 3148 C CA . SER A 1 417 ? -43.302 30.438 17.460 1.00 90.94 417 SER A CA 1
ATOM 3149 C C . SER A 1 417 ? -42.219 30.563 16.394 1.00 90.94 417 SER A C 1
ATOM 3151 O O . SER A 1 417 ? -41.107 30.999 16.682 1.00 90.94 417 SER A O 1
ATOM 3153 N N . ILE A 1 418 ? -42.546 30.200 15.150 1.00 90.81 418 ILE A N 1
ATOM 3154 C CA . ILE A 1 418 ? -41.626 30.306 14.009 1.00 90.81 418 ILE A CA 1
ATOM 3155 C C . ILE A 1 418 ? -41.324 31.780 13.729 1.00 90.81 418 ILE A C 1
ATOM 3157 O O . ILE A 1 418 ? -42.232 32.609 13.635 1.00 90.81 418 ILE A O 1
ATOM 3161 N N . LEU A 1 419 ? -40.044 32.093 13.567 1.00 89.38 419 LEU A N 1
ATOM 3162 C CA . LEU A 1 419 ? -39.582 33.428 13.238 1.00 89.38 419 LEU A CA 1
ATOM 3163 C C . LEU A 1 419 ? -39.846 33.772 11.764 1.00 89.38 419 LEU A C 1
ATOM 3165 O O . LEU A 1 419 ? -39.699 32.913 10.891 1.00 89.38 419 LEU A O 1
ATOM 3169 N N . PRO A 1 420 ? -40.225 35.026 11.457 1.00 89.50 420 PRO A N 1
ATOM 3170 C CA . PRO A 1 420 ? -40.370 35.471 10.077 1.00 89.50 420 PRO A CA 1
ATOM 3171 C C . PRO A 1 420 ? -39.025 35.450 9.340 1.00 89.50 420 PRO A C 1
ATOM 3173 O O . PRO A 1 420 ? -37.960 35.550 9.943 1.00 89.50 420 PRO A O 1
ATOM 3176 N N . SER A 1 421 ? -39.062 35.381 8.008 1.00 85.94 421 SER A N 1
ATOM 3177 C CA . SER A 1 421 ? -37.854 35.560 7.200 1.00 85.94 421 SER A CA 1
ATOM 3178 C C . SER A 1 421 ? -37.243 36.936 7.467 1.00 85.94 421 SER A C 1
ATOM 3180 O O . SER A 1 421 ? -37.925 37.960 7.384 1.00 85.94 421 SER A O 1
ATOM 3182 N N . GLY A 1 422 ? -35.955 36.972 7.781 1.00 87.62 422 GLY A N 1
ATOM 3183 C CA . GLY A 1 422 ? -35.279 38.200 8.163 1.00 87.62 422 GLY A CA 1
ATOM 3184 C C . GLY A 1 422 ? -33.844 37.945 8.582 1.00 87.62 422 GLY A C 1
ATOM 3185 O O . GLY A 1 422 ? -33.373 36.814 8.573 1.00 87.62 422 GLY A O 1
ATOM 3186 N N . VAL A 1 423 ? -33.159 39.028 8.933 1.00 90.69 423 VAL A N 1
ATOM 3187 C CA . VAL A 1 423 ? -31.794 38.977 9.450 1.00 90.69 423 VAL A CA 1
ATOM 3188 C C . VAL A 1 423 ? -31.836 38.876 10.966 1.00 90.69 423 VAL A C 1
ATOM 3190 O O . VAL A 1 423 ? -32.480 39.700 11.625 1.00 90.69 423 VAL A O 1
ATOM 3193 N N . TYR A 1 424 ? -31.078 37.931 11.504 1.00 93.94 424 TYR A N 1
ATOM 3194 C CA . TYR A 1 424 ? -30.914 37.742 12.937 1.00 93.94 424 TYR A CA 1
ATOM 3195 C C . TYR A 1 424 ? -29.441 37.837 13.322 1.00 93.94 424 TYR A C 1
ATOM 3197 O O . TYR A 1 424 ? -28.539 37.741 12.493 1.00 93.94 424 TYR A O 1
ATOM 3205 N N . ILE A 1 425 ? -29.191 38.078 14.603 1.00 95.94 425 ILE A N 1
ATOM 3206 C CA . ILE A 1 425 ? -27.846 38.106 15.171 1.00 95.94 425 ILE A CA 1
ATOM 3207 C C . ILE A 1 425 ? -27.799 37.025 16.234 1.00 95.94 425 ILE A C 1
ATOM 3209 O O . ILE A 1 425 ? -28.657 36.995 17.111 1.00 95.94 425 ILE A O 1
ATOM 3213 N N . TYR A 1 426 ? -26.801 36.158 16.192 1.00 96.50 426 TYR A N 1
ATOM 3214 C CA . TYR A 1 426 ? -26.508 35.282 17.317 1.00 96.50 426 TYR A CA 1
ATOM 3215 C C . TYR A 1 426 ? -25.301 35.812 18.078 1.00 96.50 426 TYR A C 1
ATOM 3217 O O . TYR A 1 426 ? -24.382 36.410 17.512 1.00 96.50 426 TYR A O 1
ATOM 3225 N N . ARG A 1 427 ? -25.345 35.623 19.392 1.00 97.19 427 ARG A N 1
ATOM 3226 C CA . ARG A 1 427 ? -24.353 36.072 20.357 1.00 97.19 427 ARG A CA 1
ATOM 3227 C C . ARG A 1 427 ? -23.914 34.880 21.187 1.00 97.19 427 ARG A C 1
ATOM 3229 O O . ARG A 1 427 ? -24.758 34.225 21.794 1.00 97.19 427 ARG A O 1
ATOM 3236 N N . VAL A 1 428 ? -22.608 34.658 21.248 1.00 97.81 428 VAL A N 1
ATOM 3237 C CA . VAL A 1 428 ? -21.983 33.708 22.171 1.00 97.81 428 VAL A CA 1
ATOM 3238 C C . VAL A 1 428 ? -21.200 34.520 23.192 1.00 97.81 428 VAL A C 1
ATOM 3240 O O . VAL A 1 428 ? -20.348 35.332 22.823 1.00 97.81 428 VAL A O 1
ATOM 3243 N N . ALA A 1 429 ? -21.527 34.341 24.465 1.00 96.56 429 ALA A N 1
ATOM 3244 C CA . ALA A 1 429 ? -20.793 34.910 25.586 1.00 96.56 429 ALA A CA 1
ATOM 3245 C C . ALA A 1 429 ? -20.209 33.768 26.414 1.00 96.56 429 ALA A C 1
ATOM 3247 O O . ALA A 1 429 ? -20.979 32.946 26.892 1.00 96.56 429 ALA A O 1
ATOM 3248 N N . ALA A 1 430 ? -18.888 33.726 26.571 1.00 94.94 430 ALA A N 1
ATOM 3249 C CA . ALA A 1 430 ? -18.166 32.703 27.321 1.00 94.94 430 ALA A CA 1
ATOM 3250 C C . ALA A 1 430 ? -17.140 33.378 28.241 1.00 94.94 430 ALA A C 1
ATOM 3252 O O . ALA A 1 430 ? -16.165 33.971 27.770 1.00 94.94 430 ALA A O 1
ATOM 3253 N N . GLY A 1 431 ? -17.393 33.358 29.553 1.00 91.25 431 GLY A N 1
ATOM 3254 C CA . GLY A 1 431 ? -16.572 34.085 30.527 1.00 91.25 431 GLY A CA 1
ATOM 3255 C C . GLY A 1 431 ? -16.477 35.585 30.198 1.00 91.25 431 GLY A C 1
ATOM 3256 O O . GLY A 1 431 ? -17.488 36.286 30.156 1.00 91.25 431 GLY A O 1
ATOM 3257 N N . ASN A 1 432 ? -15.259 36.076 29.939 1.00 89.81 432 ASN A N 1
ATOM 3258 C CA . ASN A 1 432 ? -15.002 37.471 29.546 1.00 89.81 432 ASN A CA 1
ATOM 3259 C C . ASN A 1 432 ? -15.118 37.724 28.031 1.00 89.81 432 ASN A C 1
ATOM 3261 O O . ASN A 1 432 ? -15.064 38.876 27.595 1.00 89.81 432 ASN A O 1
ATOM 3265 N N . ASN A 1 433 ? -15.264 36.672 27.223 1.00 92.69 433 ASN A N 1
ATOM 3266 C CA . ASN A 1 433 ? -15.319 36.775 25.773 1.00 92.69 433 ASN A CA 1
ATOM 3267 C C . ASN A 1 433 ? -16.762 36.887 25.281 1.00 92.69 433 ASN A C 1
ATOM 3269 O O . ASN A 1 433 ? -17.660 36.177 25.732 1.00 92.69 433 ASN A O 1
ATOM 3273 N N . VAL A 1 434 ? -16.988 37.779 24.318 1.00 95.50 434 VAL A N 1
ATOM 3274 C CA . VAL A 1 434 ? -18.286 37.953 23.663 1.00 95.50 434 VAL A CA 1
ATOM 3275 C C . VAL A 1 434 ? -18.052 38.142 22.176 1.00 95.50 434 VAL A C 1
ATOM 3277 O O . VAL A 1 434 ? -17.316 39.040 21.775 1.00 95.50 434 VAL A O 1
ATOM 3280 N N . SER A 1 435 ? -18.718 37.338 21.354 1.00 96.06 435 SER A N 1
ATOM 3281 C CA . SER A 1 435 ? -18.721 37.514 19.903 1.00 96.06 435 SER A CA 1
ATOM 3282 C C . SER A 1 435 ? -20.134 37.400 19.344 1.00 96.06 435 SER A C 1
ATOM 3284 O O . SER A 1 435 ? -21.020 36.770 19.927 1.00 96.06 435 SER A O 1
ATOM 3286 N N . THR A 1 436 ? -20.350 38.079 18.222 1.00 96.00 436 THR A N 1
ATOM 3287 C CA . THR A 1 436 ? -21.641 38.160 17.543 1.00 96.00 436 THR A CA 1
ATOM 3288 C C . THR A 1 436 ? -21.447 38.007 16.050 1.00 96.00 436 THR A C 1
ATOM 3290 O O . THR A 1 436 ? -20.491 38.546 15.492 1.00 96.00 436 THR A O 1
ATOM 3293 N N . LYS A 1 437 ? -22.378 37.315 15.403 1.00 94.94 437 LYS A N 1
ATOM 3294 C CA . LYS A 1 437 ? -22.407 37.144 13.952 1.00 94.94 437 LYS A CA 1
ATOM 3295 C C . LYS A 1 437 ? -23.844 37.212 13.449 1.00 94.94 437 LYS A C 1
ATOM 3297 O O . LYS A 1 437 ? -24.805 37.075 14.208 1.00 94.94 437 LYS A O 1
ATOM 3302 N N . LYS A 1 438 ? -23.968 37.505 12.159 1.00 93.62 438 LYS A N 1
ATOM 3303 C CA . LYS A 1 438 ? -25.241 37.655 11.459 1.00 93.62 438 LYS A CA 1
ATOM 3304 C C . LYS A 1 438 ? -25.641 36.318 10.835 1.00 93.62 438 LYS A C 1
ATOM 3306 O O . LYS A 1 438 ? -24.791 35.668 10.236 1.00 93.62 438 LYS A O 1
ATOM 3311 N N . MET A 1 439 ? -26.926 35.985 10.909 1.00 90.06 439 MET A N 1
ATOM 3312 C CA . MET A 1 439 ? -27.547 34.867 10.197 1.00 90.06 439 MET A CA 1
ATOM 3313 C C . MET A 1 439 ? -28.788 35.286 9.418 1.00 90.06 439 MET A C 1
ATOM 3315 O O . MET A 1 439 ? -29.383 36.344 9.754 1.00 90.06 439 MET A O 1
#

Radius of gyration: 31.78 Å; chains: 1; bounding box: 67×72×89 Å

Foldseek 3Di:
DDDLVLLLVLLDVLLADPPPPPLGRPQLVVQLVVVVVVPDDSLVSNLVSLLSSQLRSLLVVVVVLVDDSVRSSVLSVVLSVQLSVQLVVCVVVVNPNSNVVSSSVSSVVSVVSCVVVVRPPPPVVADPDPPDPPDLFPQDCQQCPVPLPQKDKPPDDPFKDKFFAQDQDPQGNDGDDRPDDTIWMKGKDPLDDFFFDKIWIWHKDFQPQAAFWKKKKKWKKAFAPSFACPAPPKWKKWKKFFAAPPRHGDGIWIDIDHDDHPDIDMDMTIDTHHHRTGMIIGTMIIIDRGSNRTGMMIIGRIGMHTDDDDPDQDQDDDDDPDDDPPDDDDDDDRDRHPPVDPPPPPPLVQPCDWDKDDWPPVVDDQKIKTKIFFNAWWQKWKFKADPVRDTFDIQDTGIDGGHMDITMDRQHGPVRHHHDDDKMKMWMDTHPDIDIDID

pLDDT: mean 80.59, std 18.31, range [33.09, 98.0]

Secondary structure (DSSP, 8-state):
---HHHHHHHHHHHH---SS-SSS-HHHHHHHHHHHHTT--HHHHHHHHHHHHHHHHHHHHHHHTT--HHHHHHHHHHHHHHHHHHHHHHHHTT-TTHHHHHHHHHHHHHHHHHHHTT-----TTT---TT--S-S---TTTT-TTTTTT-EEES-TTSEEEEETTPBPTTSSPBP--SSSSEEEEEE--S-SSSSEEEEEEEEEES-S-TT-EEEEEEEEE--GGGBTTSTT-EEEEEEEEEEGGGEEEEEEEEEE---TTSEEEEEEEEEPPTT--EEEEEEEEEESSTT---EEEEEEEEEEEE---TT--------SS---TT---------------S--------SS-EEPPPBSSS-SS-EEEEEEESS-EEEEEEEEETTS-EEEEEEEEEE-SEEEEEEE-SB-TTSPBPPSS-EEEEEEETTEEEEEE-

Sequence (439 aa):
TYNGLAALSAILTAAGDDADGDGIPDNLMALIVGYMGAGYPQDAATLMALADVIEGAFVAWAAYFGVDATTATAAAAAVVAYAQTTYAALVAQGDPDALMNTAMATTTVMGGVLNAMGIDIDDSDHDYDPTSTTSDNQLANSGFEDGFTSWEVYPHGNSQAMIGTGEVMYNTTETFVAFEGDSARKLWGLYEGGTNMENNVFQTYWGTLGAYTQFDVSAEIYTNSADDLNQGNGYGVLFAKYFYDGWAWAGMDSVHFRGAPDTWHHQSVSCTVPLGVAIVQVGVMHVQPSNDDHGSFYVDDFSMHINYPFPNGRLVFQIGNSCVPVFEYRDVFVSFANVGEAGVISEDILPEKFAVYDNYPNPFNPTTQISFDLAENSVTEVSVWNLLGQKITTLYTGDLNAGQHTVKFDGKDSNGSILPSGVYIYRVAAGNNVSTKKM